Protein AF-A0A126QR19-F1 (afdb_monomer_lite)

Foldseek 3Di:
DVVVVLVVVLVVLVVVLVVVLVVLVVCQVPDDPPCNPVSVVVSVVSNVVSVVVSVVSVVVVVVVVVVLVVLVVVLVVCVVQQELPRDQRAAFWQDAPCPPPPQPDPVQPRHRHSHPLCCRANLLDPHHPRPCRVVVDHCVPPPRCVRGGDDPSNVVSSSSNSVSVVVLVVLVVLLVVLVVLLVVLVVLLVVLVVLLVVLVVLLVVLVVVLLLLVLVLVVLVVLLVVLLVLLVVLVVVLVVLVVVLVVLVVLLVVLVVLLVVLVVQLVVLVVQLVVLVVQLVVLVVVPPVSPVSNVVSVVSNVVSVVSNVVSVVVNVVSVVSSVVSVVSSVVSVVVSVVSNVSSVVSVVSSVVSVVVSVVSVVVSVVSVVSNVVSVVSNVVSVVSNVVSVVSNVVSVVSCVVSVSNDDPVPVPPPPPPPPPPPDPPPPDPPPPPPPDPDDDDDDDDDDDDDDDDDDDDDDDDDDDDDDPDFPDDDDPLLDLPFVVLSVLLVVLSVLLRVLVVCVVVVPDLVVNLVSLVVNLVSLVVSLVVVLVLCVVLVPPCNVVLVVLSVVVSVVSVVQSVCSVVVNDDDDPVNSVVSNVSSCCCSNPVVSVCSVSCVVSVRD

Secondary structure (DSSP, 8-state):
-HHHHHHHHHHHHHHHHHHHHHHHHHHHHT--TT-HHHHHHHHHHHHHHHHHHHHHHHHHHHHHHHHHHHHHHHHHHHHTTTB--PPPPP-PPP--HHHHH----TTSTTTTSS--HHHHTSTTSSS--SHHHHTT--GGG-HHHHHH--SHHHHHHHHHHHHHHHHHHHHHHHHHHHHHHHHHHHHHHHHHHHHHHHHHHHHHHHHHHHHHHHHHHHHHHHHHHHHHHHHHHHHHHHHHHHHHHHHHHHHHHHHHHHHHHHHHHHHHHHHHHHHHHHHHHHHHHTGGGGHHHHHHHHHHHHHHHHHHHHHHHHHHHHHHHHHHHHHHHHHHHHHHHHHHHHHHHHHHHHHHHHHHHHHHHHHHHHHHHHHHHHHHHHHHHHHHHHHHHHHHHHHHHHHHHHTTSB-GGGTTT---------------------PPPPPPPPPPP---------PPPPPPPP---S-PPPSS---GGG--S-HHHHHHHHHHHHHHHHHHHHHHTT--HHHHHHHHHHHHHHHHHHHHHHHHHHHHHT-TTHHHHHHHHHHHHHHHHHHHHHHHTTS----HHHHHHHHHHHHHIIIIIIHHHHHHHHHTT--

pLDDT: mean 82.55, std 18.58, range [29.36, 97.69]

Structure (mmCIF, N/CA/C/O backbone):
data_AF-A0A126QR19-F1
#
_entry.id   AF-A0A126QR19-F1
#
loop_
_atom_site.group_PDB
_atom_site.id
_atom_site.type_symbol
_atom_site.label_atom_id
_atom_site.label_alt_id
_atom_site.label_comp_id
_atom_site.label_asym_id
_atom_site.label_entity_id
_atom_site.label_seq_id
_atom_site.pdbx_PDB_ins_code
_atom_site.Cartn_x
_atom_site.Cartn_y
_atom_site.Cartn_z
_atom_site.occupancy
_atom_site.B_iso_or_equiv
_atom_site.auth_seq_id
_atom_site.auth_comp_id
_atom_site.auth_asym_id
_atom_site.auth_atom_id
_atom_site.pdbx_PDB_model_num
ATOM 1 N N . MET A 1 1 ? 50.945 17.829 -72.744 1.00 37.38 1 MET A N 1
ATOM 2 C CA . MET A 1 1 ? 51.893 18.535 -73.654 1.00 37.38 1 MET A CA 1
ATOM 3 C C . MET A 1 1 ? 53.053 17.683 -74.157 1.00 37.38 1 MET A C 1
ATOM 5 O O . MET A 1 1 ? 53.384 17.886 -75.310 1.00 37.38 1 MET A O 1
ATOM 9 N N . ARG A 1 2 ? 53.650 16.735 -73.407 1.00 40.56 2 ARG A N 1
ATOM 10 C CA . ARG A 1 2 ? 54.710 15.835 -73.931 1.00 40.56 2 ARG A CA 1
ATOM 11 C C . ARG A 1 2 ? 54.232 14.661 -74.783 1.00 40.56 2 ARG A C 1
ATOM 13 O O . ARG A 1 2 ? 55.063 14.144 -75.504 1.00 40.56 2 ARG A O 1
ATOM 20 N N . VAL A 1 3 ? 52.954 14.276 -74.807 1.00 38.62 3 VAL A N 1
ATOM 21 C CA . VAL A 1 3 ? 52.442 13.395 -75.881 1.00 38.62 3 VAL A CA 1
ATOM 22 C C . VAL A 1 3 ? 52.368 14.185 -77.184 1.00 38.62 3 VAL A C 1
ATOM 24 O O . VAL A 1 3 ? 52.962 13.769 -78.163 1.00 38.62 3 VAL A O 1
ATOM 27 N N . LYS A 1 4 ? 51.814 15.406 -77.173 1.00 39.28 4 LYS A N 1
ATOM 28 C CA . LYS A 1 4 ? 51.941 16.345 -78.303 1.00 39.28 4 LYS A CA 1
ATOM 29 C C . LYS A 1 4 ? 53.396 16.675 -78.633 1.00 39.28 4 LYS A C 1
ATOM 31 O O . LYS A 1 4 ? 53.718 16.684 -79.808 1.00 39.28 4 LYS A O 1
ATOM 36 N N . TYR A 1 5 ? 54.275 16.884 -77.648 1.00 42.88 5 TYR A N 1
ATOM 37 C CA . TYR A 1 5 ? 55.701 17.188 -77.844 1.00 42.88 5 TYR A CA 1
ATOM 38 C C . TYR A 1 5 ? 56.477 15.969 -78.325 1.00 42.88 5 TYR A C 1
ATOM 40 O O . TYR A 1 5 ? 57.352 16.146 -79.147 1.00 42.88 5 TYR A O 1
ATOM 48 N N . LYS A 1 6 ? 56.161 14.748 -77.872 1.00 45.03 6 LYS A N 1
ATOM 49 C CA . LYS A 1 6 ? 56.734 13.485 -78.363 1.00 45.03 6 LYS A CA 1
ATOM 50 C C . LYS A 1 6 ? 56.184 13.133 -79.733 1.00 45.03 6 LYS A C 1
ATOM 52 O O . LYS A 1 6 ? 56.947 12.652 -80.536 1.00 45.03 6 LYS A O 1
ATOM 57 N N . VAL A 1 7 ? 54.924 13.425 -80.042 1.00 48.31 7 VAL A N 1
ATOM 58 C CA . VAL A 1 7 ? 54.328 13.246 -81.377 1.00 48.31 7 VAL A CA 1
ATOM 59 C C . VAL A 1 7 ? 54.820 14.319 -82.352 1.00 48.31 7 VAL A C 1
ATOM 61 O O . VAL A 1 7 ? 55.030 14.010 -83.515 1.00 48.31 7 VAL A O 1
ATOM 64 N N . THR A 1 8 ? 55.092 15.551 -81.907 1.00 49.75 8 THR A N 1
ATOM 65 C CA . THR A 1 8 ? 55.717 16.604 -82.737 1.00 49.75 8 THR A CA 1
ATOM 66 C C . THR A 1 8 ? 57.233 16.486 -82.812 1.00 49.75 8 THR A C 1
ATOM 68 O O . THR A 1 8 ? 57.782 16.812 -83.853 1.00 49.75 8 THR A O 1
ATOM 71 N N . THR A 1 9 ? 57.929 15.964 -81.796 1.00 51.00 9 THR A N 1
ATOM 72 C CA . THR A 1 9 ? 59.342 15.565 -81.941 1.00 51.00 9 THR A CA 1
ATOM 73 C C . THR A 1 9 ? 59.462 14.283 -82.737 1.00 51.00 9 THR A C 1
ATOM 75 O O . THR A 1 9 ? 60.374 14.216 -83.533 1.00 51.00 9 THR A O 1
ATOM 78 N N . LEU A 1 10 ? 58.544 13.316 -82.645 1.00 50.78 10 LEU A N 1
ATOM 79 C CA . LEU A 1 10 ? 58.511 12.153 -83.540 1.00 50.78 10 LEU A CA 1
ATOM 80 C C . LEU A 1 10 ? 58.146 12.588 -84.960 1.00 50.78 10 LEU A C 1
ATOM 82 O O . LEU A 1 10 ? 58.801 12.167 -85.894 1.00 50.78 10 LEU A O 1
ATOM 86 N N . GLY A 1 11 ? 57.184 13.496 -85.134 1.00 55.53 11 GLY A N 1
ATOM 87 C CA . GLY A 1 11 ? 56.868 14.128 -86.415 1.00 55.53 11 GLY A CA 1
ATOM 88 C C . GLY A 1 11 ? 58.031 14.957 -86.961 1.00 55.53 11 GLY A C 1
ATOM 89 O O . GLY A 1 11 ? 58.287 14.920 -88.154 1.00 55.53 11 GLY A O 1
ATOM 90 N N . GLY A 1 12 ? 58.790 15.632 -86.095 1.00 57.25 12 GLY A N 1
ATOM 91 C CA . GLY A 1 12 ? 60.008 16.373 -86.428 1.00 57.25 12 GLY A CA 1
ATOM 92 C C . GLY A 1 12 ? 61.221 15.476 -86.684 1.00 57.25 12 GLY A C 1
ATOM 93 O O . GLY A 1 12 ? 62.069 15.819 -87.498 1.00 57.25 12 GLY A O 1
ATOM 94 N N . ILE A 1 13 ? 61.286 14.309 -86.044 1.00 56.69 13 ILE A N 1
ATOM 95 C CA . ILE A 1 13 ? 62.282 13.257 -86.259 1.00 56.69 13 ILE A CA 1
ATOM 96 C C . ILE A 1 13 ? 61.973 12.526 -87.565 1.00 56.69 13 ILE A C 1
ATOM 98 O O . ILE A 1 13 ? 62.880 12.322 -88.353 1.00 56.69 13 ILE A O 1
ATOM 102 N N . ILE A 1 14 ? 60.709 12.203 -87.840 1.00 57.69 14 ILE A N 1
ATOM 103 C CA . ILE A 1 14 ? 60.243 11.633 -89.108 1.00 57.69 14 ILE A CA 1
ATOM 104 C C . ILE A 1 14 ? 60.436 12.658 -90.230 1.00 57.69 14 ILE A C 1
ATOM 106 O O . ILE A 1 14 ? 60.945 12.304 -91.284 1.00 57.69 14 ILE A O 1
ATOM 110 N N . ALA A 1 15 ? 60.121 13.938 -90.006 1.00 58.06 15 ALA A N 1
ATOM 111 C CA . ALA A 1 15 ? 60.368 15.005 -90.974 1.00 58.06 15 ALA A CA 1
ATOM 112 C C . ALA A 1 15 ? 61.868 15.247 -91.202 1.00 58.06 15 ALA A C 1
ATOM 114 O O . ALA A 1 15 ? 62.269 15.395 -92.350 1.00 58.06 15 ALA A O 1
ATOM 115 N N . SER A 1 16 ? 62.706 15.221 -90.158 1.00 57.88 16 SER A N 1
ATOM 116 C CA . SER A 1 16 ? 64.171 15.285 -90.289 1.00 57.88 16 SER A CA 1
ATOM 117 C C . SER A 1 16 ? 64.755 14.031 -90.933 1.00 57.88 16 SER A C 1
ATOM 119 O O . SER A 1 16 ? 65.691 14.151 -91.709 1.00 57.88 16 SER A O 1
ATOM 121 N N . ALA A 1 17 ? 64.208 12.841 -90.679 1.00 56.94 17 ALA A N 1
ATOM 122 C CA . ALA A 1 17 ? 64.616 11.596 -91.327 1.00 56.94 17 ALA A CA 1
ATOM 123 C C . ALA A 1 17 ? 64.214 11.594 -92.810 1.00 56.94 17 ALA A C 1
ATOM 125 O O . ALA A 1 17 ? 65.012 11.208 -93.663 1.00 56.94 17 ALA A O 1
ATOM 126 N N . CYS A 1 18 ? 63.024 12.104 -93.144 1.00 59.19 18 CYS A N 1
ATOM 127 C CA . CYS A 1 18 ? 62.586 12.344 -94.518 1.00 59.19 18 CYS A CA 1
ATOM 128 C C . CYS A 1 18 ? 63.434 13.423 -95.203 1.00 59.19 18 CYS A C 1
ATOM 130 O O . CYS A 1 18 ? 63.820 13.232 -96.350 1.00 59.19 18 CYS A O 1
ATOM 132 N N . ALA A 1 19 ? 63.773 14.516 -94.511 1.00 59.44 19 ALA A N 1
ATOM 133 C CA . ALA A 1 19 ? 64.630 15.582 -95.027 1.00 59.44 19 ALA A CA 1
ATOM 134 C C . ALA A 1 19 ? 66.078 15.111 -95.214 1.00 59.44 19 ALA A C 1
ATOM 136 O O . ALA A 1 19 ? 66.675 15.406 -96.240 1.00 59.44 19 ALA A O 1
ATOM 137 N N . ALA A 1 20 ? 66.625 14.323 -94.286 1.00 58.41 20 ALA A N 1
ATOM 138 C CA . ALA A 1 20 ? 67.939 13.699 -94.406 1.00 58.41 20 ALA A CA 1
ATOM 139 C C . ALA A 1 20 ? 67.963 12.677 -95.548 1.00 58.41 20 ALA A C 1
ATOM 141 O O . ALA A 1 20 ? 68.905 12.674 -96.331 1.00 58.41 20 ALA A O 1
ATOM 142 N N . SER A 1 21 ? 66.896 11.888 -95.718 1.00 59.50 21 SER A N 1
ATOM 143 C CA . SER A 1 21 ? 66.732 10.990 -96.869 1.00 59.50 21 SER A CA 1
ATOM 144 C C . SER A 1 21 ? 66.643 11.775 -98.184 1.00 59.50 21 SER A C 1
ATOM 146 O O . SER A 1 21 ? 67.271 11.395 -99.167 1.00 59.50 21 SER A O 1
ATOM 148 N N . PHE A 1 22 ? 65.939 12.914 -98.202 1.00 61.56 22 PHE A N 1
ATOM 149 C CA . PHE A 1 22 ? 65.884 13.829 -99.348 1.00 61.56 22 PHE A CA 1
ATOM 150 C C . PHE A 1 22 ? 67.247 14.459 -99.653 1.00 61.56 22 PHE A C 1
ATOM 152 O O . PHE A 1 22 ? 67.644 14.515 -100.813 1.00 61.56 22 PHE A O 1
ATOM 159 N N . ILE A 1 23 ? 67.990 14.892 -98.631 1.00 62.34 23 ILE A N 1
ATOM 160 C CA . ILE A 1 23 ? 69.343 15.444 -98.768 1.00 62.34 23 ILE A CA 1
ATOM 161 C C . ILE A 1 23 ? 70.303 14.364 -99.273 1.00 62.34 23 ILE A C 1
ATOM 163 O O . ILE A 1 23 ? 71.082 14.653 -100.173 1.00 62.34 23 ILE A O 1
ATOM 167 N N . SER A 1 24 ? 70.211 13.118 -98.793 1.00 58.47 24 SER A N 1
ATOM 168 C CA . SER A 1 24 ? 70.987 11.984 -99.315 1.00 58.47 24 SER A CA 1
ATOM 169 C C . SER A 1 24 ? 70.645 11.659 -100.774 1.00 58.47 24 SER A C 1
ATOM 171 O O . SER A 1 24 ? 71.552 11.370 -101.551 1.00 58.47 24 SER A O 1
ATOM 173 N N . VAL A 1 25 ? 69.373 11.768 -101.183 1.00 60.75 25 VAL A N 1
ATOM 174 C CA . VAL A 1 25 ? 68.944 11.617 -102.590 1.00 60.75 25 VAL A CA 1
ATOM 175 C C . VAL A 1 25 ? 69.450 12.772 -103.466 1.00 60.75 25 VAL A C 1
ATOM 177 O O . VAL A 1 25 ? 69.869 12.541 -104.599 1.00 60.75 25 VAL A O 1
ATOM 180 N N . ILE A 1 26 ? 69.464 14.008 -102.953 1.00 61.19 26 ILE A N 1
ATOM 181 C CA . ILE A 1 26 ? 70.036 15.173 -103.647 1.00 61.19 26 ILE A CA 1
ATOM 182 C C . ILE A 1 26 ? 71.557 15.017 -103.793 1.00 61.19 26 ILE A C 1
ATOM 184 O O . ILE A 1 26 ? 72.068 15.192 -104.896 1.00 61.19 26 ILE A O 1
ATOM 188 N N . TYR A 1 27 ? 72.260 14.609 -102.730 1.00 58.69 27 TYR A N 1
ATOM 189 C CA . TYR A 1 27 ? 73.706 14.347 -102.747 1.00 58.69 27 TYR A CA 1
ATOM 190 C C . TYR A 1 27 ? 74.074 13.228 -103.731 1.00 58.69 27 TYR A C 1
ATOM 192 O O . TYR A 1 27 ? 75.079 13.332 -104.430 1.00 58.69 27 TYR A O 1
ATOM 200 N N . TRP A 1 28 ? 73.236 12.188 -103.837 1.00 58.22 28 TRP A N 1
ATOM 201 C CA . TRP A 1 28 ? 73.388 11.112 -104.823 1.00 58.22 28 TRP A CA 1
ATOM 202 C C . TRP A 1 28 ? 73.267 11.625 -106.266 1.00 58.22 28 TRP A C 1
ATOM 204 O O . TRP A 1 28 ? 73.998 11.175 -107.142 1.00 58.22 28 TRP A O 1
ATOM 214 N N . LYS A 1 29 ? 72.398 12.614 -106.513 1.00 59.00 29 LYS A N 1
ATOM 215 C CA . LYS A 1 29 ? 72.163 13.195 -107.846 1.00 59.00 29 LYS A CA 1
ATOM 216 C C . LYS A 1 29 ? 73.250 14.186 -108.294 1.00 59.00 29 LYS A C 1
ATOM 218 O O . LYS A 1 29 ? 73.336 14.481 -109.482 1.00 59.00 29 LYS A O 1
ATOM 223 N N . THR A 1 30 ? 74.065 14.701 -107.369 1.00 58.69 30 THR A N 1
ATOM 224 C CA . THR A 1 30 ? 75.171 15.644 -107.639 1.00 58.69 30 THR A CA 1
ATOM 225 C C . THR A 1 30 ? 76.566 15.018 -107.525 1.00 58.69 30 THR A C 1
ATOM 227 O O . THR A 1 30 ? 77.561 15.723 -107.684 1.00 58.69 30 THR A O 1
ATOM 230 N N . ALA A 1 31 ? 76.665 13.720 -107.223 1.00 55.97 31 ALA A N 1
ATOM 231 C CA . ALA A 1 31 ? 77.941 13.032 -107.043 1.00 55.97 31 ALA A CA 1
ATOM 232 C C . ALA A 1 31 ? 78.677 12.828 -108.383 1.00 55.97 31 ALA A C 1
ATOM 234 O O . ALA A 1 31 ? 78.086 12.421 -109.381 1.00 55.97 31 ALA A O 1
ATOM 235 N N . ALA A 1 32 ? 79.982 13.114 -108.403 1.00 56.19 32 ALA A N 1
ATOM 236 C CA . ALA A 1 32 ? 80.838 12.934 -109.574 1.00 56.19 32 ALA A CA 1
ATOM 237 C C . ALA A 1 32 ? 81.035 11.435 -109.919 1.00 56.19 32 ALA A C 1
ATOM 239 O O . ALA A 1 32 ? 81.072 10.598 -109.009 1.00 56.19 32 ALA A O 1
ATOM 240 N N . PRO A 1 33 ? 81.203 11.076 -111.208 1.00 55.94 33 PRO A N 1
ATOM 241 C CA . PRO A 1 33 ? 81.354 9.684 -111.635 1.00 55.94 33 PRO A CA 1
ATOM 242 C C . PRO A 1 33 ? 82.630 9.063 -111.039 1.00 55.94 33 PRO A C 1
ATOM 244 O O . PRO A 1 33 ? 83.737 9.507 -111.334 1.00 55.94 33 PRO A O 1
ATOM 247 N N . GLY A 1 34 ? 82.465 8.046 -110.180 1.00 62.91 34 GLY A N 1
ATOM 248 C CA . GLY A 1 34 ? 83.563 7.308 -109.530 1.00 62.91 34 GLY A CA 1
ATOM 249 C C . GLY A 1 34 ? 83.394 7.013 -108.029 1.00 62.91 34 GLY A C 1
ATOM 250 O O . GLY A 1 34 ? 84.102 6.153 -107.515 1.00 62.91 34 GLY A O 1
ATOM 251 N N . GLN A 1 35 ? 82.449 7.655 -107.323 1.00 56.47 35 GLN A N 1
ATOM 252 C CA . GLN A 1 35 ? 82.207 7.444 -105.875 1.00 56.47 35 GLN A CA 1
ATOM 253 C C . GLN A 1 35 ? 80.889 6.708 -105.528 1.00 56.47 35 GLN A C 1
ATOM 255 O O . GLN A 1 35 ? 80.472 6.662 -104.371 1.00 56.47 35 GLN A O 1
ATOM 260 N N . GLU A 1 36 ? 80.216 6.101 -106.509 1.00 57.81 36 GLU A N 1
ATOM 261 C CA . GLU A 1 36 ? 78.841 5.592 -106.352 1.00 57.81 36 GLU A CA 1
ATOM 262 C C . GLU A 1 36 ? 78.682 4.396 -105.391 1.00 57.81 36 GLU A C 1
ATOM 264 O O . GLU A 1 36 ? 77.606 4.207 -104.817 1.00 57.81 36 GLU A O 1
ATOM 269 N N . ALA A 1 37 ? 79.727 3.583 -105.195 1.00 58.94 37 ALA A N 1
ATOM 270 C CA . ALA A 1 37 ? 79.653 2.381 -104.359 1.00 58.94 37 ALA A CA 1
ATOM 271 C C . ALA A 1 37 ? 79.685 2.697 -102.851 1.00 58.94 37 ALA A C 1
ATOM 273 O O . ALA A 1 37 ? 78.862 2.167 -102.103 1.00 58.94 37 ALA A O 1
ATOM 274 N N . GLU A 1 38 ? 80.570 3.595 -102.402 1.00 57.34 38 GLU A N 1
ATOM 275 C CA . GLU A 1 38 ? 80.637 3.990 -100.986 1.00 57.34 38 GLU A CA 1
ATOM 276 C C . GLU A 1 38 ? 79.410 4.803 -100.559 1.00 57.34 38 GLU A C 1
ATOM 278 O O . GLU A 1 38 ? 78.822 4.524 -99.514 1.00 57.34 38 GLU A O 1
ATOM 283 N N . LEU A 1 39 ? 78.951 5.748 -101.387 1.00 57.34 39 LEU A N 1
ATOM 284 C CA . LEU A 1 39 ? 77.760 6.551 -101.083 1.00 57.34 39 LEU A CA 1
ATOM 285 C C . LEU A 1 39 ? 76.480 5.703 -100.969 1.00 57.34 39 LEU A C 1
ATOM 287 O O . LEU A 1 39 ? 75.616 6.016 -100.149 1.00 57.34 39 LEU A O 1
ATOM 291 N N . ARG A 1 40 ? 76.360 4.596 -101.722 1.00 59.88 40 ARG A N 1
ATOM 292 C CA . ARG A 1 40 ? 75.239 3.647 -101.574 1.00 59.88 40 ARG A CA 1
ATOM 293 C C . ARG A 1 40 ? 75.273 2.911 -100.238 1.00 59.88 40 ARG A C 1
ATOM 295 O O . ARG A 1 40 ? 74.220 2.755 -99.627 1.00 59.88 40 ARG A O 1
ATOM 302 N N . ILE A 1 41 ? 76.445 2.479 -99.772 1.00 64.06 41 ILE A N 1
ATOM 303 C CA . ILE A 1 41 ? 76.582 1.773 -98.488 1.00 64.06 41 ILE A CA 1
ATOM 304 C C . ILE A 1 41 ? 76.265 2.723 -97.329 1.00 64.06 41 ILE A C 1
ATOM 306 O O . ILE A 1 41 ? 75.463 2.381 -96.463 1.00 64.06 41 ILE A O 1
ATOM 310 N N . TRP A 1 42 ? 76.802 3.946 -97.351 1.00 61.44 42 TRP A N 1
ATOM 311 C CA . TRP A 1 42 ? 76.504 4.961 -96.337 1.00 61.44 42 TRP A CA 1
ATOM 312 C C . TRP A 1 42 ? 75.028 5.380 -96.334 1.00 61.44 42 TRP A C 1
ATOM 314 O O . TRP A 1 42 ? 74.433 5.498 -95.264 1.00 61.44 42 TRP A O 1
ATOM 324 N N . GLY A 1 43 ? 74.402 5.522 -97.507 1.00 63.78 43 GLY A N 1
ATOM 325 C CA . GLY A 1 43 ? 72.964 5.782 -97.624 1.00 63.78 43 GLY A CA 1
ATOM 326 C C . GLY A 1 43 ? 72.093 4.654 -97.057 1.00 63.78 43 GLY A C 1
ATOM 327 O O . GLY A 1 43 ? 71.127 4.928 -96.347 1.00 63.78 43 GLY A O 1
ATOM 328 N N . TRP A 1 44 ? 72.455 3.387 -97.296 1.00 68.12 44 TRP A N 1
ATOM 329 C CA . TRP A 1 44 ? 71.763 2.229 -96.713 1.00 68.12 44 TRP A CA 1
ATOM 330 C C . TRP A 1 44 ? 71.972 2.121 -95.198 1.00 68.12 44 TRP A C 1
ATOM 332 O O . TRP A 1 44 ? 71.004 1.910 -94.473 1.00 68.12 44 TRP A O 1
ATOM 342 N N . CYS A 1 45 ? 73.193 2.322 -94.695 1.00 67.56 45 CYS A N 1
ATOM 343 C CA . CYS A 1 45 ? 73.479 2.307 -93.257 1.00 67.56 45 CYS A CA 1
ATOM 344 C C . CYS A 1 45 ? 72.735 3.423 -92.508 1.00 67.56 45 CYS A C 1
ATOM 346 O O . CYS A 1 45 ? 72.171 3.176 -9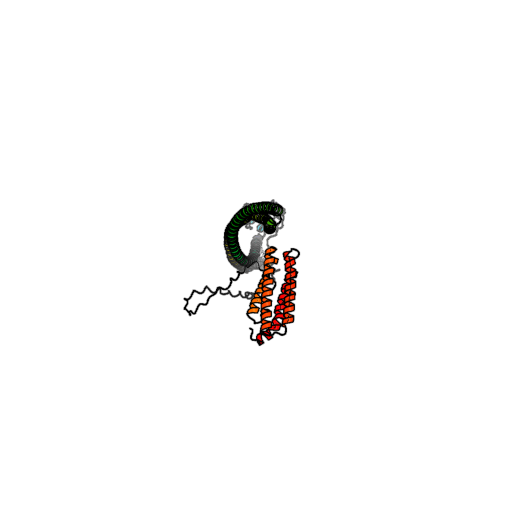1.442 1.00 67.56 45 CYS A O 1
ATOM 348 N N . LEU A 1 46 ? 72.675 4.632 -93.077 1.00 69.12 46 LEU A N 1
ATOM 349 C CA . LEU A 1 46 ? 71.909 5.742 -92.509 1.00 69.12 46 LEU A CA 1
ATOM 350 C C . LEU A 1 46 ? 70.399 5.487 -92.588 1.00 69.12 46 LEU A C 1
ATOM 352 O O . LEU A 1 46 ? 69.701 5.712 -91.603 1.00 69.12 46 LEU A O 1
ATOM 356 N N . GLY A 1 47 ? 69.892 4.968 -93.711 1.00 66.31 47 GLY A N 1
ATOM 357 C CA . GLY A 1 47 ? 68.474 4.636 -93.875 1.00 66.31 47 GLY A CA 1
ATOM 358 C C . GLY A 1 47 ? 67.997 3.539 -92.918 1.00 66.31 47 GLY A C 1
ATOM 359 O O . GLY A 1 47 ? 66.978 3.704 -92.249 1.00 66.31 47 GLY A O 1
ATOM 360 N N . VAL A 1 48 ? 68.756 2.445 -92.787 1.00 74.38 48 VAL A N 1
ATOM 361 C CA . VAL A 1 48 ? 68.454 1.345 -91.852 1.00 74.38 48 VAL A CA 1
ATOM 362 C C . VAL A 1 48 ? 68.636 1.792 -90.399 1.00 74.38 48 VAL A C 1
ATOM 364 O O . VAL A 1 48 ? 67.810 1.450 -89.554 1.00 74.38 48 VAL A O 1
ATOM 367 N N . GLY A 1 49 ? 69.656 2.605 -90.103 1.00 74.50 49 GLY A N 1
ATOM 368 C CA . GLY A 1 49 ? 69.864 3.193 -88.777 1.00 74.50 49 GLY A CA 1
ATOM 369 C C . GLY A 1 49 ? 68.707 4.097 -88.341 1.00 74.50 49 GLY A C 1
ATOM 370 O O . GLY A 1 49 ? 68.216 3.971 -87.220 1.00 74.50 49 GLY A O 1
ATOM 371 N N . TRP A 1 50 ? 68.203 4.949 -89.239 1.00 74.44 50 TRP A N 1
ATOM 372 C CA . TRP A 1 50 ? 67.019 5.777 -88.990 1.00 74.44 50 TRP A CA 1
ATOM 373 C C . TRP A 1 50 ? 65.738 4.952 -88.851 1.00 74.44 50 TRP A C 1
ATOM 375 O O . TRP A 1 50 ? 64.923 5.252 -87.979 1.00 74.44 50 TRP A O 1
ATOM 385 N N . LEU A 1 51 ? 65.571 3.892 -89.649 1.00 73.75 51 LEU A N 1
ATOM 386 C CA . LEU A 1 51 ? 64.437 2.973 -89.528 1.00 73.75 51 LEU A CA 1
ATOM 387 C C . LEU A 1 51 ? 64.448 2.255 -88.168 1.00 73.75 51 LEU A C 1
ATOM 389 O O . LEU A 1 51 ? 63.430 2.220 -87.481 1.00 73.75 51 LEU A O 1
ATOM 393 N N . ALA A 1 52 ? 65.603 1.739 -87.740 1.00 75.62 52 ALA A N 1
ATOM 394 C CA . ALA A 1 52 ? 65.768 1.093 -86.440 1.00 75.62 52 ALA A CA 1
ATOM 395 C C . ALA A 1 52 ? 65.529 2.073 -85.280 1.00 75.62 52 ALA A C 1
ATOM 397 O O . ALA A 1 52 ? 64.820 1.739 -84.332 1.00 75.62 52 ALA A O 1
ATOM 398 N N . ALA A 1 53 ? 66.045 3.304 -85.373 1.00 75.19 53 ALA A N 1
ATOM 399 C CA . ALA A 1 53 ? 65.792 4.354 -84.389 1.00 75.19 53 ALA A CA 1
ATOM 400 C C . ALA A 1 53 ? 64.305 4.749 -84.326 1.00 75.19 53 ALA A C 1
ATOM 402 O O . ALA A 1 53 ? 63.767 4.918 -83.233 1.00 75.19 53 ALA A O 1
ATOM 403 N N . ALA A 1 54 ? 63.618 4.841 -85.469 1.00 74.12 54 ALA A N 1
ATOM 404 C CA . ALA A 1 54 ? 62.184 5.120 -85.532 1.00 74.12 54 ALA A CA 1
ATOM 405 C C . ALA A 1 54 ? 61.344 3.975 -84.940 1.00 74.12 54 ALA A C 1
ATOM 407 O O . ALA A 1 54 ? 60.395 4.239 -84.203 1.00 74.12 54 ALA A O 1
ATOM 408 N N . ILE A 1 55 ? 61.715 2.714 -85.193 1.00 76.69 55 ILE A N 1
ATOM 409 C CA . ILE A 1 55 ? 61.064 1.533 -84.605 1.00 76.69 55 ILE A CA 1
ATOM 410 C C . ILE A 1 55 ? 61.285 1.491 -83.089 1.00 76.69 55 ILE A C 1
ATOM 412 O O . ILE A 1 55 ? 60.325 1.313 -82.345 1.00 76.69 55 ILE A O 1
ATOM 416 N N . LEU A 1 56 ? 62.514 1.707 -82.607 1.00 76.69 56 LEU A N 1
ATOM 417 C CA . LEU A 1 56 ? 62.822 1.742 -81.171 1.00 76.69 56 LEU A CA 1
ATOM 418 C C . LEU A 1 56 ? 62.118 2.907 -80.461 1.00 76.69 56 LEU A C 1
ATOM 420 O O . LEU A 1 56 ? 61.575 2.723 -79.371 1.00 76.69 56 LEU A O 1
ATOM 424 N N . ALA A 1 57 ? 62.064 4.086 -81.085 1.00 74.19 57 ALA A N 1
ATOM 425 C CA . ALA A 1 57 ? 61.306 5.225 -80.576 1.00 74.19 57 ALA A CA 1
ATOM 426 C C . ALA A 1 57 ? 59.794 4.939 -80.556 1.00 74.19 57 ALA A C 1
ATOM 428 O O . ALA A 1 57 ? 59.131 5.259 -79.569 1.00 74.19 57 ALA A O 1
ATOM 429 N N . GLY A 1 58 ? 59.261 4.294 -81.599 1.00 73.25 58 GLY A N 1
ATOM 430 C CA . GLY A 1 58 ? 57.866 3.858 -81.686 1.00 73.25 58 GLY A CA 1
ATOM 431 C C . GLY A 1 58 ? 57.498 2.815 -80.628 1.00 73.25 58 GLY A C 1
ATOM 432 O O . GLY A 1 58 ? 56.489 2.977 -79.946 1.00 73.25 58 GLY A O 1
ATOM 433 N N . LEU A 1 59 ? 58.343 1.801 -80.418 1.00 75.56 59 LEU A N 1
ATOM 434 C CA . LEU A 1 59 ? 58.183 0.786 -79.368 1.00 75.56 59 LEU A CA 1
ATOM 435 C C . LEU A 1 59 ? 58.281 1.398 -77.965 1.00 75.56 59 LEU A C 1
ATOM 437 O O . LEU A 1 59 ? 57.479 1.073 -77.095 1.00 75.56 59 LEU A O 1
ATOM 441 N N . GLY A 1 60 ? 59.220 2.322 -77.741 1.00 75.25 60 GLY A N 1
ATOM 442 C CA . GLY A 1 60 ? 59.358 3.030 -76.466 1.00 75.25 60 GLY A CA 1
ATOM 443 C C . GLY A 1 60 ? 58.155 3.923 -76.141 1.00 75.25 60 GLY A C 1
ATOM 444 O O . GLY A 1 60 ? 57.696 3.952 -74.998 1.00 75.25 60 GLY A O 1
ATOM 445 N N . LEU A 1 61 ? 57.608 4.628 -77.138 1.00 73.56 61 LEU A N 1
ATOM 446 C CA . LEU A 1 61 ? 56.366 5.398 -76.999 1.00 73.56 61 LEU A CA 1
ATOM 447 C C . LEU A 1 61 ? 55.152 4.493 -76.777 1.00 73.56 61 LEU A C 1
ATOM 449 O O . LEU A 1 61 ? 54.351 4.785 -75.890 1.00 73.56 61 LEU A O 1
ATOM 453 N N . GLY A 1 62 ? 55.050 3.398 -77.534 1.00 73.44 62 GLY A N 1
ATOM 454 C CA . GLY A 1 62 ? 54.011 2.385 -77.372 1.00 73.44 62 GLY A CA 1
ATOM 455 C C . GLY A 1 62 ? 54.004 1.830 -75.952 1.00 73.44 62 GLY A C 1
ATOM 456 O O . GLY A 1 62 ? 53.004 1.957 -75.257 1.00 73.44 62 GLY A O 1
ATOM 457 N N . ASN A 1 63 ? 55.151 1.352 -75.465 1.00 76.38 63 ASN A N 1
ATOM 458 C CA . ASN A 1 63 ? 55.288 0.822 -74.108 1.00 76.38 63 ASN A CA 1
ATOM 459 C C . ASN A 1 63 ? 54.938 1.853 -73.026 1.00 76.38 63 ASN A C 1
ATOM 461 O O . ASN A 1 63 ? 54.300 1.500 -72.037 1.00 76.38 63 ASN A O 1
ATOM 465 N N . ALA A 1 64 ? 55.313 3.125 -73.198 1.00 74.62 64 ALA A N 1
ATOM 466 C CA . ALA A 1 64 ? 54.991 4.174 -72.230 1.00 74.62 64 ALA A CA 1
ATOM 467 C C . ALA A 1 64 ? 53.480 4.466 -72.150 1.00 74.62 64 ALA A C 1
ATOM 469 O O . ALA A 1 64 ? 52.945 4.610 -71.050 1.00 74.62 64 ALA A O 1
ATOM 470 N N . ILE A 1 65 ? 52.794 4.526 -73.297 1.00 77.62 65 ILE A N 1
ATOM 471 C CA . ILE A 1 65 ? 51.340 4.741 -73.363 1.00 77.62 65 ILE A CA 1
ATOM 472 C C . ILE A 1 65 ? 50.605 3.504 -72.839 1.00 77.62 65 ILE A C 1
ATOM 474 O O . ILE A 1 65 ? 49.734 3.628 -71.981 1.00 77.62 65 ILE A O 1
ATOM 478 N N . THR A 1 66 ? 50.993 2.308 -73.288 1.00 80.44 66 THR A N 1
ATOM 479 C CA . THR A 1 66 ? 50.406 1.044 -72.832 1.00 80.44 66 THR A CA 1
ATOM 480 C C . THR A 1 66 ? 50.566 0.875 -71.325 1.00 80.44 66 THR A C 1
ATOM 482 O O . THR A 1 66 ? 49.596 0.544 -70.657 1.00 80.44 66 THR A O 1
ATOM 485 N N . ALA A 1 67 ? 51.734 1.176 -70.748 1.00 80.56 67 ALA A N 1
ATOM 486 C CA . ALA A 1 67 ? 51.935 1.095 -69.301 1.00 80.56 67 ALA A CA 1
ATOM 487 C C . ALA A 1 67 ? 51.040 2.072 -68.515 1.00 80.56 67 ALA A C 1
ATOM 489 O O . ALA A 1 67 ? 50.519 1.710 -67.461 1.00 80.56 67 ALA A O 1
ATOM 490 N N . ALA A 1 68 ? 50.834 3.297 -69.012 1.00 79.50 68 ALA A N 1
ATOM 491 C CA . ALA A 1 68 ? 49.939 4.267 -68.378 1.00 79.50 68 ALA A CA 1
ATOM 492 C C . ALA A 1 68 ? 48.468 3.818 -68.436 1.00 79.50 68 ALA A C 1
ATOM 494 O O . ALA A 1 68 ? 47.781 3.843 -67.416 1.00 79.50 68 ALA A O 1
ATOM 495 N N . VAL A 1 69 ? 48.015 3.332 -69.596 1.00 83.88 69 VAL A N 1
ATOM 496 C CA . VAL A 1 69 ? 46.663 2.778 -69.776 1.00 83.88 69 VAL A CA 1
ATOM 497 C C . VAL A 1 69 ? 46.451 1.545 -68.897 1.00 83.88 69 VAL A C 1
ATOM 499 O O . VAL A 1 69 ? 45.411 1.427 -68.260 1.00 83.88 69 VAL A O 1
ATOM 502 N N . MET A 1 70 ? 47.443 0.655 -68.802 1.00 85.44 70 MET A N 1
ATOM 503 C CA . MET A 1 70 ? 47.363 -0.543 -67.962 1.00 85.44 70 MET A CA 1
ATOM 504 C C . MET A 1 70 ? 47.268 -0.209 -66.470 1.00 85.44 70 MET A C 1
ATOM 506 O O . MET A 1 70 ? 46.528 -0.881 -65.760 1.00 85.44 70 MET A O 1
ATOM 510 N N . ARG A 1 71 ? 47.945 0.845 -65.988 1.00 84.31 71 ARG A N 1
ATOM 511 C CA . ARG A 1 71 ? 47.797 1.316 -64.596 1.00 84.31 71 ARG A CA 1
ATOM 512 C C . ARG A 1 71 ? 46.382 1.810 -64.301 1.00 84.31 71 ARG A C 1
ATOM 514 O O . ARG A 1 71 ? 45.795 1.416 -63.301 1.00 84.31 71 ARG A O 1
ATOM 521 N N . VAL A 1 72 ? 45.823 2.630 -65.192 1.00 85.62 72 VAL A N 1
ATOM 522 C CA . VAL A 1 72 ? 44.432 3.102 -65.083 1.00 85.62 72 VAL A CA 1
ATOM 523 C C . VAL A 1 72 ? 43.456 1.923 -65.115 1.00 85.62 72 VAL A C 1
ATOM 525 O O . VAL A 1 72 ? 42.550 1.847 -64.288 1.00 85.62 72 VAL A O 1
ATOM 528 N N . ALA A 1 73 ? 43.658 0.985 -66.044 1.00 86.56 73 ALA A N 1
ATOM 529 C CA . ALA A 1 73 ? 42.830 -0.208 -66.171 1.00 86.56 73 ALA A CA 1
ATOM 530 C C . ALA A 1 73 ? 42.895 -1.093 -64.919 1.00 86.56 73 ALA A C 1
ATOM 532 O O . ALA A 1 73 ? 41.866 -1.619 -64.502 1.00 86.56 73 ALA A O 1
ATOM 533 N N . GLU A 1 74 ? 44.067 -1.230 -64.292 1.00 86.94 74 GLU A N 1
ATOM 534 C CA . GLU A 1 74 ? 44.207 -1.995 -63.053 1.00 86.94 74 GLU A CA 1
ATOM 535 C C . GLU A 1 74 ? 43.481 -1.312 -61.889 1.00 86.94 74 GLU A C 1
ATOM 537 O O . GLU A 1 74 ? 42.730 -1.983 -61.192 1.00 86.94 74 GLU A O 1
ATOM 542 N N . VAL A 1 75 ? 43.585 0.011 -61.720 1.00 86.69 75 VAL A N 1
ATOM 543 C CA . VAL A 1 75 ? 42.816 0.728 -60.683 1.00 86.69 75 VAL A CA 1
ATOM 544 C C . VAL A 1 75 ? 41.310 0.591 -60.900 1.00 86.69 75 VAL A C 1
ATOM 546 O O . VAL A 1 75 ? 40.587 0.250 -59.967 1.00 86.69 75 VAL A O 1
ATOM 549 N N . LEU A 1 76 ? 40.822 0.772 -62.129 1.00 88.00 76 LEU A N 1
ATOM 550 C CA . LEU A 1 76 ? 39.402 0.577 -62.447 1.00 88.00 76 LEU A CA 1
ATOM 551 C C . LEU A 1 76 ? 38.943 -0.859 -62.186 1.00 88.00 76 LEU A C 1
ATOM 553 O O . LEU A 1 76 ? 37.849 -1.075 -61.670 1.00 88.00 76 LEU A O 1
ATOM 557 N N . LYS A 1 77 ? 39.784 -1.844 -62.504 1.00 88.50 77 LYS A N 1
ATOM 558 C CA . LYS A 1 77 ? 39.526 -3.252 -62.205 1.00 88.50 77 LYS A CA 1
ATOM 559 C C . LYS A 1 77 ? 39.471 -3.502 -60.700 1.00 88.50 77 LYS A C 1
ATOM 561 O O . LYS A 1 77 ? 38.580 -4.217 -60.264 1.00 88.50 77 LYS A O 1
ATOM 566 N N . GLN A 1 78 ? 40.372 -2.917 -59.912 1.00 88.31 78 GLN A N 1
ATOM 567 C CA . GLN A 1 78 ? 40.355 -3.032 -58.452 1.00 88.31 78 GLN A CA 1
ATOM 568 C C . GLN A 1 78 ? 39.090 -2.398 -57.855 1.00 88.31 78 GLN A C 1
ATOM 570 O O . GLN A 1 78 ? 38.407 -3.053 -57.070 1.00 88.31 78 GLN A O 1
ATOM 575 N N . LEU A 1 79 ? 38.699 -1.202 -58.312 1.00 87.94 79 LEU A N 1
ATOM 576 C CA . LEU A 1 79 ? 37.438 -0.558 -57.920 1.00 87.94 79 LEU A CA 1
ATOM 577 C C . LEU A 1 79 ? 36.216 -1.415 -58.299 1.00 87.94 79 LEU A C 1
ATOM 579 O O . LEU A 1 79 ? 35.316 -1.600 -57.484 1.00 87.94 79 LEU A O 1
ATOM 583 N N . ASN A 1 80 ? 36.216 -2.014 -59.495 1.00 88.00 80 ASN A N 1
ATOM 584 C CA . ASN A 1 80 ? 35.200 -2.969 -59.962 1.00 88.00 80 ASN A CA 1
ATOM 585 C C . ASN A 1 80 ? 35.273 -4.347 -59.275 1.00 88.00 80 ASN A C 1
ATOM 587 O O . ASN A 1 80 ? 34.457 -5.223 -59.544 1.00 88.00 80 ASN A O 1
ATOM 591 N N . LEU A 1 81 ? 36.266 -4.595 -58.427 1.00 89.12 81 LEU A N 1
ATOM 592 C CA . LEU A 1 81 ? 36.321 -5.762 -57.545 1.00 89.12 81 LEU A CA 1
ATOM 593 C C . LEU A 1 81 ? 36.010 -5.375 -56.091 1.00 89.12 81 LEU A C 1
ATOM 595 O O . LEU A 1 81 ? 36.154 -6.207 -55.197 1.00 89.12 81 LEU A O 1
ATOM 599 N N . GLY A 1 82 ? 35.607 -4.121 -55.858 1.00 85.69 82 GLY A N 1
ATOM 600 C CA . GLY A 1 82 ? 35.319 -3.569 -54.541 1.00 85.69 82 GLY A CA 1
ATOM 601 C C . GLY A 1 82 ? 36.566 -3.204 -53.736 1.00 85.69 82 GLY A C 1
ATOM 602 O O . GLY A 1 82 ? 36.443 -2.762 -52.601 1.00 85.69 82 GLY A O 1
ATOM 603 N N . ASN A 1 83 ? 37.779 -3.357 -54.270 1.00 89.06 83 ASN A N 1
ATOM 604 C CA . ASN A 1 83 ? 38.984 -2.947 -53.559 1.00 89.06 83 ASN A CA 1
ATOM 605 C C . ASN A 1 83 ? 39.171 -1.427 -53.672 1.00 89.06 83 ASN A C 1
ATOM 607 O O . ASN A 1 83 ? 39.519 -0.925 -54.739 1.00 89.06 83 ASN A O 1
ATOM 611 N N . LEU A 1 84 ? 38.946 -0.710 -52.569 1.00 87.31 84 LEU A N 1
ATOM 612 C CA . LEU A 1 84 ? 39.146 0.739 -52.484 1.00 87.31 84 LEU A CA 1
ATOM 613 C C . LEU A 1 84 ? 40.552 1.102 -51.978 1.00 87.31 84 LEU A C 1
ATOM 615 O O . LEU A 1 84 ? 40.906 2.277 -51.939 1.00 87.31 84 LEU A O 1
ATOM 619 N N . ASP A 1 85 ? 41.367 0.112 -51.599 1.00 85.06 85 ASP A N 1
ATOM 620 C CA . ASP A 1 85 ? 42.811 0.257 -51.373 1.00 85.06 85 ASP A CA 1
ATOM 621 C C . ASP A 1 85 ? 43.572 0.148 -52.693 1.00 85.06 85 ASP A C 1
ATOM 623 O O . ASP A 1 85 ? 44.392 -0.751 -52.900 1.00 85.06 85 ASP A O 1
ATOM 627 N N . VAL A 1 86 ? 43.248 1.034 -53.628 1.00 83.94 86 VAL A N 1
ATOM 628 C CA . VAL A 1 86 ? 43.962 1.094 -54.899 1.00 83.94 86 VAL A CA 1
ATOM 629 C C . VAL A 1 86 ? 45.267 1.855 -54.720 1.00 83.94 86 VAL A C 1
ATOM 631 O O . VAL A 1 86 ? 45.323 2.864 -54.022 1.00 83.94 86 VAL A O 1
ATOM 634 N N . GLU A 1 87 ? 46.331 1.372 -55.354 1.00 84.69 87 GLU A N 1
ATOM 635 C CA . GLU A 1 87 ? 47.567 2.139 -55.460 1.00 84.69 87 GLU A CA 1
ATOM 636 C C . GLU A 1 87 ? 47.297 3.391 -56.306 1.00 84.69 87 GLU A C 1
ATOM 638 O O . GLU A 1 87 ? 46.809 3.288 -57.436 1.00 84.69 87 GLU A O 1
ATOM 643 N N . HIS A 1 88 ? 47.591 4.572 -55.753 1.00 84.88 88 HIS A N 1
ATOM 644 C CA . HIS A 1 88 ? 47.368 5.840 -56.441 1.00 84.88 88 HIS A CA 1
ATOM 645 C C . HIS A 1 88 ? 48.108 5.869 -57.779 1.00 84.88 88 HIS A C 1
ATOM 647 O O . HIS A 1 88 ? 49.321 5.663 -57.862 1.00 84.88 88 HIS A O 1
ATOM 653 N N . ILE A 1 89 ? 47.381 6.200 -58.842 1.00 86.12 89 ILE A N 1
ATOM 654 C CA . ILE A 1 89 ? 47.975 6.445 -60.155 1.00 86.12 89 ILE A CA 1
ATOM 655 C C . ILE A 1 89 ? 48.911 7.652 -60.014 1.00 86.12 89 ILE A C 1
ATOM 657 O O . ILE A 1 89 ? 48.496 8.647 -59.417 1.00 86.12 89 ILE A O 1
ATOM 661 N N . PRO A 1 90 ? 50.143 7.612 -60.557 1.00 81.62 90 PRO A N 1
ATOM 662 C CA . PRO A 1 90 ? 51.043 8.757 -60.529 1.00 81.62 90 PRO A CA 1
ATOM 663 C C . PRO A 1 90 ? 50.355 10.024 -61.047 1.00 81.62 90 PRO A C 1
ATOM 665 O O . PRO A 1 90 ? 49.798 10.035 -62.145 1.00 81.62 90 PRO A O 1
ATOM 668 N N . MET A 1 91 ? 50.393 11.080 -60.240 1.00 80.31 91 MET A N 1
ATOM 669 C CA . MET A 1 91 ? 49.785 12.374 -60.542 1.00 80.31 91 MET A CA 1
ATOM 670 C C . MET A 1 91 ? 50.854 13.394 -60.934 1.00 80.31 91 MET A C 1
ATOM 672 O O . MET A 1 91 ? 52.050 13.186 -60.710 1.00 80.31 91 MET A O 1
ATOM 676 N N . GLY A 1 92 ? 50.400 14.528 -61.472 1.00 77.19 92 GLY A N 1
ATOM 677 C CA . GLY A 1 92 ? 51.240 15.708 -61.656 1.00 77.19 92 GLY A CA 1
ATOM 678 C C . GLY A 1 92 ? 51.918 16.146 -60.353 1.00 77.19 92 GLY A C 1
ATOM 679 O O . GLY A 1 92 ? 51.557 15.717 -59.253 1.00 77.19 92 GLY A O 1
ATOM 680 N N . LYS A 1 93 ? 52.928 17.009 -60.459 1.00 82.75 93 LYS A N 1
ATOM 681 C CA . LYS A 1 93 ? 53.673 17.475 -59.280 1.00 82.75 93 LYS A CA 1
ATOM 682 C C . LYS A 1 93 ? 52.747 18.240 -58.338 1.00 82.75 93 LYS A C 1
ATOM 684 O O . LYS A 1 93 ? 51.992 19.090 -58.794 1.00 82.75 93 LYS A O 1
ATOM 689 N N . ALA A 1 94 ? 52.844 17.979 -57.039 1.00 83.81 94 ALA A N 1
ATOM 690 C CA . ALA A 1 94 ? 52.259 18.864 -56.042 1.00 83.81 94 ALA A CA 1
ATOM 691 C C . ALA A 1 94 ? 52.943 20.238 -56.149 1.00 83.81 94 ALA A C 1
ATOM 693 O O . ALA A 1 94 ? 54.165 20.306 -56.307 1.00 83.81 94 ALA A O 1
ATOM 694 N N . VAL A 1 95 ? 52.158 21.315 -56.162 1.00 83.31 95 VAL A N 1
ATOM 695 C CA . VAL A 1 95 ? 52.681 22.678 -56.329 1.00 83.31 95 VAL A CA 1
ATOM 696 C C . VAL A 1 95 ? 51.992 23.604 -55.343 1.00 83.31 95 VAL A C 1
ATOM 698 O O . VAL A 1 95 ? 50.770 23.748 -55.389 1.00 83.31 95 VAL A O 1
ATOM 701 N N . ASP A 1 96 ? 52.779 24.295 -54.521 1.00 83.69 96 ASP A N 1
ATOM 702 C CA . ASP A 1 96 ? 52.269 25.380 -53.690 1.00 83.69 96 ASP A CA 1
ATOM 703 C C . ASP A 1 96 ? 51.731 26.554 -54.533 1.00 83.69 96 ASP A C 1
ATOM 705 O O . ASP A 1 96 ? 52.438 27.219 -55.304 1.00 83.69 96 ASP A O 1
ATOM 709 N N . CYS A 1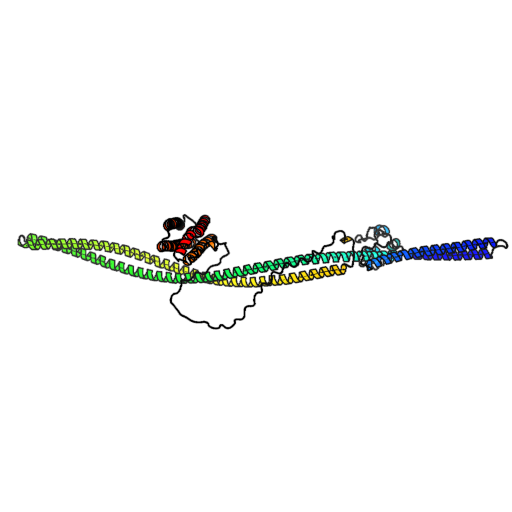 97 ? 50.429 26.808 -54.389 1.00 74.19 97 CYS A N 1
ATOM 710 C CA . CYS A 1 97 ? 49.725 27.874 -55.087 1.00 74.19 97 CYS A CA 1
ATOM 711 C C . CYS A 1 97 ? 49.945 29.276 -54.484 1.00 74.19 97 CYS A C 1
ATOM 713 O O . CYS A 1 97 ? 49.751 30.267 -55.203 1.00 74.19 97 CYS A O 1
ATOM 715 N N . GLY A 1 98 ? 50.370 29.368 -53.218 1.00 70.19 98 GLY A N 1
ATOM 716 C CA . GLY A 1 98 ? 50.734 30.614 -52.540 1.00 70.19 98 GLY A CA 1
ATOM 717 C C . GLY A 1 98 ? 52.023 31.200 -53.113 1.00 70.19 98 GLY A C 1
ATOM 718 O O . GLY A 1 98 ? 52.034 32.346 -53.563 1.00 70.19 98 GLY A O 1
ATOM 719 N N . ASP A 1 99 ? 53.057 30.367 -53.236 1.00 67.69 99 ASP A N 1
ATOM 720 C CA . ASP A 1 99 ? 54.394 30.774 -53.686 1.00 67.69 99 ASP A CA 1
ATOM 721 C C . ASP A 1 99 ? 54.496 31.057 -55.194 1.00 67.69 99 ASP A C 1
ATOM 723 O O . ASP A 1 99 ? 55.299 31.884 -55.635 1.00 67.69 99 ASP A O 1
ATOM 727 N N . LYS A 1 100 ? 53.713 30.361 -56.031 1.00 65.56 100 LYS A N 1
ATOM 728 C CA . LYS A 1 100 ? 53.906 30.384 -57.495 1.00 65.56 100 LYS A CA 1
ATOM 729 C C . LYS A 1 100 ? 52.996 31.342 -58.266 1.00 65.56 100 LYS A C 1
ATOM 731 O O . LYS A 1 100 ? 53.367 31.738 -59.372 1.00 65.56 100 LYS A O 1
ATOM 736 N N . VAL A 1 101 ? 51.799 31.674 -57.766 1.00 59.31 101 VAL A N 1
ATOM 737 C CA . VAL A 1 101 ? 50.774 32.410 -58.550 1.00 59.31 101 VAL A CA 1
ATOM 738 C C . VAL A 1 101 ? 50.033 33.504 -57.754 1.00 59.31 101 VAL A C 1
ATOM 740 O O . VAL A 1 101 ? 49.210 34.206 -58.341 1.00 59.31 101 VAL A O 1
ATOM 743 N N . GLY A 1 102 ? 50.343 33.727 -56.469 1.00 60.03 102 GLY A N 1
ATOM 744 C CA . GLY A 1 102 ? 49.719 34.804 -55.680 1.00 60.03 102 GLY A CA 1
ATOM 745 C C . GLY A 1 102 ? 48.220 34.578 -55.442 1.00 60.03 102 GLY A C 1
ATOM 746 O O . GLY A 1 102 ? 47.401 35.481 -55.617 1.00 60.03 102 GLY A O 1
ATOM 747 N N . CYS A 1 103 ? 47.836 33.335 -55.143 1.00 66.12 103 CYS A N 1
ATOM 748 C CA . CYS A 1 103 ? 46.459 32.970 -54.821 1.00 66.12 103 CYS A CA 1
ATOM 749 C C . CYS A 1 103 ? 46.103 33.449 -53.402 1.00 66.12 103 CYS A C 1
ATOM 751 O O . CYS A 1 103 ? 46.327 32.716 -52.459 1.00 66.12 103 CYS A O 1
ATOM 753 N N . ASN A 1 104 ? 45.541 34.645 -53.219 1.00 67.00 104 ASN A N 1
ATOM 754 C CA . ASN A 1 104 ? 45.329 35.235 -51.882 1.00 67.00 104 ASN A CA 1
ATOM 755 C C . ASN A 1 104 ? 44.045 34.758 -51.166 1.00 67.00 104 ASN A C 1
ATOM 757 O O . ASN A 1 104 ? 43.292 35.587 -50.659 1.00 67.00 104 ASN A O 1
ATOM 761 N N . ASN A 1 105 ? 43.765 33.451 -51.145 1.00 75.25 105 ASN A N 1
ATOM 762 C CA . ASN A 1 105 ? 42.665 32.902 -50.342 1.00 75.25 105 ASN A CA 1
ATOM 763 C C . ASN A 1 105 ? 43.211 32.032 -49.194 1.00 75.25 105 ASN A C 1
ATOM 765 O O . ASN A 1 105 ? 43.414 30.835 -49.416 1.00 75.25 105 ASN A O 1
ATOM 769 N N . PRO A 1 106 ? 43.438 32.604 -47.994 1.00 76.19 106 PRO A N 1
ATOM 770 C CA . PRO A 1 106 ? 43.933 31.853 -46.843 1.00 76.19 106 PRO A CA 1
ATOM 771 C C . PRO A 1 106 ? 42.957 30.777 -46.353 1.00 76.19 106 PRO A C 1
ATOM 773 O O . PRO A 1 106 ? 43.390 29.816 -45.724 1.00 76.19 106 PRO A O 1
ATOM 776 N N . ASP A 1 107 ? 41.671 30.894 -46.694 1.00 80.50 107 ASP A N 1
ATOM 777 C CA . ASP A 1 107 ? 40.628 29.956 -46.274 1.00 80.50 107 ASP A CA 1
ATOM 778 C C . ASP A 1 107 ? 40.554 28.702 -47.169 1.00 80.50 107 ASP A C 1
ATOM 780 O O . ASP A 1 107 ? 39.812 27.761 -46.887 1.00 80.50 107 ASP A O 1
ATOM 784 N N . CYS A 1 108 ? 41.327 28.650 -48.261 1.00 82.38 108 CYS A N 1
ATOM 785 C CA . CYS A 1 108 ? 41.396 27.481 -49.136 1.00 82.38 108 CYS A CA 1
ATOM 786 C C . CYS A 1 108 ? 42.222 26.356 -48.493 1.00 82.38 108 CYS A C 1
ATOM 788 O O . CYS A 1 108 ? 43.366 26.556 -48.085 1.00 82.38 108 CYS A O 1
ATOM 790 N N . ARG A 1 109 ? 41.690 25.126 -48.490 1.00 82.56 109 ARG A N 1
ATOM 791 C CA . ARG A 1 109 ? 42.342 23.948 -47.879 1.00 82.56 109 ARG A CA 1
ATOM 792 C C . ARG A 1 109 ? 43.763 23.671 -48.399 1.00 82.56 109 ARG A C 1
ATOM 794 O O . ARG A 1 109 ? 44.618 23.206 -47.635 1.00 82.56 109 ARG A O 1
ATOM 801 N N . SER A 1 110 ? 43.988 23.979 -49.675 1.00 83.94 110 SER A N 1
ATOM 802 C CA . SER A 1 110 ? 45.230 23.757 -50.426 1.00 83.94 110 SER A CA 1
ATOM 803 C C . SER A 1 110 ? 46.156 24.991 -50.458 1.00 83.94 110 SER A C 1
ATOM 805 O O . SER A 1 110 ? 47.172 24.981 -51.152 1.00 83.94 110 SER A O 1
ATOM 807 N N . TYR A 1 111 ? 45.811 26.081 -49.760 1.00 84.00 111 TYR A N 1
ATOM 808 C CA . TYR A 1 111 ? 46.619 27.304 -49.733 1.00 84.00 111 TYR A CA 1
ATOM 809 C C . TYR A 1 111 ? 47.928 27.118 -48.951 1.00 84.00 111 TYR A C 1
ATOM 811 O O . TYR A 1 111 ? 47.913 26.571 -47.848 1.00 84.00 111 TYR A O 1
ATOM 819 N N . GLY A 1 112 ? 49.047 27.591 -49.517 1.00 78.50 112 GLY A N 1
ATOM 820 C CA . GLY A 1 112 ? 50.370 27.569 -48.874 1.00 78.50 112 GLY A CA 1
ATOM 821 C C . GLY A 1 112 ? 50.940 26.165 -48.640 1.00 78.50 112 GLY A C 1
ATOM 822 O O . GLY A 1 112 ? 51.679 25.954 -47.680 1.00 78.50 112 GLY A O 1
ATOM 823 N N . LYS A 1 113 ? 50.498 25.177 -49.429 1.00 84.06 113 LYS A N 1
ATOM 824 C CA . LYS A 1 113 ? 50.891 23.769 -49.301 1.00 84.06 113 LYS A CA 1
ATOM 825 C C . LYS A 1 113 ? 51.178 23.174 -50.667 1.00 84.06 113 LYS A C 1
ATOM 827 O O . LYS A 1 113 ? 50.402 23.375 -51.607 1.00 84.06 113 LYS A O 1
ATOM 832 N N . ASP A 1 114 ? 52.212 22.341 -50.737 1.00 85.81 114 ASP A N 1
ATOM 833 C CA . ASP A 1 114 ? 52.426 21.435 -51.863 1.00 85.81 114 ASP A CA 1
ATOM 834 C C . ASP A 1 114 ? 51.242 20.468 -51.966 1.00 85.81 114 ASP A C 1
ATOM 836 O O . ASP A 1 114 ? 51.126 19.501 -51.216 1.00 85.81 114 ASP A O 1
ATOM 840 N N . SER A 1 115 ? 50.334 20.764 -52.894 1.00 84.00 115 SER A N 1
ATOM 841 C CA . SER A 1 115 ? 49.059 20.065 -53.051 1.00 84.00 115 SER A CA 1
ATOM 842 C C . SER A 1 115 ? 48.654 19.954 -54.519 1.00 84.00 115 SER A C 1
ATOM 844 O O . SER A 1 115 ? 49.139 20.691 -55.389 1.00 84.00 115 SER A O 1
ATOM 846 N N . HIS A 1 116 ? 47.732 19.036 -54.808 1.00 86.50 116 HIS A N 1
ATOM 847 C CA . HIS A 1 116 ? 47.094 18.899 -56.119 1.00 86.50 116 HIS A CA 1
ATOM 848 C C . HIS A 1 116 ? 45.827 19.759 -56.157 1.00 86.50 116 HIS A C 1
ATOM 850 O O . HIS A 1 116 ? 44.702 19.265 -56.239 1.00 86.50 116 HIS A O 1
ATOM 856 N N . CYS A 1 117 ? 46.005 21.082 -56.067 1.00 84.38 117 CYS A N 1
ATOM 857 C CA . CYS A 1 117 ? 44.908 22.021 -55.814 1.00 84.38 117 CYS A CA 1
ATOM 858 C C . CYS A 1 117 ? 43.754 21.941 -56.829 1.00 84.38 117 CYS A C 1
ATOM 860 O O . CYS A 1 117 ? 42.636 22.311 -56.492 1.00 84.38 117 CYS A O 1
ATOM 862 N N . TRP A 1 118 ? 43.982 21.433 -58.045 1.00 85.50 118 TRP A N 1
ATOM 863 C CA . TRP A 1 118 ? 42.947 21.265 -59.071 1.00 85.50 118 TRP A CA 1
ATOM 864 C C . TRP A 1 118 ? 41.910 20.180 -58.746 1.00 85.50 118 TRP A C 1
ATOM 866 O O . TRP A 1 118 ? 40.761 20.337 -59.155 1.00 85.50 118 TRP A O 1
ATOM 876 N N . VAL A 1 119 ? 42.277 19.136 -57.991 1.00 83.81 119 VAL A N 1
ATOM 877 C CA . VAL A 1 119 ? 41.350 18.087 -57.513 1.00 83.81 119 VAL A CA 1
ATOM 878 C C . VAL A 1 119 ? 40.872 18.312 -56.079 1.00 83.81 119 VAL A C 1
ATOM 880 O O . VAL A 1 119 ? 39.761 17.919 -55.735 1.00 83.81 119 VAL A O 1
ATOM 883 N N . GLU A 1 120 ? 41.670 18.984 -55.247 1.00 82.31 120 GLU A N 1
ATOM 884 C CA . GLU A 1 120 ? 41.304 19.256 -53.851 1.00 82.31 120 GLU A CA 1
ATOM 885 C C . GLU A 1 120 ? 40.406 20.486 -53.687 1.00 82.31 120 GLU A C 1
ATOM 887 O O . GLU A 1 120 ? 39.480 20.463 -52.882 1.00 82.31 120 GLU A O 1
ATOM 892 N N . ALA A 1 121 ? 40.657 21.555 -54.444 1.00 85.31 121 ALA A N 1
ATOM 893 C CA . ALA A 1 121 ? 39.973 22.844 -54.303 1.00 85.31 121 ALA A CA 1
ATOM 894 C C . ALA A 1 121 ? 39.571 23.470 -55.651 1.00 85.31 121 ALA A C 1
ATOM 896 O O . ALA A 1 121 ? 38.944 24.525 -55.685 1.00 85.31 121 ALA A O 1
ATOM 897 N N . GLY A 1 122 ? 39.964 22.876 -56.772 1.00 85.88 122 GLY A N 1
ATOM 898 C CA . GLY A 1 122 ? 39.777 23.418 -58.110 1.00 85.88 122 GLY A CA 1
ATOM 899 C C . GLY A 1 122 ? 38.507 22.927 -58.792 1.00 85.88 122 GLY A C 1
ATOM 900 O O . GLY A 1 122 ? 37.670 22.276 -58.179 1.00 85.88 122 GLY A O 1
ATOM 901 N N . SER A 1 123 ? 38.377 23.216 -60.086 1.00 85.44 123 SER A N 1
ATOM 902 C CA . SER A 1 123 ? 37.184 22.908 -60.883 1.00 85.44 123 SER A CA 1
ATOM 903 C C . SER A 1 123 ? 36.945 21.412 -61.124 1.00 85.44 123 SER A C 1
ATOM 905 O O . SER A 1 123 ? 35.936 21.066 -61.728 1.00 85.44 123 SER A O 1
ATOM 907 N N . PHE A 1 124 ? 37.860 20.523 -60.716 1.00 85.00 124 PHE A N 1
ATOM 908 C CA . PHE A 1 124 ? 37.638 19.070 -60.763 1.00 85.00 124 PHE A CA 1
ATOM 909 C C . PHE A 1 124 ? 37.077 18.523 -59.447 1.00 85.00 124 PHE A C 1
ATOM 911 O O . PHE A 1 124 ? 36.696 17.355 -59.375 1.00 85.00 124 PHE A O 1
ATOM 918 N N . ASN A 1 125 ? 37.007 19.358 -58.410 1.00 82.00 125 ASN A N 1
ATOM 919 C CA . ASN A 1 125 ? 36.232 19.071 -57.218 1.00 82.00 125 ASN A CA 1
ATOM 920 C C . ASN A 1 125 ? 34.758 19.438 -57.473 1.00 82.00 125 ASN A C 1
ATOM 922 O O . ASN A 1 125 ? 34.468 20.469 -58.073 1.00 82.00 125 ASN A O 1
ATOM 926 N N . ALA A 1 126 ? 33.831 18.608 -56.987 1.00 80.31 126 ALA A N 1
ATOM 927 C CA . ALA A 1 126 ? 32.398 18.909 -56.974 1.00 80.31 126 ALA A CA 1
ATOM 928 C C . ALA A 1 126 ? 32.051 20.192 -56.190 1.00 80.31 126 ALA A C 1
ATOM 930 O O . ALA A 1 126 ? 31.072 20.849 -56.525 1.00 80.31 126 ALA A O 1
ATOM 931 N N . ASP A 1 127 ? 32.856 20.545 -55.182 1.00 84.38 127 ASP A N 1
ATOM 932 C CA . ASP A 1 127 ? 32.759 21.798 -54.427 1.00 84.38 127 ASP A CA 1
ATOM 933 C C . ASP A 1 127 ? 34.094 22.570 -54.515 1.00 84.38 127 ASP A C 1
ATOM 935 O O . ASP A 1 127 ? 35.006 22.356 -53.704 1.00 84.38 127 ASP A O 1
ATOM 939 N N . PRO A 1 128 ? 34.292 23.384 -55.569 1.00 86.56 128 PRO A N 1
ATOM 940 C CA . PRO A 1 128 ? 35.529 24.126 -55.770 1.00 86.56 128 PRO A CA 1
ATOM 941 C C . PRO A 1 128 ? 35.673 25.250 -54.733 1.00 86.56 128 PRO A C 1
ATOM 943 O O . PRO A 1 128 ? 34.827 26.127 -54.629 1.00 86.56 128 PRO A O 1
ATOM 946 N N . GLN A 1 129 ? 36.801 25.297 -54.023 1.00 84.62 129 GLN A N 1
ATOM 947 C CA . GLN A 1 129 ? 37.152 26.375 -53.080 1.00 84.62 129 GLN A CA 1
ATOM 948 C C . GLN A 1 129 ? 38.092 27.429 -53.690 1.00 84.62 129 GLN A C 1
ATOM 950 O O . GLN A 1 129 ? 38.356 28.484 -53.108 1.00 84.62 129 GLN A O 1
ATOM 955 N N . CYS A 1 130 ? 38.644 27.152 -54.871 1.00 83.00 130 CYS A N 1
ATOM 956 C CA . CYS A 1 130 ? 39.502 28.074 -55.591 1.00 83.00 130 CYS A CA 1
ATOM 957 C C . CYS A 1 130 ? 38.657 29.255 -56.102 1.00 83.00 130 CYS A C 1
ATOM 959 O O . CYS A 1 130 ? 37.755 29.028 -56.909 1.00 83.00 130 CYS A O 1
ATOM 961 N N . PRO A 1 131 ? 38.978 30.517 -55.751 1.00 81.44 131 PRO A N 1
ATOM 962 C CA . PRO A 1 131 ? 38.173 31.677 -56.150 1.00 81.44 131 PRO A CA 1
ATOM 963 C C . PRO A 1 131 ? 37.955 31.787 -57.661 1.00 81.44 131 PRO A C 1
ATOM 965 O O . PRO A 1 131 ? 36.896 32.204 -58.117 1.00 81.44 131 PRO A O 1
ATOM 968 N N . LYS A 1 132 ? 38.954 31.377 -58.451 1.00 83.00 132 LYS A N 1
ATOM 969 C CA . LYS A 1 132 ? 38.859 31.371 -59.914 1.00 83.00 132 LYS A CA 1
ATOM 970 C C . LYS A 1 132 ? 37.944 30.257 -60.422 1.00 83.00 132 LYS A C 1
ATOM 972 O O . LYS A 1 132 ? 37.165 30.501 -61.335 1.00 83.00 132 LYS A O 1
ATOM 977 N N . ALA A 1 133 ? 38.010 29.072 -59.817 1.00 84.00 133 ALA A N 1
ATOM 978 C CA . ALA A 1 133 ? 37.129 27.962 -60.171 1.00 84.00 133 ALA A CA 1
ATOM 979 C C . ALA A 1 133 ? 35.667 28.249 -59.794 1.00 84.00 133 ALA A C 1
ATOM 981 O O . ALA A 1 133 ? 34.778 27.991 -60.597 1.00 84.00 133 ALA A O 1
ATOM 982 N N . VAL A 1 134 ? 35.423 28.877 -58.636 1.00 84.69 134 VAL A N 1
ATOM 983 C CA . VAL A 1 134 ? 34.087 29.342 -58.208 1.00 84.69 134 VAL A CA 1
ATOM 984 C C . VAL A 1 134 ? 33.490 30.346 -59.201 1.00 84.69 134 VAL A C 1
ATOM 986 O O . VAL A 1 134 ? 32.288 30.353 -59.441 1.00 84.69 134 VAL A O 1
ATOM 989 N N . GLN A 1 135 ? 34.330 31.170 -59.830 1.00 84.50 135 GLN A N 1
ATOM 990 C CA . GLN A 1 135 ? 33.930 32.125 -60.870 1.00 84.50 135 GLN A CA 1
ATOM 991 C C . GLN A 1 135 ? 33.776 31.489 -62.267 1.00 84.50 135 GLN A C 1
ATOM 993 O O . GLN A 1 135 ? 33.625 32.209 -63.253 1.00 84.50 135 GLN A O 1
ATOM 998 N N . GLY A 1 136 ? 33.818 30.156 -62.372 1.00 81.44 136 GLY A N 1
ATOM 999 C CA . GLY A 1 136 ? 33.616 29.415 -63.619 1.00 81.44 136 GLY A CA 1
ATOM 1000 C C . GLY A 1 136 ? 34.874 29.200 -64.466 1.00 81.44 136 GLY A C 1
ATOM 1001 O O . GLY A 1 136 ? 34.758 28.736 -65.598 1.00 81.44 136 GLY A O 1
ATOM 1002 N N . LEU A 1 137 ? 36.073 29.519 -63.958 1.00 83.62 137 LEU A N 1
ATOM 1003 C CA . LEU A 1 137 ? 37.325 29.231 -64.667 1.00 83.62 137 LEU A CA 1
ATOM 1004 C C . LEU A 1 137 ? 37.711 27.750 -64.520 1.00 83.62 137 LEU A C 1
ATOM 1006 O O . LEU A 1 137 ? 37.899 27.264 -63.404 1.00 83.62 137 LEU A O 1
ATOM 1010 N N . ASP A 1 138 ? 37.924 27.054 -65.637 1.00 86.50 138 ASP A N 1
ATOM 1011 C CA . ASP A 1 138 ? 38.438 25.680 -65.624 1.00 86.50 138 ASP A CA 1
ATOM 1012 C C . ASP A 1 138 ? 39.906 25.669 -65.144 1.00 86.50 138 ASP A C 1
ATOM 1014 O O . ASP A 1 138 ? 40.741 26.480 -65.561 1.00 86.50 138 ASP A O 1
ATOM 1018 N N . CYS A 1 139 ? 40.255 24.738 -64.254 1.00 86.62 139 CYS A N 1
ATOM 1019 C CA . CYS A 1 139 ? 41.623 24.518 -63.797 1.00 86.62 139 CYS A CA 1
ATOM 1020 C C . CYS A 1 139 ? 42.600 24.299 -64.950 1.00 86.62 139 CYS A C 1
ATOM 1022 O O . CYS A 1 139 ? 43.751 24.711 -64.826 1.00 86.62 139 CYS A O 1
ATOM 1024 N N . ARG A 1 140 ? 42.160 23.760 -66.089 1.00 87.00 140 ARG A N 1
ATOM 1025 C CA . ARG A 1 140 ? 42.966 23.635 -67.310 1.00 87.00 140 ARG A CA 1
ATOM 1026 C C . ARG A 1 140 ? 43.500 24.971 -67.814 1.00 87.00 140 ARG A C 1
ATOM 1028 O O . ARG A 1 140 ? 44.556 24.989 -68.447 1.00 87.00 140 ARG A O 1
ATOM 1035 N N . ASP A 1 141 ? 42.851 26.085 -67.482 1.00 85.69 141 ASP A N 1
ATOM 1036 C CA . ASP A 1 141 ? 43.308 27.438 -67.803 1.00 85.69 141 ASP A CA 1
ATOM 1037 C C . ASP A 1 141 ? 44.250 28.037 -66.749 1.00 85.69 141 ASP A C 1
ATOM 1039 O O . ASP A 1 141 ? 44.933 29.036 -67.010 1.00 85.69 141 ASP A O 1
ATOM 1043 N N . CYS A 1 142 ? 44.377 27.397 -65.586 1.00 83.19 142 CYS A N 1
ATOM 1044 C CA . CYS A 1 142 ? 45.222 27.844 -64.489 1.00 83.19 142 CYS A CA 1
ATOM 1045 C C . CYS A 1 142 ? 46.720 27.643 -64.779 1.00 83.19 142 CYS A C 1
ATOM 1047 O O . CYS A 1 142 ? 47.168 26.602 -65.260 1.00 83.19 142 CYS A O 1
ATOM 1049 N N . LYS A 1 143 ? 47.535 28.640 -64.402 1.00 81.94 143 LYS A N 1
ATOM 1050 C CA . LYS A 1 143 ? 49.002 28.576 -64.519 1.00 81.94 143 LYS A CA 1
ATOM 1051 C C . LYS A 1 143 ? 49.619 27.475 -63.649 1.00 81.94 143 LYS A C 1
ATOM 1053 O O . LYS A 1 143 ? 50.571 26.845 -64.092 1.00 81.94 143 LYS A O 1
ATOM 1058 N N . ILE A 1 144 ? 49.069 27.237 -62.452 1.00 80.06 144 ILE A N 1
ATOM 1059 C CA . ILE A 1 144 ? 49.519 26.155 -61.559 1.00 80.06 144 ILE A CA 1
ATOM 1060 C C . ILE A 1 144 ? 49.277 24.803 -62.220 1.00 80.06 144 ILE A C 1
ATOM 1062 O O . ILE A 1 144 ? 50.204 24.014 -62.351 1.00 80.06 144 ILE A O 1
ATOM 1066 N N . TYR A 1 145 ? 48.061 24.582 -62.722 1.00 84.94 145 TYR A N 1
ATOM 1067 C CA . TYR A 1 145 ? 47.693 23.346 -63.404 1.00 84.94 145 TYR A CA 1
ATOM 1068 C C . TYR A 1 145 ? 48.608 23.047 -64.593 1.00 84.94 145 TYR A C 1
ATOM 1070 O O . TYR A 1 145 ? 49.187 21.971 -64.671 1.00 84.94 145 TYR A O 1
ATOM 1078 N N . LYS A 1 146 ? 48.829 24.038 -65.468 1.00 84.69 146 LYS A N 1
ATOM 1079 C CA . LYS A 1 146 ? 49.723 23.912 -66.634 1.00 84.69 146 LYS A CA 1
ATOM 1080 C C . LYS A 1 146 ? 51.187 23.639 -66.261 1.00 84.69 146 LYS A C 1
ATOM 1082 O O . LYS A 1 146 ? 51.945 23.189 -67.116 1.00 84.69 146 LYS A O 1
ATOM 1087 N N . HIS A 1 147 ? 51.600 23.953 -65.031 1.00 82.00 147 HIS A N 1
ATOM 1088 C CA . HIS A 1 147 ? 52.946 23.675 -64.522 1.00 82.00 147 HIS A CA 1
ATOM 1089 C C . HIS A 1 147 ? 53.045 22.312 -63.824 1.00 82.00 147 HIS A C 1
ATOM 1091 O O . HIS A 1 147 ? 54.094 21.673 -63.857 1.00 82.00 147 HIS A O 1
ATOM 1097 N N . ALA A 1 148 ? 51.959 21.894 -63.180 1.00 82.19 148 ALA A N 1
ATOM 1098 C CA . ALA A 1 148 ? 51.889 20.701 -62.356 1.00 82.19 148 ALA A CA 1
ATOM 1099 C C . ALA A 1 148 ? 51.548 19.440 -63.160 1.00 82.19 148 ALA A C 1
ATOM 1101 O O . ALA A 1 148 ? 52.176 18.401 -62.953 1.00 82.19 148 ALA A O 1
ATOM 1102 N N . VAL A 1 149 ? 50.588 19.549 -64.084 1.00 84.12 149 VAL A N 1
ATOM 1103 C CA . VAL A 1 149 ? 50.044 18.445 -64.881 1.00 84.12 149 VAL A CA 1
ATOM 1104 C C . VAL A 1 149 ? 50.618 18.486 -66.294 1.00 84.12 149 VAL A C 1
ATOM 1106 O O . VAL A 1 149 ? 50.448 19.452 -67.043 1.00 84.12 149 VAL A O 1
ATOM 1109 N N . ASN A 1 150 ? 51.330 17.427 -66.666 1.00 79.50 150 ASN A N 1
ATOM 1110 C CA . ASN A 1 150 ? 52.108 17.359 -67.901 1.00 79.50 150 ASN A CA 1
ATOM 1111 C C . ASN A 1 150 ? 51.353 16.688 -69.053 1.00 79.50 150 ASN A C 1
ATOM 1113 O O . ASN A 1 150 ? 51.659 16.954 -70.232 1.00 79.50 150 ASN A O 1
ATOM 1117 N N . ASP A 1 151 ? 50.394 15.819 -68.735 1.00 81.56 151 ASP A N 1
ATOM 1118 C CA . ASP A 1 151 ? 49.579 15.075 -69.689 1.00 81.56 151 ASP A CA 1
ATOM 1119 C C . ASP A 1 151 ? 48.192 14.692 -69.145 1.00 81.56 151 ASP A C 1
ATOM 1121 O O . ASP A 1 151 ? 47.856 14.890 -67.980 1.00 81.56 151 ASP A O 1
ATOM 1125 N N . GLU A 1 152 ? 47.376 14.176 -70.057 1.00 82.38 152 GLU A N 1
ATOM 1126 C CA . GLU A 1 152 ? 45.987 13.789 -69.846 1.00 82.38 152 GLU A CA 1
ATOM 1127 C C . GLU A 1 152 ? 45.849 12.534 -68.951 1.00 82.38 152 GLU A C 1
ATOM 1129 O O . GLU A 1 152 ? 44.783 12.301 -68.381 1.00 82.38 152 GLU A O 1
ATOM 1134 N N . PHE A 1 153 ? 46.914 11.734 -68.785 1.00 81.81 153 PHE A N 1
ATOM 1135 C CA . PHE A 1 153 ? 46.916 10.561 -67.902 1.00 81.81 153 PHE A CA 1
ATOM 1136 C C . PHE A 1 153 ? 47.146 10.949 -66.440 1.00 81.81 153 PHE A C 1
ATOM 1138 O O . PHE A 1 153 ? 46.522 10.359 -65.562 1.00 81.81 153 PHE A O 1
ATOM 1145 N N . GLU A 1 154 ? 47.993 11.947 -66.172 1.00 83.38 154 GLU A N 1
ATOM 1146 C CA . GLU A 1 154 ? 48.149 12.547 -64.839 1.00 83.38 154 GLU A CA 1
ATOM 1147 C C . GLU A 1 154 ? 46.844 13.228 -64.378 1.00 83.38 154 GLU A C 1
ATOM 1149 O O . GLU A 1 154 ? 46.463 13.106 -63.211 1.00 83.38 154 GLU A O 1
ATOM 1154 N N . GLU A 1 155 ? 46.124 13.894 -65.295 1.00 85.12 155 GLU A N 1
ATOM 1155 C CA . GLU A 1 155 ? 44.781 14.445 -65.047 1.00 85.12 155 GLU A CA 1
ATOM 1156 C C . GLU A 1 155 ? 43.797 13.332 -64.651 1.00 85.12 155 GLU A C 1
ATOM 1158 O O . GLU A 1 155 ? 43.216 13.377 -63.563 1.00 85.12 155 GLU A O 1
ATOM 1163 N N . LEU A 1 156 ? 43.666 12.299 -65.492 1.00 84.31 156 LEU A N 1
ATOM 1164 C CA . LEU A 1 156 ? 42.779 11.159 -65.247 1.00 84.31 156 LEU A CA 1
ATOM 1165 C C . LEU A 1 156 ? 43.130 10.421 -63.948 1.00 84.31 156 LEU A C 1
ATOM 1167 O O . LEU A 1 156 ? 42.236 10.071 -63.178 1.00 84.31 156 LEU A O 1
ATOM 1171 N N . GLY A 1 157 ? 44.423 10.223 -63.685 1.00 84.44 157 GLY A N 1
ATOM 1172 C CA . GLY A 1 157 ? 44.918 9.625 -62.450 1.00 84.44 157 GLY A CA 1
ATOM 1173 C C . GLY A 1 157 ? 44.484 10.419 -61.223 1.00 84.44 157 GLY A C 1
ATOM 1174 O O . GLY A 1 157 ? 43.983 9.832 -60.270 1.00 84.44 157 GLY A O 1
ATOM 1175 N N . SER A 1 158 ? 44.577 11.752 -61.269 1.00 83.06 158 SER A N 1
ATOM 1176 C CA . SER A 1 158 ? 44.162 12.599 -60.145 1.00 83.06 158 SER A CA 1
ATOM 1177 C C . SER A 1 158 ? 42.662 12.521 -59.845 1.00 83.06 158 SER A C 1
ATOM 1179 O O . SER A 1 158 ? 42.273 12.439 -58.677 1.00 83.06 158 SER A O 1
ATOM 1181 N N . VAL A 1 159 ? 41.817 12.461 -60.878 1.00 83.88 159 VAL A N 1
ATOM 1182 C CA . VAL A 1 159 ? 40.360 12.323 -60.716 1.00 83.88 159 VAL A CA 1
ATOM 1183 C C . VAL A 1 159 ? 39.990 10.931 -60.196 1.00 83.88 159 VAL A C 1
ATOM 1185 O O . VAL A 1 159 ? 39.187 10.824 -59.270 1.00 83.88 159 VAL A O 1
ATOM 1188 N N . LEU A 1 160 ? 40.594 9.865 -60.735 1.00 86.50 160 LEU A N 1
ATOM 1189 C CA . LEU A 1 160 ? 40.330 8.487 -60.301 1.00 86.50 160 LEU A CA 1
ATOM 1190 C C . LEU A 1 160 ? 40.794 8.223 -58.868 1.00 86.50 160 LEU A C 1
ATOM 1192 O O . LEU A 1 160 ? 40.056 7.609 -58.102 1.00 86.50 160 LEU A O 1
ATOM 1196 N N . ASN A 1 161 ? 41.972 8.724 -58.495 1.00 86.81 161 ASN A N 1
ATOM 1197 C CA . ASN A 1 161 ? 42.472 8.651 -57.125 1.00 86.81 161 ASN A CA 1
ATOM 1198 C C . ASN A 1 161 ? 41.516 9.357 -56.154 1.00 86.81 161 ASN A C 1
ATOM 1200 O O . ASN A 1 161 ? 41.083 8.770 -55.169 1.00 86.81 161 ASN A O 1
ATOM 1204 N N . THR A 1 162 ? 41.106 10.587 -56.486 1.00 85.31 162 THR A N 1
ATOM 1205 C CA . THR A 1 162 ? 40.156 11.357 -55.668 1.00 85.31 162 THR A CA 1
ATOM 1206 C C . THR A 1 162 ? 38.805 10.647 -55.547 1.00 85.31 162 THR A C 1
ATOM 1208 O O . THR A 1 162 ? 38.189 10.656 -54.483 1.00 85.31 162 THR A O 1
ATOM 1211 N N . MET A 1 163 ? 38.328 10.014 -56.622 1.00 87.06 163 MET A N 1
ATOM 1212 C CA . MET A 1 163 ? 37.105 9.211 -56.604 1.00 87.06 163 MET A CA 1
ATOM 1213 C C . MET A 1 163 ? 37.243 7.993 -55.682 1.00 87.06 163 MET A C 1
ATOM 1215 O O . MET A 1 163 ? 36.344 7.743 -54.881 1.00 87.06 163 MET A O 1
ATOM 1219 N N . ALA A 1 164 ? 38.360 7.263 -55.764 1.00 87.88 164 ALA A N 1
ATOM 1220 C CA . ALA A 1 164 ? 38.645 6.123 -54.896 1.00 87.88 164 ALA A CA 1
ATOM 1221 C C . ALA A 1 164 ? 38.710 6.537 -53.417 1.00 87.88 164 ALA A C 1
ATOM 1223 O O . ALA A 1 164 ? 38.071 5.902 -52.579 1.00 87.88 164 ALA A O 1
ATOM 1224 N N . ASP A 1 165 ? 39.391 7.645 -53.109 1.00 86.75 165 ASP A N 1
ATOM 1225 C CA . ASP A 1 165 ? 39.494 8.191 -51.752 1.00 86.75 165 ASP A CA 1
ATOM 1226 C C . ASP A 1 165 ? 38.120 8.617 -51.202 1.00 86.75 165 ASP A C 1
ATOM 1228 O O . ASP A 1 165 ? 37.777 8.297 -50.064 1.00 86.75 165 ASP A O 1
ATOM 1232 N N . ARG A 1 166 ? 37.278 9.268 -52.017 1.00 87.12 166 ARG A N 1
ATOM 1233 C CA . ARG A 1 166 ? 35.906 9.636 -51.616 1.00 87.12 166 ARG A CA 1
ATOM 1234 C C . ARG A 1 166 ? 35.021 8.420 -51.380 1.00 87.12 166 ARG A C 1
ATOM 1236 O O . ARG A 1 166 ? 34.306 8.388 -50.385 1.00 87.12 166 ARG A O 1
ATOM 1243 N N . LEU A 1 167 ? 35.067 7.424 -52.266 1.00 89.75 167 LEU A N 1
ATOM 1244 C CA . LEU A 1 167 ? 34.328 6.172 -52.083 1.00 89.75 167 LEU A CA 1
ATOM 1245 C C . LEU A 1 167 ? 34.789 5.445 -50.819 1.00 89.75 167 LEU A C 1
ATOM 1247 O O . LEU A 1 167 ? 33.958 4.942 -50.070 1.00 89.75 167 LEU A O 1
ATOM 1251 N N . ARG A 1 168 ? 36.098 5.439 -50.545 1.00 89.44 168 ARG A N 1
ATOM 1252 C CA . ARG A 1 168 ? 36.663 4.877 -49.317 1.00 89.44 168 ARG A CA 1
ATOM 1253 C C . ARG A 1 168 ? 36.109 5.568 -48.075 1.00 89.44 168 ARG A C 1
ATOM 1255 O O . ARG A 1 168 ? 35.694 4.874 -47.151 1.00 89.44 168 ARG A O 1
ATOM 1262 N N . THR A 1 169 ? 36.109 6.902 -48.046 1.00 90.25 169 THR A N 1
ATOM 1263 C CA . THR A 1 169 ? 35.543 7.673 -46.931 1.00 90.25 169 THR A CA 1
ATOM 1264 C C . THR A 1 169 ? 34.055 7.387 -46.768 1.00 90.25 169 THR A C 1
ATOM 1266 O O . THR A 1 169 ? 33.647 7.004 -45.680 1.00 90.25 169 THR A O 1
ATOM 1269 N N . LEU A 1 170 ? 33.268 7.453 -47.847 1.00 90.56 170 LEU A N 1
ATOM 1270 C CA . LEU A 1 170 ? 31.829 7.176 -47.801 1.00 90.56 170 LEU A CA 1
ATOM 1271 C C . LEU A 1 170 ? 31.525 5.768 -47.274 1.00 90.56 170 LEU A C 1
ATOM 1273 O O . LEU A 1 170 ? 30.672 5.612 -46.408 1.00 90.56 170 LEU A O 1
ATOM 1277 N N . VAL A 1 171 ? 32.234 4.739 -47.749 1.00 91.75 171 VAL A N 1
ATOM 1278 C CA . VAL A 1 171 ? 32.065 3.367 -47.243 1.00 91.75 171 VAL A CA 1
ATOM 1279 C C . VAL A 1 171 ? 32.442 3.276 -45.764 1.00 91.75 171 VAL A C 1
ATOM 1281 O O . VAL A 1 171 ? 31.724 2.627 -45.008 1.00 91.75 171 VAL A O 1
ATOM 1284 N N . GLY A 1 172 ? 33.519 3.938 -45.333 1.00 90.50 172 GLY A N 1
ATOM 1285 C CA . GLY A 1 172 ? 33.913 3.986 -43.922 1.00 90.50 172 GLY A CA 1
ATOM 1286 C C . GLY A 1 172 ? 32.877 4.677 -43.027 1.00 90.50 172 GLY A C 1
ATOM 1287 O O . GLY A 1 172 ? 32.554 4.168 -41.951 1.00 90.50 172 GLY A O 1
ATOM 1288 N N . ASP A 1 173 ? 32.307 5.790 -43.488 1.00 90.88 173 ASP A N 1
ATOM 1289 C CA . ASP A 1 173 ? 31.271 6.536 -42.768 1.00 90.88 173 ASP A CA 1
ATOM 1290 C C . ASP A 1 173 ? 29.978 5.714 -42.656 1.00 90.88 173 ASP A C 1
ATOM 1292 O O . ASP A 1 173 ? 29.368 5.653 -41.584 1.00 90.88 173 ASP A O 1
ATOM 1296 N N . ILE A 1 174 ? 29.586 5.009 -43.727 1.00 92.50 174 ILE A N 1
ATOM 1297 C CA . ILE A 1 174 ? 28.424 4.109 -43.718 1.00 92.50 174 ILE A CA 1
ATOM 1298 C C . ILE A 1 174 ? 28.679 2.906 -42.800 1.00 92.50 174 ILE A C 1
ATOM 1300 O O . ILE A 1 174 ? 27.800 2.557 -42.018 1.00 92.50 174 ILE A O 1
ATOM 1304 N N . GLN A 1 175 ? 29.868 2.291 -42.838 1.00 89.88 175 GLN A N 1
ATOM 1305 C CA . GLN A 1 175 ? 30.232 1.188 -41.935 1.00 89.88 175 GLN A CA 1
ATOM 1306 C C . GLN A 1 175 ? 30.132 1.608 -40.465 1.00 89.88 175 GLN A C 1
ATOM 1308 O O . GLN A 1 175 ? 29.533 0.894 -39.660 1.00 89.88 175 GLN A O 1
ATOM 1313 N N . THR A 1 176 ? 30.673 2.782 -40.134 1.00 91.81 176 THR A N 1
ATOM 1314 C CA . THR A 1 176 ? 30.633 3.341 -38.776 1.00 91.81 176 THR A CA 1
ATOM 1315 C C . THR A 1 176 ? 29.198 3.644 -38.350 1.00 91.81 176 THR A C 1
ATOM 1317 O O . THR A 1 176 ? 28.784 3.258 -37.259 1.00 91.81 176 THR A O 1
ATOM 1320 N N . SER A 1 177 ? 28.407 4.266 -39.228 1.00 94.31 177 SER A N 1
ATOM 1321 C CA . SER A 1 177 ? 27.003 4.592 -38.953 1.00 94.31 177 SER A CA 1
ATOM 1322 C C . SER A 1 177 ? 26.156 3.333 -38.757 1.00 94.31 177 SER A C 1
ATOM 1324 O O . SER A 1 177 ? 25.390 3.253 -37.803 1.00 94.31 177 SER A O 1
ATOM 1326 N N . ALA A 1 178 ? 26.333 2.316 -39.606 1.00 93.38 178 ALA A N 1
ATOM 1327 C CA . ALA A 1 178 ? 25.623 1.045 -39.496 1.00 93.38 178 ALA A CA 1
ATOM 1328 C C . ALA A 1 178 ? 25.990 0.293 -38.207 1.00 93.38 178 ALA A C 1
ATOM 1330 O O . ALA A 1 178 ? 25.113 -0.237 -37.532 1.00 93.38 178 ALA A O 1
ATOM 1331 N N . ALA A 1 179 ? 27.274 0.283 -37.826 1.00 91.06 179 ALA A N 1
ATOM 1332 C CA . ALA A 1 179 ? 27.706 -0.275 -36.545 1.00 91.06 179 ALA A CA 1
ATOM 1333 C C . ALA A 1 179 ? 27.087 0.479 -35.353 1.00 91.06 179 ALA A C 1
ATOM 1335 O O . ALA A 1 179 ? 26.653 -0.156 -34.393 1.00 91.06 179 ALA A O 1
ATOM 1336 N N . GLY A 1 180 ? 26.981 1.810 -35.441 1.00 94.00 180 GLY A N 1
ATOM 1337 C CA . GLY A 1 180 ? 26.295 2.637 -34.447 1.00 94.00 180 GLY A CA 1
ATOM 1338 C C . GLY A 1 180 ? 24.803 2.312 -34.318 1.00 94.00 180 GLY A C 1
ATOM 1339 O O . GLY A 1 180 ? 24.320 2.135 -33.203 1.00 94.00 180 GLY A O 1
ATOM 1340 N N . VAL A 1 181 ? 24.085 2.159 -35.439 1.00 96.00 181 VAL A N 1
ATOM 1341 C CA . VAL A 1 181 ? 22.662 1.760 -35.435 1.00 96.00 181 VAL A CA 1
ATOM 1342 C C . VAL A 1 181 ? 22.485 0.365 -34.837 1.00 96.00 181 VAL A C 1
ATOM 1344 O O . VAL A 1 181 ? 21.600 0.178 -34.006 1.00 96.00 181 VAL A O 1
ATOM 1347 N N . ALA A 1 182 ? 23.335 -0.603 -35.194 1.00 94.12 182 ALA A N 1
ATOM 1348 C CA . ALA A 1 182 ? 23.271 -1.955 -34.636 1.00 94.12 182 ALA A CA 1
ATOM 1349 C C . ALA A 1 182 ? 23.495 -1.963 -33.113 1.00 94.12 182 ALA A C 1
ATOM 1351 O O . ALA A 1 182 ? 22.745 -2.607 -32.380 1.00 94.12 182 ALA A O 1
ATOM 1352 N N . ALA A 1 183 ? 24.492 -1.214 -32.629 1.00 94.81 183 ALA A N 1
ATOM 1353 C CA . ALA A 1 183 ? 24.767 -1.089 -31.199 1.00 94.81 183 ALA A CA 1
ATOM 1354 C C . ALA A 1 183 ? 23.614 -0.402 -30.446 1.00 94.81 183 ALA A C 1
ATOM 1356 O O . ALA A 1 183 ? 23.149 -0.931 -29.438 1.00 94.81 183 ALA A O 1
ATOM 1357 N N . GLY A 1 184 ? 23.102 0.720 -30.964 1.00 96.81 184 GLY A N 1
ATOM 1358 C CA . GLY A 1 184 ? 21.967 1.428 -30.363 1.00 96.81 184 GLY A CA 1
ATOM 1359 C C . GLY A 1 184 ? 20.677 0.603 -30.371 1.00 96.81 184 GLY A C 1
ATOM 1360 O O . GLY A 1 184 ? 19.905 0.653 -29.421 1.00 96.81 184 GLY A O 1
ATOM 1361 N N . SER A 1 185 ? 20.470 -0.225 -31.395 1.00 97.00 185 SER A N 1
ATOM 1362 C CA . SER A 1 185 ? 19.333 -1.152 -31.453 1.00 97.00 185 SER A CA 1
ATOM 1363 C C . SER A 1 185 ? 19.418 -2.226 -30.365 1.00 97.00 185 SER A C 1
ATOM 1365 O O . SER A 1 185 ? 18.422 -2.527 -29.716 1.00 97.00 185 SER A O 1
ATOM 1367 N N . LEU A 1 186 ? 20.609 -2.773 -30.098 1.00 94.44 186 LEU A N 1
ATOM 1368 C CA . LEU A 1 186 ? 20.803 -3.734 -29.006 1.00 94.44 186 LEU A CA 1
ATOM 1369 C C . LEU A 1 186 ? 20.532 -3.103 -27.627 1.00 94.44 186 LEU A C 1
ATOM 1371 O O . LEU A 1 186 ? 19.921 -3.730 -26.759 1.00 94.44 186 LEU A O 1
ATOM 1375 N N . GLU A 1 187 ? 20.957 -1.855 -27.434 1.00 96.81 187 GLU A N 1
ATOM 1376 C CA . GLU A 1 187 ? 20.675 -1.088 -26.217 1.00 96.81 187 GLU A CA 1
ATOM 1377 C C . GLU A 1 187 ? 19.174 -0.800 -26.063 1.00 96.81 187 GLU A C 1
ATOM 1379 O O . GLU A 1 187 ? 18.625 -0.985 -24.974 1.00 96.81 187 GLU A O 1
ATOM 1384 N N . LEU A 1 188 ? 18.484 -0.438 -27.152 1.00 96.31 188 LEU A N 1
ATOM 1385 C CA . LEU A 1 188 ? 17.029 -0.262 -27.163 1.00 96.31 188 LEU A CA 1
ATOM 1386 C C . LEU A 1 188 ? 16.296 -1.560 -26.815 1.00 96.31 188 LEU A C 1
ATOM 1388 O O . LEU A 1 188 ? 15.389 -1.528 -25.990 1.00 96.31 188 LEU A O 1
ATOM 1392 N N . SER A 1 189 ? 16.717 -2.699 -27.372 1.00 95.62 189 SER A N 1
ATOM 1393 C CA . SER A 1 189 ? 16.148 -4.015 -27.051 1.00 95.62 189 SER A CA 1
ATOM 1394 C C . SER A 1 189 ? 16.308 -4.352 -25.567 1.00 95.62 189 SER A C 1
ATOM 1396 O O . SER A 1 189 ? 15.354 -4.756 -24.912 1.00 95.62 189 SER A O 1
ATOM 1398 N N . THR A 1 190 ? 17.498 -4.124 -25.006 1.00 95.94 190 THR A N 1
ATOM 1399 C CA . THR A 1 190 ? 17.765 -4.349 -23.574 1.00 95.94 190 THR A CA 1
ATOM 1400 C C . THR A 1 190 ? 16.930 -3.412 -22.691 1.00 95.94 190 THR A C 1
ATOM 1402 O O . THR A 1 190 ? 16.401 -3.808 -21.649 1.00 95.94 190 THR A O 1
ATOM 1405 N N . SER A 1 191 ? 16.777 -2.154 -23.113 1.00 96.69 191 SER A N 1
ATOM 1406 C CA . SER A 1 191 ? 15.941 -1.171 -22.417 1.00 96.69 191 SER A CA 1
ATOM 1407 C C . SER A 1 191 ? 14.463 -1.563 -22.461 1.00 96.69 191 SER A C 1
ATOM 1409 O O . SER A 1 191 ? 13.763 -1.435 -21.458 1.00 96.69 191 SER A O 1
ATOM 1411 N N . ALA A 1 192 ? 13.999 -2.085 -23.597 1.00 97.06 192 ALA A N 1
ATOM 1412 C CA . ALA A 1 192 ? 12.645 -2.590 -23.767 1.00 97.06 192 ALA A CA 1
ATOM 1413 C C . ALA A 1 192 ? 12.374 -3.804 -22.866 1.00 97.06 192 ALA A C 1
ATOM 1415 O O . ALA A 1 192 ? 11.362 -3.825 -22.171 1.00 97.06 192 ALA A O 1
ATOM 1416 N N . GLU A 1 193 ? 13.297 -4.766 -22.789 1.00 94.75 193 GLU A N 1
ATOM 1417 C CA . GLU A 1 193 ? 13.193 -5.905 -21.863 1.00 94.75 193 GLU A CA 1
ATOM 1418 C C . GLU A 1 193 ? 13.105 -5.447 -20.401 1.00 94.75 193 GLU A C 1
ATOM 1420 O O . GLU A 1 193 ? 12.262 -5.923 -19.641 1.00 94.75 193 GLU A O 1
ATOM 1425 N N . THR A 1 194 ? 13.934 -4.473 -20.016 1.00 97.00 194 THR A N 1
ATOM 1426 C CA . THR A 1 194 ? 13.912 -3.895 -18.664 1.00 97.00 194 THR A CA 1
ATOM 1427 C C . THR A 1 194 ? 12.587 -3.185 -18.378 1.00 97.00 194 THR A C 1
ATOM 1429 O O . THR A 1 194 ? 12.024 -3.351 -17.297 1.00 97.00 194 THR A O 1
ATOM 1432 N N . MET A 1 195 ? 12.056 -2.430 -19.346 1.00 96.88 195 MET A N 1
ATOM 1433 C CA . MET A 1 195 ? 10.744 -1.783 -19.236 1.00 96.88 195 MET A CA 1
ATOM 1434 C C . MET A 1 195 ? 9.624 -2.819 -19.091 1.00 96.88 195 MET A C 1
ATOM 1436 O O . MET A 1 195 ? 8.749 -2.655 -18.245 1.00 96.88 195 MET A O 1
ATOM 1440 N N . SER A 1 196 ? 9.668 -3.900 -19.874 1.00 96.50 196 SER A N 1
ATOM 1441 C CA . SER A 1 196 ? 8.700 -4.999 -19.810 1.00 96.50 196 SER A CA 1
ATOM 1442 C C . SER A 1 196 ? 8.699 -5.660 -18.429 1.00 96.50 196 SER A C 1
ATOM 1444 O O . SER A 1 196 ? 7.647 -5.818 -17.810 1.00 96.50 196 SER A O 1
ATOM 1446 N N . GLN A 1 197 ? 9.886 -5.961 -17.894 1.00 95.94 197 GLN A N 1
ATOM 1447 C CA . GLN A 1 197 ? 10.039 -6.510 -16.548 1.00 95.94 197 GLN A CA 1
ATOM 1448 C C . GLN A 1 197 ? 9.508 -5.543 -15.478 1.00 95.94 197 GLN A C 1
ATOM 1450 O O . GLN A 1 197 ? 8.755 -5.954 -14.596 1.00 95.94 197 GLN A O 1
ATOM 1455 N N . GLY A 1 198 ? 9.839 -4.253 -15.591 1.00 96.94 198 GLY A N 1
ATOM 1456 C CA . GLY A 1 198 ? 9.327 -3.215 -14.698 1.00 96.94 198 GLY A CA 1
ATOM 1457 C C . GLY A 1 198 ? 7.801 -3.095 -14.741 1.00 96.94 198 GLY A C 1
ATOM 1458 O O . GLY A 1 198 ? 7.175 -2.952 -13.696 1.00 96.94 198 GLY A O 1
ATOM 1459 N N . ALA A 1 199 ? 7.184 -3.223 -15.919 1.00 96.31 199 ALA A N 1
ATOM 1460 C CA . ALA A 1 199 ? 5.730 -3.228 -16.060 1.00 96.31 199 ALA A CA 1
ATOM 1461 C C . ALA A 1 199 ? 5.089 -4.442 -15.360 1.00 96.31 199 ALA A C 1
ATOM 1463 O O . ALA A 1 199 ? 4.077 -4.289 -14.681 1.00 96.31 199 ALA A O 1
ATOM 1464 N N . VAL A 1 200 ? 5.691 -5.633 -15.451 1.00 93.50 200 VAL A N 1
ATOM 1465 C CA . VAL A 1 200 ? 5.210 -6.832 -14.735 1.00 93.50 200 VAL A CA 1
ATOM 1466 C C . VAL A 1 200 ? 5.300 -6.655 -13.216 1.00 93.50 200 VAL A C 1
ATOM 1468 O O . VAL A 1 200 ? 4.367 -7.004 -12.494 1.00 93.50 200 VAL A O 1
ATOM 1471 N N . GLU A 1 201 ? 6.398 -6.088 -12.720 1.00 95.00 201 GLU A N 1
ATOM 1472 C CA . GLU A 1 201 ? 6.565 -5.797 -11.291 1.00 95.00 201 GLU A CA 1
ATOM 1473 C C . GLU A 1 201 ? 5.568 -4.736 -10.806 1.00 95.00 201 GLU A C 1
ATOM 1475 O O . GLU A 1 201 ? 4.950 -4.899 -9.751 1.00 95.00 201 GLU A O 1
ATOM 1480 N N . GLN A 1 202 ? 5.348 -3.684 -11.602 1.00 94.00 202 GLN A N 1
ATOM 1481 C CA . GLN A 1 202 ? 4.332 -2.672 -11.320 1.00 94.00 202 GLN A CA 1
ATOM 1482 C C . GLN A 1 202 ? 2.920 -3.263 -11.310 1.00 94.00 202 GLN A C 1
ATOM 1484 O O . GLN A 1 202 ? 2.144 -2.911 -10.426 1.00 94.00 202 GLN A O 1
ATOM 1489 N N . ALA A 1 203 ? 2.590 -4.176 -12.229 1.00 93.94 203 ALA A N 1
ATOM 1490 C CA . ALA A 1 203 ? 1.295 -4.857 -12.244 1.00 93.94 203 ALA A CA 1
ATOM 1491 C C . ALA A 1 203 ? 1.052 -5.615 -10.930 1.00 93.94 203 ALA A C 1
ATOM 1493 O O . ALA A 1 203 ? 0.001 -5.461 -10.312 1.00 93.94 203 ALA A O 1
ATOM 1494 N N . ALA A 1 204 ? 2.053 -6.360 -10.451 1.00 91.69 204 ALA A N 1
ATOM 1495 C CA . ALA A 1 204 ? 1.959 -7.070 -9.177 1.00 91.69 204 ALA A CA 1
ATOM 1496 C C . ALA A 1 204 ? 1.770 -6.110 -7.987 1.00 91.69 204 ALA A C 1
ATOM 1498 O O . ALA A 1 204 ? 0.939 -6.359 -7.116 1.00 91.69 204 ALA A O 1
ATOM 1499 N N . SER A 1 205 ? 2.491 -4.981 -7.970 1.00 93.31 205 SER A N 1
ATOM 1500 C CA . SER A 1 205 ? 2.317 -3.950 -6.933 1.00 93.31 205 SER A CA 1
ATOM 1501 C C . SER A 1 205 ? 0.934 -3.294 -6.979 1.00 93.31 205 SER A C 1
ATOM 1503 O O . SER A 1 205 ? 0.360 -2.986 -5.933 1.00 93.31 205 SER A O 1
ATOM 1505 N N . VAL A 1 206 ? 0.380 -3.082 -8.176 1.00 94.75 206 VAL A N 1
ATOM 1506 C CA . VAL A 1 206 ? -0.981 -2.566 -8.365 1.00 94.75 206 VAL A CA 1
ATOM 1507 C C . VAL A 1 206 ? -2.007 -3.556 -7.810 1.00 94.75 206 VAL A C 1
ATOM 1509 O O . VAL A 1 206 ? -2.853 -3.141 -7.020 1.00 94.75 206 VAL A O 1
ATOM 1512 N N . GLU A 1 207 ? -1.900 -4.849 -8.129 1.00 87.94 207 GLU A N 1
ATOM 1513 C CA . GLU A 1 207 ? -2.788 -5.892 -7.589 1.00 87.94 207 GLU A CA 1
ATOM 1514 C C . GLU A 1 207 ? -2.737 -5.965 -6.052 1.00 87.94 207 GLU A C 1
ATOM 1516 O O . GLU A 1 207 ? -3.779 -5.992 -5.394 1.00 87.94 207 GLU A O 1
ATOM 1521 N N . GLU A 1 208 ? -1.540 -5.932 -5.458 1.00 89.50 208 GLU A N 1
ATOM 1522 C CA . GLU A 1 208 ? -1.365 -5.941 -3.998 1.00 89.50 208 GLU A CA 1
ATOM 1523 C C . GLU A 1 208 ? -1.955 -4.685 -3.335 1.00 89.50 208 GLU A C 1
ATOM 1525 O O . GLU A 1 208 ? -2.614 -4.758 -2.290 1.00 89.50 208 GLU A O 1
ATOM 1530 N N . THR A 1 209 ? -1.771 -3.522 -3.966 1.00 89.25 209 THR A N 1
ATOM 1531 C CA . THR A 1 209 ? -2.336 -2.259 -3.475 1.00 89.25 209 THR A CA 1
ATOM 1532 C C . THR A 1 209 ? -3.861 -2.276 -3.570 1.00 89.25 209 THR A C 1
ATOM 1534 O O . THR A 1 209 ? -4.528 -1.832 -2.637 1.00 89.25 209 THR A O 1
ATOM 1537 N N . MET A 1 210 ? -4.434 -2.828 -4.645 1.00 90.19 210 MET A N 1
ATOM 1538 C CA . MET A 1 210 ? -5.885 -2.992 -4.780 1.00 90.19 210 MET A CA 1
ATOM 1539 C C . MET A 1 210 ? -6.458 -3.900 -3.691 1.00 90.19 210 MET A C 1
ATOM 1541 O O . MET A 1 210 ? -7.428 -3.517 -3.042 1.00 90.19 210 MET A O 1
ATOM 1545 N N . ALA A 1 211 ? -5.832 -5.051 -3.428 1.00 87.44 211 ALA A N 1
ATOM 1546 C CA . ALA A 1 211 ? -6.257 -5.946 -2.350 1.00 87.44 211 ALA A CA 1
ATOM 1547 C C . ALA A 1 211 ? -6.204 -5.250 -0.975 1.00 87.44 211 ALA A C 1
ATOM 1549 O O . ALA A 1 211 ? -7.129 -5.357 -0.167 1.00 87.44 211 ALA A O 1
ATOM 1550 N N . SER A 1 212 ? -5.150 -4.467 -0.732 1.00 89.12 212 SER A N 1
ATOM 1551 C CA . SER A 1 212 ? -5.014 -3.663 0.487 1.00 89.12 212 SER A CA 1
ATOM 1552 C C . SER A 1 212 ? -6.103 -2.588 0.598 1.00 89.12 212 SER A C 1
ATOM 1554 O O . SER A 1 212 ? -6.603 -2.332 1.695 1.00 89.12 212 SER A O 1
ATOM 1556 N N . MET A 1 213 ? -6.504 -1.983 -0.524 1.00 88.88 213 MET A N 1
ATOM 1557 C CA . MET A 1 213 ? -7.597 -1.007 -0.577 1.00 88.88 213 MET A CA 1
ATOM 1558 C C . MET A 1 213 ? -8.956 -1.652 -0.310 1.00 88.88 213 MET A C 1
ATOM 1560 O O . MET A 1 213 ? -9.718 -1.113 0.485 1.00 88.88 213 MET A O 1
ATOM 1564 N N . GLU A 1 214 ? -9.248 -2.822 -0.884 1.00 83.69 214 GLU A N 1
ATOM 1565 C CA . GLU A 1 214 ? -10.488 -3.560 -0.597 1.00 83.69 214 GLU A CA 1
ATOM 1566 C C . GLU A 1 214 ? -10.613 -3.886 0.898 1.00 83.69 214 GLU A C 1
ATOM 1568 O O . GLU A 1 214 ? -11.659 -3.658 1.514 1.00 83.69 214 GLU A O 1
ATOM 1573 N N . GLN A 1 215 ? -9.519 -4.349 1.507 1.00 86.69 215 GLN A N 1
ATOM 1574 C CA . GLN A 1 215 ? -9.455 -4.590 2.945 1.00 86.69 215 GLN A CA 1
ATOM 1575 C C . GLN A 1 215 ? -9.640 -3.303 3.760 1.00 86.69 215 GLN A C 1
ATOM 1577 O O . GLN A 1 215 ? -10.353 -3.301 4.765 1.00 86.69 215 GLN A O 1
ATOM 1582 N N . MET A 1 216 ? -9.016 -2.201 3.342 1.00 88.44 216 MET A N 1
ATOM 1583 C CA . MET A 1 216 ? -9.159 -0.906 4.007 1.00 88.44 216 MET A CA 1
ATOM 1584 C C . MET A 1 216 ? -10.610 -0.422 3.965 1.00 88.44 216 MET A C 1
ATOM 1586 O O . MET A 1 216 ? -11.155 -0.045 5.001 1.00 88.44 216 MET A O 1
ATOM 1590 N N . THR A 1 217 ? -11.265 -0.500 2.806 1.00 90.19 217 THR A N 1
ATOM 1591 C CA . THR A 1 217 ? -12.679 -0.148 2.655 1.00 90.19 217 THR A CA 1
ATOM 1592 C C . THR A 1 217 ? -13.567 -1.015 3.550 1.00 90.19 217 THR A C 1
ATOM 1594 O O . THR A 1 217 ? -14.455 -0.485 4.219 1.00 90.19 217 THR A O 1
ATOM 1597 N N . ALA A 1 218 ? -13.308 -2.325 3.641 1.00 91.38 218 ALA A N 1
ATOM 1598 C CA . ALA A 1 218 ? -14.038 -3.209 4.550 1.00 91.38 218 ALA A CA 1
ATOM 1599 C C . ALA A 1 218 ? -13.872 -2.793 6.024 1.00 91.38 218 ALA A C 1
ATOM 1601 O O . ALA A 1 218 ? -14.858 -2.719 6.761 1.00 91.38 218 ALA A O 1
ATOM 1602 N N . ASN A 1 219 ? -12.651 -2.451 6.443 1.00 91.12 219 ASN A N 1
ATOM 1603 C CA . ASN A 1 219 ? -12.365 -1.993 7.804 1.00 91.12 219 ASN A CA 1
ATOM 1604 C C . ASN A 1 219 ? -13.016 -0.643 8.124 1.00 91.12 219 ASN A C 1
ATOM 1606 O O . ASN A 1 219 ? -13.522 -0.458 9.231 1.00 91.12 219 ASN A O 1
ATOM 1610 N N . ILE A 1 220 ? -13.049 0.285 7.166 1.00 92.88 220 ILE A N 1
ATOM 1611 C CA . ILE A 1 220 ? -13.743 1.572 7.308 1.00 92.88 220 ILE A CA 1
ATOM 1612 C C . ILE A 1 220 ? -15.244 1.342 7.512 1.00 92.88 220 ILE A C 1
ATOM 1614 O O . ILE A 1 220 ? -15.832 1.891 8.443 1.00 92.88 220 ILE A O 1
ATOM 1618 N N . VAL A 1 221 ? -15.865 0.482 6.696 1.00 92.31 221 VAL A N 1
ATOM 1619 C CA . VAL A 1 221 ? -17.291 0.138 6.832 1.00 92.31 221 VAL A CA 1
ATOM 1620 C C . VAL A 1 221 ? -17.574 -0.523 8.181 1.00 92.31 221 VAL A C 1
ATOM 1622 O O . VAL A 1 221 ? -18.542 -0.166 8.851 1.00 92.31 221 VAL A O 1
ATOM 1625 N N . HIS A 1 222 ? -16.719 -1.451 8.609 1.00 93.06 222 HIS A N 1
ATOM 1626 C CA . HIS A 1 222 ? -16.851 -2.111 9.905 1.00 93.06 222 HIS A CA 1
ATOM 1627 C C . HIS A 1 222 ? -16.693 -1.127 11.076 1.00 93.06 222 HIS A C 1
ATOM 1629 O O . HIS A 1 222 ? -17.441 -1.192 12.049 1.00 93.06 222 HIS A O 1
ATOM 1635 N N . THR A 1 223 ? -15.765 -0.174 10.969 1.00 91.19 223 THR A N 1
ATOM 1636 C CA . THR A 1 223 ? -15.563 0.882 11.974 1.00 91.19 223 THR A CA 1
ATOM 1637 C C . THR A 1 223 ? -16.778 1.801 12.062 1.00 91.19 223 THR A C 1
ATOM 1639 O O . THR A 1 223 ? -17.233 2.096 13.166 1.00 91.19 223 THR A O 1
ATOM 1642 N N . ALA A 1 224 ? -17.357 2.184 10.921 1.00 92.69 224 ALA A N 1
ATOM 1643 C CA . ALA A 1 224 ? -18.580 2.979 10.873 1.00 92.69 224 ALA A CA 1
ATOM 1644 C C . ALA A 1 224 ? -19.768 2.252 11.532 1.00 92.69 224 ALA A C 1
ATOM 1646 O O . ALA A 1 224 ? -20.477 2.845 12.347 1.00 92.69 224 ALA A O 1
ATOM 1647 N N . ASP A 1 225 ? -19.968 0.960 11.234 1.00 92.69 225 ASP A N 1
ATOM 1648 C CA . ASP A 1 225 ? -21.040 0.164 11.853 1.00 92.69 225 ASP A CA 1
ATOM 1649 C C . ASP A 1 225 ? -20.828 0.014 13.365 1.00 92.69 225 ASP A C 1
ATOM 1651 O O . ASP A 1 225 ? -21.753 0.233 14.149 1.00 92.69 225 ASP A O 1
ATOM 1655 N N . ASN A 1 226 ? -19.599 -0.272 13.802 1.00 92.81 226 ASN A N 1
ATOM 1656 C CA . ASN A 1 226 ? -19.273 -0.367 15.224 1.00 92.81 226 ASN A CA 1
ATOM 1657 C C . ASN A 1 226 ? -19.489 0.955 15.958 1.00 92.81 226 ASN A C 1
ATOM 1659 O O . ASN A 1 226 ? -20.070 0.956 17.046 1.00 92.81 226 ASN A O 1
ATOM 1663 N N . ALA A 1 227 ? -19.074 2.076 15.369 1.00 95.62 227 ALA A N 1
ATOM 1664 C CA . ALA A 1 227 ? -19.292 3.397 15.941 1.00 95.62 227 ALA A CA 1
ATOM 1665 C C . ALA A 1 227 ? -20.792 3.681 16.102 1.00 95.62 227 ALA A C 1
ATOM 1667 O O . ALA A 1 227 ? -21.243 4.055 17.185 1.00 95.62 227 ALA A O 1
ATOM 1668 N N . LYS A 1 228 ? -21.591 3.385 15.070 1.00 94.38 228 LYS A N 1
ATOM 1669 C CA . LYS A 1 228 ? -23.049 3.534 15.109 1.00 94.38 228 LYS A CA 1
ATOM 1670 C C . LYS A 1 228 ? -23.701 2.657 16.181 1.00 94.38 228 LYS A C 1
ATOM 1672 O O . LYS A 1 228 ? -24.468 3.158 16.998 1.00 94.38 228 LYS A O 1
ATOM 1677 N N . ARG A 1 229 ? -23.364 1.366 16.230 1.00 96.31 229 ARG A N 1
ATOM 1678 C CA . ARG A 1 229 ? -23.891 0.433 17.243 1.00 96.31 229 ARG A CA 1
ATOM 1679 C C . ARG A 1 229 ? -23.518 0.863 18.658 1.00 96.31 229 ARG A C 1
ATOM 1681 O O . ARG A 1 229 ? -24.336 0.764 19.567 1.00 96.31 229 ARG A O 1
ATOM 1688 N N . THR A 1 230 ? -22.294 1.348 18.847 1.00 94.62 230 THR A N 1
ATOM 1689 C CA . THR A 1 230 ? -21.829 1.834 20.150 1.00 94.62 230 THR A CA 1
ATOM 1690 C C . THR A 1 230 ? -22.546 3.129 20.532 1.00 94.62 230 THR A C 1
ATOM 1692 O O . THR A 1 230 ? -22.904 3.292 21.696 1.00 94.62 230 THR A O 1
ATOM 1695 N N . SER A 1 231 ? -22.843 4.012 19.569 1.00 95.88 231 SER A N 1
ATOM 1696 C CA . SER A 1 231 ? -23.651 5.217 19.802 1.00 95.88 231 SER A CA 1
ATOM 1697 C C . SER A 1 231 ? -25.066 4.851 20.258 1.00 95.88 231 SER A C 1
ATOM 1699 O O . SER A 1 231 ? -25.537 5.395 21.256 1.00 95.88 231 SER A O 1
ATOM 1701 N N . ASP A 1 232 ? -25.704 3.857 19.628 1.00 94.06 232 ASP A N 1
ATOM 1702 C CA . ASP A 1 232 ? -27.023 3.361 20.048 1.00 94.06 232 ASP A CA 1
ATOM 1703 C C . ASP A 1 232 ? -26.998 2.804 21.486 1.00 94.06 232 ASP A C 1
ATOM 1705 O O . ASP A 1 232 ? -27.906 3.058 22.285 1.00 94.06 232 ASP A O 1
ATOM 1709 N N . VAL A 1 233 ? -25.942 2.062 21.843 1.00 96.31 233 VAL A N 1
ATOM 1710 C CA . VAL A 1 233 ? -25.743 1.536 23.204 1.00 96.31 233 VAL A CA 1
ATOM 1711 C C . VAL A 1 233 ? -25.517 2.666 24.209 1.00 96.31 233 VAL A C 1
ATOM 1713 O O . VAL A 1 233 ? -26.137 2.651 25.272 1.00 96.31 233 VAL A O 1
ATOM 1716 N N . ALA A 1 234 ? -24.689 3.659 23.880 1.00 96.44 234 ALA A N 1
ATOM 1717 C CA . ALA A 1 234 ? -24.446 4.822 24.727 1.00 96.44 234 ALA A CA 1
ATOM 1718 C C . ALA A 1 234 ? -25.736 5.629 24.948 1.00 96.44 234 ALA A C 1
ATOM 1720 O O . ALA A 1 234 ? -26.097 5.920 26.087 1.00 96.44 234 ALA A O 1
ATOM 1721 N N . ALA A 1 235 ? -26.504 5.902 23.890 1.00 93.94 235 ALA A N 1
ATOM 1722 C CA . ALA A 1 235 ? -27.788 6.594 23.991 1.00 93.94 235 ALA A CA 1
ATOM 1723 C C . ALA A 1 235 ? -28.780 5.839 24.895 1.00 93.94 235 ALA A C 1
ATOM 1725 O O . ALA A 1 235 ? -29.460 6.440 25.733 1.00 93.94 235 ALA A O 1
ATOM 1726 N N . LYS A 1 236 ? -28.827 4.506 24.782 1.00 96.19 236 LYS A N 1
ATOM 1727 C CA . LYS A 1 236 ? -29.634 3.661 25.667 1.00 96.19 236 LYS A CA 1
ATOM 1728 C C . LYS A 1 236 ? -29.145 3.716 27.120 1.00 96.19 236 LYS A C 1
ATOM 1730 O O . LYS A 1 236 ? -29.968 3.881 28.018 1.00 96.19 236 LYS A O 1
ATOM 1735 N N . ALA A 1 237 ? -27.837 3.627 27.355 1.00 96.88 237 ALA A N 1
ATOM 1736 C CA . ALA A 1 237 ? -27.251 3.712 28.692 1.00 96.88 237 ALA A CA 1
ATOM 1737 C C . ALA A 1 237 ? -27.529 5.072 29.357 1.00 96.88 237 ALA A C 1
ATOM 1739 O O . ALA A 1 237 ? -27.874 5.117 30.536 1.00 96.88 237 ALA A O 1
ATOM 1740 N N . ALA A 1 238 ? -27.477 6.173 28.599 1.00 96.50 238 ALA A N 1
ATOM 1741 C CA . ALA A 1 238 ? -27.850 7.500 29.088 1.00 96.50 238 ALA A CA 1
ATOM 1742 C C . ALA A 1 238 ? -29.332 7.563 29.505 1.00 96.50 238 ALA A C 1
ATOM 1744 O O . ALA A 1 238 ? -29.665 8.118 30.556 1.00 96.50 238 ALA A O 1
ATOM 1745 N N . ALA A 1 239 ? -30.230 6.952 28.723 1.00 95.56 239 ALA A N 1
ATOM 1746 C CA . ALA A 1 239 ? -31.651 6.873 29.060 1.00 95.56 239 ALA A CA 1
ATOM 1747 C C . ALA A 1 239 ? -31.910 6.031 30.325 1.00 95.56 239 ALA A C 1
ATOM 1749 O O . ALA A 1 239 ? -32.695 6.435 31.188 1.00 95.56 239 ALA A O 1
ATOM 1750 N N . GLU A 1 240 ? -31.231 4.890 30.466 1.00 96.69 240 GLU A N 1
ATOM 1751 C CA . GLU A 1 240 ? -31.315 4.028 31.652 1.00 96.69 240 GLU A CA 1
ATOM 1752 C C . GLU A 1 240 ? -30.749 4.720 32.901 1.00 96.69 240 GLU A C 1
ATOM 1754 O O . GLU A 1 240 ? -31.397 4.709 33.950 1.00 96.69 240 GLU A O 1
ATOM 1759 N N . ALA A 1 241 ? -29.606 5.404 32.789 1.00 96.19 241 ALA A N 1
ATOM 1760 C CA . ALA A 1 241 ? -29.030 6.202 33.871 1.00 96.19 241 ALA A CA 1
ATOM 1761 C C . ALA A 1 241 ? -29.964 7.349 34.298 1.00 96.19 241 ALA A C 1
ATOM 1763 O O . ALA A 1 241 ? -30.143 7.589 35.493 1.00 96.19 241 ALA A O 1
ATOM 1764 N N . SER A 1 242 ? -30.634 8.004 33.343 1.00 96.44 242 SER A N 1
ATOM 1765 C CA . SER A 1 242 ? -31.643 9.035 33.622 1.00 96.44 242 SER A CA 1
ATOM 1766 C C . SER A 1 242 ? -32.862 8.483 34.379 1.00 96.44 242 SER A C 1
ATOM 1768 O O . SER A 1 242 ? -33.339 9.099 35.337 1.00 96.44 242 SER A O 1
ATOM 1770 N N . GLU A 1 243 ? -33.375 7.305 34.002 1.00 96.56 243 GLU A N 1
ATOM 1771 C CA . GLU A 1 243 ? -34.442 6.626 34.758 1.00 96.56 243 GLU A CA 1
ATOM 1772 C C . GLU A 1 243 ? -33.972 6.191 36.155 1.00 96.56 243 GLU A C 1
ATOM 1774 O O . GLU A 1 243 ? -34.707 6.350 37.137 1.00 96.56 243 GLU A O 1
ATOM 1779 N N . GLY A 1 244 ? -32.736 5.696 36.263 1.00 96.25 244 GLY A N 1
ATOM 1780 C CA . GLY A 1 244 ? -32.087 5.389 37.535 1.00 96.25 244 GLY A CA 1
ATOM 1781 C C . GLY A 1 244 ? -32.043 6.614 38.447 1.00 96.25 244 GLY A C 1
ATOM 1782 O O . GLY A 1 244 ? -32.504 6.545 39.587 1.00 96.25 244 GLY A O 1
ATOM 1783 N N . GLY A 1 245 ? -31.607 7.762 37.921 1.00 95.81 245 GLY A N 1
ATOM 1784 C CA . GLY A 1 245 ? -31.562 9.031 38.650 1.00 95.81 245 GLY A CA 1
ATOM 1785 C C . GLY A 1 245 ? -32.943 9.463 39.145 1.00 95.81 245 GLY A C 1
ATOM 1786 O O . GLY A 1 245 ? -33.109 9.804 40.316 1.00 95.81 245 GLY A O 1
ATOM 1787 N N . ARG A 1 246 ? -33.981 9.341 38.303 1.00 95.75 246 ARG A N 1
ATOM 1788 C CA . ARG A 1 246 ? -35.377 9.607 38.705 1.00 95.75 246 ARG A CA 1
ATOM 1789 C C . ARG A 1 246 ? -35.871 8.652 39.793 1.00 95.75 246 ARG A C 1
ATOM 1791 O O . ARG A 1 246 ? -36.641 9.063 40.660 1.00 95.75 246 ARG A O 1
ATOM 1798 N N . SER A 1 247 ? -35.452 7.391 39.768 1.00 96.88 247 SER A N 1
ATOM 1799 C CA . SER A 1 247 ? -35.805 6.401 40.794 1.00 96.88 247 SER A CA 1
ATOM 1800 C C . SER A 1 247 ? -35.129 6.696 42.132 1.00 96.88 247 SER A C 1
ATOM 1802 O O . SER A 1 247 ? -35.787 6.649 43.172 1.00 96.88 247 SER A O 1
ATOM 1804 N N . VAL A 1 248 ? -33.853 7.082 42.102 1.00 96.75 248 VAL A N 1
ATOM 1805 C CA . VAL A 1 248 ? -33.102 7.511 43.287 1.00 96.75 248 VAL A CA 1
ATOM 1806 C C . VAL A 1 248 ? -33.695 8.790 43.881 1.00 96.75 248 VAL A C 1
ATOM 1808 O O . VAL A 1 248 ? -33.904 8.850 45.089 1.00 96.75 248 VAL A O 1
ATOM 1811 N N . ALA A 1 249 ? -34.088 9.765 43.054 1.00 94.50 249 ALA A N 1
ATOM 1812 C CA . ALA A 1 249 ? -34.770 10.974 43.521 1.00 94.50 249 ALA A CA 1
ATOM 1813 C C . ALA A 1 249 ? -36.080 10.656 44.272 1.00 94.50 249 ALA A C 1
ATOM 1815 O O . ALA A 1 249 ? -36.345 11.217 45.335 1.00 94.50 249 ALA A O 1
ATOM 1816 N N . ARG A 1 250 ? -36.877 9.695 43.776 1.00 95.06 250 ARG A N 1
ATOM 1817 C CA . ARG A 1 250 ? -38.070 9.207 44.497 1.00 95.06 250 ARG A CA 1
ATOM 1818 C C . ARG A 1 250 ? -37.714 8.513 45.815 1.00 95.06 250 ARG A C 1
ATOM 1820 O O . ARG A 1 250 ? -38.471 8.626 46.776 1.00 95.06 250 ARG A O 1
ATOM 1827 N N . MET A 1 251 ? -36.588 7.801 45.871 1.00 94.56 251 MET A N 1
ATOM 1828 C CA . MET A 1 251 ? -36.113 7.154 47.097 1.00 94.56 251 MET A CA 1
ATOM 1829 C C . MET A 1 251 ? -35.699 8.179 48.156 1.00 94.56 251 MET A C 1
ATOM 1831 O O . MET A 1 251 ? -36.071 8.019 49.315 1.00 94.56 251 MET A O 1
ATOM 1835 N N . VAL A 1 252 ? -34.998 9.248 47.763 1.00 94.75 252 VAL A N 1
ATOM 1836 C CA . VAL A 1 252 ? -34.641 10.363 48.659 1.00 94.75 252 VAL A CA 1
ATOM 1837 C C . VAL A 1 252 ? -35.899 10.986 49.274 1.00 94.75 252 VAL A C 1
ATOM 1839 O O . VAL A 1 252 ? -35.958 11.159 50.491 1.00 94.75 252 VAL A O 1
ATOM 1842 N N . GLU A 1 253 ? -36.937 11.236 48.470 1.00 94.06 253 GLU A N 1
ATOM 1843 C CA . GLU A 1 253 ? -38.218 11.757 48.968 1.00 94.06 253 GLU A CA 1
ATOM 1844 C C . GLU A 1 253 ? -38.898 10.781 49.945 1.00 94.06 253 GLU A C 1
ATOM 1846 O O . GLU A 1 253 ? -39.365 11.175 51.015 1.00 94.06 253 GLU A O 1
ATOM 1851 N N . ALA A 1 254 ? -38.910 9.483 49.630 1.00 94.44 254 ALA A N 1
ATOM 1852 C CA . ALA A 1 254 ? -39.471 8.469 50.522 1.00 94.44 254 ALA A CA 1
ATOM 1853 C C . ALA A 1 254 ? -38.721 8.394 51.865 1.00 94.44 254 ALA A C 1
ATOM 1855 O O . ALA A 1 254 ? -39.359 8.293 52.914 1.00 94.44 254 ALA A O 1
ATOM 1856 N N . MET A 1 255 ? -37.388 8.495 51.849 1.00 93.06 255 MET A N 1
ATOM 1857 C CA . MET A 1 255 ? -36.567 8.531 53.065 1.00 93.06 255 MET A CA 1
ATOM 1858 C C . MET A 1 255 ? -36.843 9.781 53.898 1.00 93.06 255 MET A C 1
ATOM 1860 O O . MET A 1 255 ? -36.958 9.686 55.118 1.00 93.06 255 MET A O 1
ATOM 1864 N N . HIS A 1 256 ? -37.062 10.929 53.254 1.00 91.31 256 HIS A N 1
ATOM 1865 C CA . HIS A 1 256 ? -37.477 12.149 53.941 1.00 91.31 256 HIS A CA 1
ATOM 1866 C C . HIS A 1 256 ? -38.844 11.983 54.631 1.00 91.31 256 HIS A C 1
ATOM 1868 O O . HIS A 1 256 ? -39.031 12.393 55.780 1.00 91.31 256 HIS A O 1
ATOM 1874 N N . VAL A 1 257 ? -39.810 11.324 53.981 1.00 94.75 257 VAL A N 1
ATOM 1875 C CA . VAL A 1 257 ? -41.103 10.994 54.607 1.00 94.75 257 VAL A CA 1
ATOM 1876 C C . VAL A 1 257 ? -40.920 10.050 55.800 1.00 94.75 257 VAL A C 1
ATOM 1878 O O . VAL A 1 257 ? -41.526 10.284 56.848 1.00 94.75 257 VAL A O 1
ATOM 1881 N N . ILE A 1 258 ? -40.086 9.013 55.673 1.00 93.44 258 ILE A N 1
ATOM 1882 C CA . ILE A 1 258 ? -39.795 8.054 56.750 1.00 93.44 258 ILE A CA 1
ATOM 1883 C C . ILE A 1 258 ? -39.166 8.765 57.953 1.00 93.44 258 ILE A C 1
ATOM 1885 O O . ILE A 1 258 ? -39.691 8.639 59.060 1.00 93.44 258 ILE A O 1
ATOM 1889 N N . ALA A 1 259 ? -38.126 9.574 57.736 1.00 91.88 259 ALA A N 1
ATOM 1890 C CA . ALA A 1 259 ? -37.464 10.349 58.783 1.00 91.88 259 ALA A CA 1
ATOM 1891 C C . ALA A 1 259 ? -38.463 11.233 59.550 1.00 91.88 259 ALA A C 1
ATOM 1893 O O . ALA A 1 259 ? -38.528 11.187 60.778 1.00 91.88 259 ALA A O 1
ATOM 1894 N N . ASN A 1 260 ? -39.345 11.940 58.833 1.00 93.31 260 ASN A N 1
ATOM 1895 C CA . ASN A 1 260 ? -40.397 12.751 59.451 1.00 93.31 260 ASN A CA 1
ATOM 1896 C C . ASN A 1 260 ? -41.382 11.921 60.294 1.00 93.31 260 ASN A C 1
ATOM 1898 O O . ASN A 1 260 ? -41.825 12.364 61.356 1.00 93.31 260 ASN A O 1
ATOM 1902 N N . LYS A 1 261 ? -41.758 10.715 59.845 1.00 95.50 261 LYS A N 1
ATOM 1903 C CA . LYS A 1 261 ? -42.629 9.822 60.631 1.00 95.50 261 LYS A CA 1
ATOM 1904 C C . LYS A 1 261 ? -41.929 9.293 61.878 1.00 95.50 261 LYS A C 1
ATOM 1906 O O . LYS A 1 261 ? -42.587 9.159 62.907 1.00 95.50 261 LYS A O 1
ATOM 1911 N N . ILE A 1 262 ? -40.626 9.045 61.811 1.00 94.94 262 ILE A N 1
ATOM 1912 C CA . ILE A 1 262 ? -39.826 8.596 62.952 1.00 94.94 262 ILE A CA 1
ATOM 1913 C C . ILE A 1 262 ? -39.759 9.676 64.030 1.00 94.94 262 ILE A C 1
ATOM 1915 O O . ILE A 1 262 ? -40.036 9.369 65.186 1.00 94.94 262 ILE A O 1
ATOM 1919 N N . THR A 1 263 ? -39.534 10.941 63.663 1.00 94.69 263 THR A N 1
ATOM 1920 C CA . THR A 1 263 ? -39.564 12.061 64.623 1.00 94.69 263 THR A CA 1
ATOM 1921 C C . THR A 1 263 ? -40.909 12.155 65.355 1.00 94.69 263 THR A C 1
ATOM 1923 O O . THR A 1 263 ? -40.961 12.422 66.555 1.00 94.69 263 THR A O 1
ATOM 1926 N N . ILE A 1 264 ? -42.024 11.882 64.664 1.00 96.50 264 ILE A N 1
ATOM 1927 C CA . ILE A 1 264 ? -43.351 11.819 65.300 1.00 96.50 264 ILE A CA 1
ATOM 1928 C C . ILE A 1 264 ? -43.434 10.643 66.289 1.00 96.50 264 ILE A C 1
ATOM 1930 O O . ILE A 1 264 ? -44.001 10.797 67.370 1.00 96.50 264 ILE A O 1
ATOM 1934 N N . ILE A 1 265 ? -42.880 9.475 65.949 1.00 95.56 265 ILE A N 1
ATOM 1935 C CA . ILE A 1 265 ? -42.864 8.296 66.831 1.00 95.56 265 ILE A CA 1
ATOM 1936 C C . ILE A 1 265 ? -42.008 8.554 68.078 1.00 95.56 265 ILE A C 1
ATOM 1938 O O . ILE A 1 265 ? -42.443 8.214 69.179 1.00 95.56 265 ILE A O 1
ATOM 1942 N N . GLU A 1 266 ? -40.842 9.188 67.936 1.00 94.75 266 GLU A N 1
ATOM 1943 C CA . GLU A 1 266 ? -40.005 9.609 69.068 1.00 94.75 266 GLU A CA 1
ATOM 1944 C C . GLU A 1 266 ? -40.766 10.547 70.010 1.00 94.75 266 GLU A C 1
ATOM 1946 O O . GLU A 1 266 ? -40.750 10.359 71.229 1.00 94.75 266 GLU A O 1
ATOM 1951 N N . GLU A 1 267 ? -41.497 11.517 69.456 1.00 95.62 267 GLU A N 1
ATOM 1952 C CA . GLU A 1 267 ? -42.319 12.436 70.241 1.00 95.62 267 GLU A CA 1
ATOM 1953 C C . GLU A 1 267 ? -43.464 11.705 70.963 1.00 95.62 267 GLU A C 1
ATOM 1955 O O . GLU A 1 267 ? -43.691 11.946 72.151 1.00 95.62 267 GLU A O 1
ATOM 1960 N N . ILE A 1 268 ? -44.142 10.754 70.308 1.00 96.19 268 ILE A N 1
ATOM 1961 C CA . ILE A 1 268 ? -45.171 9.910 70.944 1.00 96.19 268 ILE A CA 1
ATOM 1962 C C . ILE A 1 268 ? -44.563 9.075 72.077 1.00 96.19 268 ILE A C 1
ATOM 1964 O O . ILE A 1 268 ? -45.144 8.991 73.164 1.00 96.19 268 ILE A O 1
ATOM 1968 N N . ALA A 1 269 ? -43.393 8.472 71.861 1.00 96.62 269 ALA A N 1
ATOM 1969 C CA . ALA A 1 269 ? -42.686 7.701 72.878 1.00 96.62 269 ALA A CA 1
ATOM 1970 C C . ALA A 1 269 ? -42.317 8.586 74.079 1.00 96.62 269 ALA A C 1
ATOM 1972 O O . ALA A 1 269 ? -42.580 8.220 75.227 1.00 96.62 269 ALA A O 1
ATOM 1973 N N . ARG A 1 270 ? -41.816 9.802 73.834 1.00 95.56 270 ARG A N 1
ATOM 1974 C CA . ARG A 1 270 ? -41.504 10.790 74.876 1.00 95.56 270 ARG A CA 1
ATOM 1975 C C . ARG A 1 270 ? -42.747 11.216 75.662 1.00 95.56 270 ARG A C 1
ATOM 1977 O O . ARG A 1 270 ? -42.712 11.246 76.893 1.00 95.56 270 ARG A O 1
ATOM 1984 N N . GLN A 1 271 ? -43.856 11.505 74.983 1.00 96.75 271 GLN A N 1
ATOM 1985 C CA . GLN A 1 271 ? -45.132 11.844 75.623 1.00 96.75 271 GLN A CA 1
ATOM 1986 C C . GLN A 1 271 ? -45.679 10.680 76.458 1.00 96.75 271 GLN A C 1
ATOM 1988 O O . GLN A 1 271 ? -46.121 10.882 77.590 1.00 96.75 271 GLN A O 1
ATOM 1993 N N . THR A 1 272 ? -45.591 9.453 75.942 1.00 96.62 272 THR A N 1
ATOM 1994 C CA . THR A 1 272 ? -46.019 8.234 76.645 1.00 96.62 272 THR A CA 1
ATOM 1995 C C . THR A 1 272 ? -45.168 7.986 77.889 1.00 96.62 272 THR A C 1
ATOM 1997 O O . THR A 1 272 ? -45.703 7.657 78.946 1.00 96.62 272 THR A O 1
ATOM 2000 N N . ASN A 1 273 ? -43.857 8.223 77.801 1.00 94.56 273 ASN A N 1
ATOM 2001 C CA . ASN A 1 273 ? -42.935 8.140 78.931 1.00 94.56 273 ASN A CA 1
ATOM 2002 C C . ASN A 1 273 ? -43.314 9.135 80.048 1.00 94.56 273 ASN A C 1
ATOM 2004 O O . ASN A 1 273 ? -43.369 8.768 81.223 1.00 94.56 273 ASN A O 1
ATOM 2008 N N . LEU A 1 274 ? -43.656 10.377 79.685 1.00 94.50 274 LEU A N 1
ATOM 2009 C CA . LEU A 1 274 ? -44.120 11.401 80.631 1.00 94.50 274 LEU A CA 1
ATOM 2010 C C . LEU A 1 274 ? -45.480 11.052 81.258 1.00 94.50 274 LEU A C 1
ATOM 2012 O O . LEU A 1 274 ? -45.665 11.225 82.463 1.00 94.50 274 LEU A O 1
ATOM 2016 N N . LEU A 1 275 ? -46.423 10.523 80.474 1.00 94.94 275 LEU A N 1
ATOM 2017 C CA . LEU A 1 275 ? -47.718 10.045 80.973 1.00 94.94 275 LEU A CA 1
ATOM 2018 C C . LEU A 1 275 ? -47.552 8.882 81.959 1.00 94.94 275 LEU A C 1
ATOM 2020 O O . LEU A 1 275 ? -48.173 8.882 83.023 1.00 94.94 275 LEU A O 1
ATOM 2024 N N . ALA A 1 276 ? -46.687 7.921 81.635 1.00 95.44 276 ALA A N 1
ATOM 2025 C CA . ALA A 1 276 ? -46.379 6.782 82.491 1.00 95.44 276 ALA A CA 1
ATOM 2026 C C . ALA A 1 276 ? -45.702 7.215 83.799 1.00 95.44 276 ALA A C 1
ATOM 2028 O O . ALA A 1 276 ? -46.033 6.702 84.867 1.00 95.44 276 ALA A O 1
ATOM 2029 N N . LEU A 1 277 ? -44.812 8.210 83.742 1.00 93.06 277 LEU A N 1
ATOM 2030 C CA . LEU A 1 277 ? -44.213 8.816 84.929 1.00 93.06 277 LEU A CA 1
ATOM 2031 C C . LEU A 1 277 ? -45.275 9.471 85.825 1.00 93.06 277 LEU A C 1
ATOM 2033 O O . LEU A 1 277 ? -45.300 9.210 87.028 1.00 93.06 277 LEU A O 1
ATOM 2037 N N . ASN A 1 278 ? -46.183 10.261 85.245 1.00 93.19 278 ASN A N 1
ATOM 2038 C CA . ASN A 1 278 ? -47.289 10.876 85.983 1.00 93.19 278 ASN A CA 1
ATOM 2039 C C . ASN A 1 278 ? -48.201 9.816 86.625 1.00 93.19 278 ASN A C 1
ATOM 2041 O O . ASN A 1 278 ? -48.572 9.942 87.792 1.00 93.19 278 ASN A O 1
ATOM 2045 N N . ALA A 1 279 ? -48.508 8.733 85.903 1.00 92.69 279 ALA A N 1
ATOM 2046 C CA . ALA A 1 279 ? -49.287 7.614 86.428 1.00 92.69 279 ALA A CA 1
ATOM 2047 C C . ALA A 1 279 ? -48.566 6.879 87.573 1.00 92.69 279 ALA A C 1
ATOM 2049 O O . ALA A 1 279 ? -49.201 6.509 88.560 1.00 92.69 279 ALA A O 1
ATOM 2050 N N . ALA A 1 280 ? -47.245 6.699 87.485 1.00 91.56 280 ALA A N 1
ATOM 2051 C CA . ALA A 1 280 ? -46.442 6.100 88.549 1.00 91.56 280 ALA A CA 1
ATOM 2052 C C . ALA A 1 280 ? -46.431 6.968 89.822 1.00 91.56 280 ALA A C 1
ATOM 2054 O O . ALA A 1 280 ? -46.538 6.433 90.929 1.00 91.56 280 ALA A O 1
ATOM 2055 N N . ILE A 1 281 ? -46.354 8.297 89.673 1.00 91.06 281 ILE A N 1
ATOM 2056 C CA . ILE A 1 281 ? -46.446 9.256 90.786 1.00 91.06 281 ILE A CA 1
ATOM 2057 C C . ILE A 1 281 ? -47.814 9.148 91.473 1.00 91.06 281 ILE A C 1
ATOM 2059 O O . ILE A 1 281 ? -47.882 9.022 92.698 1.00 91.06 281 ILE A O 1
ATOM 2063 N N . GLU A 1 282 ? -48.905 9.134 90.705 1.00 91.12 282 GLU A N 1
ATOM 2064 C CA . GLU A 1 282 ? -50.255 9.068 91.273 1.00 91.12 282 GLU A CA 1
ATOM 2065 C C . GLU A 1 282 ? -50.553 7.692 91.901 1.00 91.12 282 GLU A C 1
ATOM 2067 O O . GLU A 1 282 ? -51.180 7.598 92.958 1.00 91.12 282 GLU A O 1
ATOM 2072 N N . ALA A 1 283 ? -50.009 6.611 91.330 1.00 90.38 283 ALA A N 1
ATOM 2073 C CA . ALA A 1 283 ? -50.057 5.276 91.921 1.00 90.38 283 ALA A CA 1
ATOM 2074 C C . ALA A 1 283 ? -49.311 5.202 93.267 1.00 90.38 283 ALA A C 1
ATOM 2076 O O . ALA A 1 283 ? -49.803 4.575 94.209 1.00 90.38 283 ALA A O 1
ATOM 2077 N N . ALA A 1 284 ? -48.160 5.873 93.391 1.00 87.50 284 ALA A N 1
ATOM 2078 C CA . ALA A 1 284 ? -47.447 6.003 94.662 1.00 87.50 284 ALA A CA 1
ATOM 2079 C C . ALA A 1 284 ? -48.261 6.814 95.686 1.00 87.50 284 ALA A C 1
ATOM 2081 O O . ALA A 1 284 ? -48.327 6.446 96.862 1.00 87.50 284 ALA A O 1
ATOM 2082 N N . ARG A 1 285 ? -48.949 7.868 95.230 1.00 90.25 285 ARG A N 1
ATOM 2083 C CA . ARG A 1 285 ? -49.827 8.714 96.052 1.00 90.25 285 ARG A CA 1
ATOM 2084 C C . ARG A 1 285 ? -51.040 7.959 96.606 1.00 90.25 285 ARG A C 1
ATOM 2086 O O . ARG A 1 285 ? -51.423 8.182 97.751 1.00 90.25 285 ARG A O 1
ATOM 2093 N N . ALA A 1 286 ? -51.597 7.019 95.840 1.00 88.31 286 ALA A N 1
ATOM 2094 C CA . ALA A 1 286 ? -52.701 6.146 96.256 1.00 88.31 286 ALA A CA 1
ATOM 2095 C C . ALA A 1 286 ? -52.292 5.030 97.252 1.00 88.31 286 ALA A C 1
ATOM 2097 O O . ALA A 1 286 ? -53.136 4.255 97.721 1.00 88.31 286 ALA A O 1
ATOM 2098 N N . GLY A 1 287 ? -51.003 4.913 97.593 1.00 85.62 287 GLY A N 1
ATOM 2099 C CA . GLY A 1 287 ? -50.503 4.004 98.623 1.00 85.62 287 GLY A CA 1
ATOM 2100 C C . GLY A 1 287 ? -50.782 2.524 98.325 1.00 85.62 287 GLY A C 1
ATOM 2101 O O . GLY A 1 287 ? -50.357 1.979 97.309 1.00 85.62 287 GLY A O 1
ATOM 2102 N N . LYS A 1 288 ? -51.483 1.823 99.230 1.00 80.62 288 LYS A N 1
ATOM 2103 C CA . LYS A 1 288 ? -51.719 0.368 99.110 1.00 80.62 288 LYS A CA 1
ATOM 2104 C C . LYS A 1 288 ? -52.647 -0.000 97.943 1.00 80.62 288 LYS A C 1
ATOM 2106 O O . LYS A 1 288 ? -52.498 -1.091 97.399 1.00 80.62 288 LYS A O 1
ATOM 2111 N N . HIS A 1 289 ? -53.553 0.897 97.547 1.00 82.75 289 HIS A N 1
ATOM 2112 C CA . HIS A 1 289 ? -54.505 0.673 96.452 1.00 82.75 289 HIS A CA 1
ATOM 2113 C C . HIS A 1 289 ? -53.887 0.906 95.061 1.00 82.75 289 HIS A C 1
ATOM 2115 O O . HIS A 1 289 ? -54.385 0.369 94.078 1.00 82.75 289 HIS A O 1
ATOM 2121 N N . GLY A 1 290 ? -52.773 1.644 94.975 1.00 86.81 290 GLY A N 1
ATOM 2122 C CA . GLY A 1 290 ? -52.088 1.959 93.716 1.00 86.81 290 GLY A CA 1
ATOM 2123 C C . GLY A 1 290 ? -51.035 0.940 93.268 1.00 86.81 290 GLY A C 1
ATOM 2124 O O . GLY A 1 290 ? -50.482 1.083 92.182 1.00 86.81 290 GLY A O 1
ATOM 2125 N N . LYS A 1 291 ? -50.751 -0.112 94.052 1.00 83.31 291 LYS A N 1
ATOM 2126 C CA . LYS A 1 291 ? -49.653 -1.060 93.763 1.00 83.31 291 LYS A CA 1
ATOM 2127 C C . LYS A 1 291 ? -49.746 -1.727 92.385 1.00 83.31 291 LYS A C 1
ATOM 2129 O O . LYS A 1 291 ? -48.728 -1.856 91.717 1.00 83.31 291 LYS A O 1
ATOM 2134 N N . GLY A 1 292 ? -50.946 -2.127 91.953 1.00 86.38 292 GLY A N 1
ATOM 2135 C CA . GLY A 1 292 ? -51.152 -2.703 90.617 1.00 86.38 292 GLY A CA 1
ATOM 2136 C C . GLY A 1 292 ? -50.935 -1.681 89.496 1.00 86.38 292 GLY A C 1
ATOM 2137 O O . GLY A 1 292 ? -50.266 -1.979 88.511 1.00 86.38 292 GLY A O 1
ATOM 2138 N N . PHE A 1 293 ? -51.415 -0.448 89.689 1.00 88.88 293 PHE A N 1
ATOM 2139 C CA . PHE A 1 293 ? -51.209 0.659 88.751 1.00 88.88 293 PHE A CA 1
ATOM 2140 C C . PHE A 1 293 ? -49.736 1.061 88.626 1.00 88.88 293 PHE A C 1
ATOM 2142 O O . PHE A 1 293 ? -49.286 1.359 87.525 1.00 88.88 293 PHE A O 1
ATOM 2149 N N . ALA A 1 294 ? -48.968 1.019 89.719 1.00 89.31 294 ALA A N 1
ATOM 2150 C CA . ALA A 1 294 ? -47.543 1.344 89.704 1.00 89.31 294 ALA A CA 1
ATOM 2151 C C . ALA A 1 294 ? -46.730 0.378 88.823 1.00 89.31 294 ALA A C 1
ATOM 2153 O O . ALA A 1 294 ? -45.834 0.816 88.105 1.00 89.31 294 ALA A O 1
ATOM 2154 N N . VAL A 1 295 ? -47.062 -0.921 88.839 1.00 91.69 295 VAL A N 1
ATOM 2155 C CA . VAL A 1 295 ? -46.402 -1.929 87.989 1.00 91.69 295 VAL A CA 1
ATOM 2156 C C . VAL A 1 295 ? -46.722 -1.688 86.515 1.00 91.69 295 VAL A C 1
ATOM 2158 O O . VAL A 1 295 ? -45.812 -1.669 85.692 1.00 91.69 295 VAL A O 1
ATOM 2161 N N . VAL A 1 296 ? -47.994 -1.439 86.183 1.00 94.25 296 VAL A N 1
ATOM 2162 C CA . VAL A 1 296 ? -48.399 -1.125 84.803 1.00 94.25 296 VAL A CA 1
ATOM 2163 C C . VAL A 1 296 ? -47.726 0.161 84.319 1.00 94.25 296 VAL A C 1
ATOM 2165 O O . VAL A 1 296 ? -47.196 0.187 83.214 1.00 94.25 296 VAL A O 1
ATOM 2168 N N . ALA A 1 297 ? -47.678 1.207 85.147 1.00 93.75 297 ALA A N 1
ATOM 2169 C CA . ALA A 1 297 ? -47.016 2.463 84.805 1.00 93.75 297 ALA A CA 1
ATOM 2170 C C . ALA A 1 297 ? -45.509 2.278 84.549 1.00 93.75 297 ALA A C 1
ATOM 2172 O O . ALA A 1 297 ? -44.986 2.831 83.585 1.00 93.75 297 ALA A O 1
ATOM 2173 N N . ALA A 1 298 ? -44.815 1.465 85.354 1.00 92.56 298 ALA A N 1
ATOM 2174 C CA . ALA A 1 298 ? -43.407 1.139 85.125 1.00 92.56 298 ALA A CA 1
ATOM 2175 C C . ALA A 1 298 ? -43.189 0.363 83.813 1.00 92.56 298 ALA A C 1
ATOM 2177 O O . ALA A 1 298 ? -42.245 0.660 83.080 1.00 92.56 298 ALA A O 1
ATOM 2178 N N . GLU A 1 299 ? -44.076 -0.579 83.484 1.00 95.69 299 GLU A N 1
ATOM 2179 C CA . GLU A 1 299 ? -43.974 -1.355 82.243 1.00 95.69 299 GLU A CA 1
ATOM 2180 C C . GLU A 1 299 ? -44.266 -0.495 81.003 1.00 95.69 299 GLU A C 1
ATOM 2182 O O . GLU A 1 299 ? -43.526 -0.558 80.022 1.00 95.69 299 GLU A O 1
ATOM 2187 N N . VAL A 1 300 ? -45.276 0.386 81.062 1.00 96.50 300 VAL A N 1
ATOM 2188 C CA . VAL A 1 300 ? -45.564 1.362 79.992 1.00 96.50 300 VAL A CA 1
ATOM 2189 C C . VAL A 1 300 ? -44.388 2.317 79.803 1.00 96.50 300 VAL A C 1
ATOM 2191 O O . VAL A 1 300 ? -44.014 2.612 78.669 1.00 96.50 300 VAL A O 1
ATOM 2194 N N . ARG A 1 301 ? -43.763 2.766 80.897 1.00 94.56 301 ARG A N 1
ATOM 2195 C CA . ARG A 1 301 ? -42.583 3.633 80.847 1.00 94.56 301 ARG A CA 1
ATOM 2196 C C . ARG A 1 301 ? -41.412 2.949 80.140 1.00 94.56 301 ARG A C 1
ATOM 2198 O O . ARG A 1 301 ? -40.843 3.509 79.209 1.00 94.56 301 ARG A O 1
ATOM 2205 N N . LYS A 1 302 ? -41.102 1.711 80.530 1.00 95.62 302 LYS A N 1
ATOM 2206 C CA . LYS A 1 302 ? -40.044 0.900 79.914 1.00 95.62 302 LYS A CA 1
ATOM 2207 C C . LYS A 1 302 ? -40.318 0.630 78.430 1.00 95.62 302 LYS A C 1
ATOM 2209 O O . LYS A 1 302 ? -39.396 0.663 77.618 1.00 95.62 302 LYS A O 1
ATOM 2214 N N . LEU A 1 303 ? -41.578 0.389 78.060 1.00 95.88 303 LEU A N 1
ATOM 2215 C CA . LEU A 1 303 ? -41.986 0.223 76.664 1.00 95.88 303 LEU A CA 1
ATOM 2216 C C . LEU A 1 303 ? -41.814 1.519 75.860 1.00 95.88 303 LEU A C 1
ATOM 2218 O O . LEU A 1 303 ? -41.362 1.467 74.718 1.00 95.88 303 LEU A O 1
ATOM 2222 N N . ALA A 1 304 ? -42.138 2.670 76.453 1.00 95.81 304 ALA A N 1
ATOM 2223 C CA . ALA A 1 304 ? -41.953 3.980 75.840 1.00 95.81 304 ALA A CA 1
ATOM 2224 C C . ALA A 1 304 ? -40.464 4.315 75.640 1.00 95.81 304 ALA A C 1
ATOM 2226 O O . ALA A 1 304 ? -40.083 4.708 74.542 1.00 95.81 304 ALA A O 1
ATOM 2227 N N . GLU A 1 305 ? -39.611 4.079 76.644 1.00 94.88 305 GLU A N 1
ATOM 2228 C CA . GLU A 1 305 ? -38.148 4.223 76.532 1.00 94.88 305 GLU A CA 1
ATOM 2229 C C . GLU A 1 305 ? -37.591 3.324 75.411 1.00 94.88 305 GLU A C 1
ATOM 2231 O O . GLU A 1 305 ? -36.863 3.796 74.540 1.00 94.88 305 GLU A O 1
ATOM 2236 N N . LYS A 1 306 ? -38.013 2.052 75.358 1.00 96.31 306 LYS A N 1
ATOM 2237 C CA . LYS A 1 306 ? -37.613 1.117 74.294 1.00 96.31 306 LYS A CA 1
ATOM 2238 C C . LYS A 1 306 ? -38.107 1.545 72.905 1.00 96.31 306 LYS A C 1
ATOM 2240 O O . LYS A 1 306 ? -37.382 1.381 71.930 1.00 96.31 306 LYS A O 1
ATOM 2245 N N . SER A 1 307 ? -39.326 2.079 72.808 1.00 96.06 307 SER A N 1
ATOM 2246 C CA . SER A 1 307 ? -39.894 2.557 71.538 1.00 96.06 307 SER A CA 1
ATOM 2247 C C . SER A 1 307 ? -39.178 3.811 71.036 1.00 96.06 307 SER A C 1
ATOM 2249 O O . SER A 1 307 ? -38.940 3.924 69.840 1.00 96.06 307 SER A O 1
ATOM 2251 N N . GLY A 1 308 ? -38.797 4.720 71.940 1.00 95.19 308 GLY A N 1
ATOM 2252 C CA . GLY A 1 308 ? -38.000 5.901 71.606 1.00 95.19 308 GLY A CA 1
ATOM 2253 C C . GLY A 1 308 ? -36.593 5.538 71.132 1.00 95.19 308 GLY A C 1
ATOM 2254 O O . GLY A 1 308 ? -36.158 6.045 70.108 1.00 95.19 308 GLY A O 1
ATOM 2255 N N . GLN A 1 309 ? -35.923 4.605 71.819 1.00 95.94 309 GLN A N 1
ATOM 2256 C CA . GLN A 1 309 ? -34.614 4.081 71.405 1.00 95.94 309 GLN A CA 1
ATOM 2257 C C . GLN A 1 309 ? -34.671 3.476 69.992 1.00 95.94 309 GLN A C 1
ATOM 2259 O O . GLN A 1 309 ? -33.869 3.830 69.136 1.00 95.94 309 GLN A O 1
ATOM 2264 N N . ALA A 1 310 ? -35.653 2.606 69.732 1.00 95.56 310 ALA A N 1
ATOM 2265 C CA . ALA A 1 310 ? -35.820 1.989 68.418 1.00 95.56 310 ALA A CA 1
ATOM 2266 C C . ALA A 1 310 ? -36.148 3.022 67.329 1.00 95.56 310 ALA A C 1
ATOM 2268 O O . ALA A 1 310 ? -35.667 2.904 66.209 1.00 95.56 310 ALA A O 1
ATOM 2269 N N . ALA A 1 311 ? -36.953 4.041 67.642 1.00 96.00 311 ALA A N 1
ATOM 2270 C CA . ALA A 1 311 ? -37.232 5.122 66.705 1.00 96.00 311 ALA A CA 1
ATOM 2271 C C . ALA A 1 311 ? -35.954 5.909 66.361 1.00 96.00 311 ALA A C 1
ATOM 2273 O O . ALA A 1 311 ? -35.693 6.106 65.179 1.00 96.00 311 ALA A O 1
ATOM 2274 N N . ALA A 1 312 ? -35.119 6.243 67.349 1.00 93.06 312 ALA A N 1
ATOM 2275 C CA . ALA A 1 312 ? -33.842 6.925 67.123 1.00 93.06 312 ALA A CA 1
ATOM 2276 C C . ALA A 1 312 ? -32.890 6.121 66.223 1.00 93.06 312 ALA A C 1
ATOM 2278 O O . ALA A 1 312 ? -32.334 6.669 65.274 1.00 93.06 312 ALA A O 1
ATOM 2279 N N . GLU A 1 313 ? -32.771 4.811 66.460 1.00 95.06 313 GLU A N 1
ATOM 2280 C CA . GLU A 1 313 ? -31.956 3.912 65.629 1.00 95.06 313 GLU A CA 1
ATOM 2281 C C . GLU A 1 313 ? -32.453 3.863 64.171 1.00 95.06 313 GLU A C 1
ATOM 2283 O O . GLU A 1 313 ? -31.657 3.925 63.235 1.00 95.06 313 GLU A O 1
ATOM 2288 N N . ILE A 1 314 ? -33.772 3.809 63.940 1.00 95.00 314 ILE A N 1
ATOM 2289 C CA . ILE A 1 314 ? -34.328 3.864 62.574 1.00 95.00 314 ILE A CA 1
ATOM 2290 C C . ILE A 1 314 ? -34.097 5.255 61.958 1.00 95.00 314 ILE A C 1
ATOM 2292 O O . ILE A 1 314 ? -33.871 5.363 60.751 1.00 95.00 314 ILE A O 1
ATOM 2296 N N . GLY A 1 315 ? -34.151 6.320 62.763 1.00 94.06 315 GLY A N 1
ATOM 2297 C CA . GLY A 1 315 ? -33.900 7.694 62.329 1.00 94.06 315 GLY A CA 1
ATOM 2298 C C . GLY A 1 315 ? -32.484 7.877 61.790 1.00 94.06 315 GLY A C 1
ATOM 2299 O O . GLY A 1 315 ? -32.319 8.408 60.693 1.00 94.06 315 GLY A O 1
ATOM 2300 N N . GLU A 1 316 ? -31.490 7.360 62.514 1.00 94.00 316 GLU A N 1
ATOM 2301 C CA . GLU A 1 316 ? -30.084 7.343 62.097 1.00 94.00 316 GLU A CA 1
ATOM 2302 C C . GLU A 1 316 ? -29.906 6.589 60.770 1.00 94.00 316 GLU A C 1
ATOM 2304 O O . GLU A 1 316 ? -29.430 7.162 59.791 1.00 94.00 316 GLU A O 1
ATOM 2309 N N . VAL A 1 317 ? -30.418 5.355 60.675 1.00 94.44 317 VAL A N 1
ATOM 2310 C CA . VAL A 1 317 ? -30.338 4.551 59.439 1.00 94.44 317 VAL A CA 1
ATOM 2311 C C . VAL A 1 317 ? -31.045 5.229 58.259 1.00 94.44 317 VAL A C 1
ATOM 2313 O O . VAL A 1 317 ? -30.591 5.125 57.117 1.00 94.44 317 VAL A O 1
ATOM 2316 N N . SER A 1 318 ? -32.154 5.932 58.504 1.00 94.25 318 SER A N 1
ATOM 2317 C CA . SER A 1 318 ? -32.887 6.660 57.460 1.00 94.25 318 SER A CA 1
ATOM 2318 C C . SER A 1 318 ? -32.102 7.871 56.954 1.00 94.25 318 SER A C 1
ATOM 2320 O O . SER A 1 318 ? -32.074 8.109 55.746 1.00 94.25 318 SER A O 1
ATOM 2322 N N . ALA A 1 319 ? -31.439 8.606 57.853 1.00 91.69 319 ALA A N 1
ATOM 2323 C CA . ALA A 1 319 ? -30.584 9.738 57.499 1.00 91.69 319 ALA A CA 1
ATOM 2324 C C . ALA A 1 319 ? -29.356 9.285 56.693 1.00 91.69 319 ALA A C 1
ATOM 2326 O O . ALA A 1 319 ? -29.065 9.855 55.639 1.00 91.69 319 ALA A O 1
ATOM 2327 N N . ASP A 1 320 ? -28.701 8.204 57.120 1.00 94.38 320 ASP A N 1
ATOM 2328 C CA . ASP A 1 320 ? -27.574 7.614 56.393 1.00 94.38 320 ASP A CA 1
ATOM 2329 C C . ASP A 1 320 ? -28.000 7.112 55.006 1.00 94.38 320 ASP A C 1
ATOM 2331 O O . ASP A 1 320 ? -27.355 7.405 53.996 1.00 94.38 320 ASP A O 1
ATOM 2335 N N . SER A 1 321 ? -29.141 6.419 54.926 1.00 94.19 321 SER A N 1
ATOM 2336 C CA . SER A 1 321 ? -29.707 5.950 53.654 1.00 94.19 321 SER A CA 1
ATOM 2337 C C . SER A 1 321 ? -30.029 7.111 52.711 1.00 94.19 321 SER A C 1
ATOM 2339 O O . SER A 1 321 ? -29.800 7.011 51.504 1.00 94.19 321 SER A O 1
ATOM 2341 N N . GLN A 1 322 ? -30.527 8.230 53.246 1.00 93.81 322 GLN A N 1
ATOM 2342 C CA . GLN A 1 322 ? -30.787 9.444 52.478 1.00 93.81 322 GLN A CA 1
ATOM 2343 C C . GLN A 1 322 ? -29.493 10.062 51.933 1.00 93.81 322 GLN A C 1
ATOM 2345 O O . GLN A 1 322 ? -29.464 10.462 50.765 1.00 93.81 322 GLN A O 1
ATOM 2350 N N . ALA A 1 323 ? -28.425 10.121 52.734 1.00 93.12 323 ALA A N 1
ATOM 2351 C CA . ALA A 1 323 ? -27.133 10.651 52.302 1.00 93.12 323 ALA A CA 1
ATOM 2352 C C . ALA A 1 323 ? -26.535 9.807 51.163 1.00 93.12 323 ALA A C 1
ATOM 2354 O O . ALA A 1 323 ? -26.125 10.352 50.135 1.00 93.12 323 ALA A O 1
ATOM 2355 N N . ILE A 1 324 ? -26.573 8.476 51.296 1.00 95.06 324 ILE A N 1
ATOM 2356 C CA . ILE A 1 324 ? -26.102 7.541 50.261 1.00 95.06 324 ILE A CA 1
ATOM 2357 C C . ILE A 1 324 ? -26.926 7.693 48.977 1.00 95.06 324 ILE A C 1
ATOM 2359 O O . ILE A 1 324 ? -26.362 7.802 47.888 1.00 95.06 324 ILE A O 1
ATOM 2363 N N . ALA A 1 325 ? -28.256 7.740 49.092 1.00 95.56 325 ALA A N 1
ATOM 2364 C CA . ALA A 1 325 ? -29.150 7.928 47.952 1.00 95.56 325 ALA A CA 1
ATOM 2365 C C . ALA A 1 325 ? -28.890 9.258 47.230 1.00 95.56 325 ALA A C 1
ATOM 2367 O O . ALA A 1 325 ? -28.824 9.291 46.006 1.00 95.56 325 ALA A O 1
ATOM 2368 N N . THR A 1 326 ? -28.693 10.344 47.979 1.00 95.12 326 THR A N 1
ATOM 2369 C CA . THR A 1 326 ? -28.379 11.664 47.412 1.00 95.12 326 THR A CA 1
ATOM 2370 C C . THR A 1 326 ? -27.075 11.618 46.617 1.00 95.12 326 THR A C 1
ATOM 2372 O O . THR A 1 326 ? -27.059 11.999 45.449 1.00 95.12 326 THR A O 1
ATOM 2375 N N . SER A 1 327 ? -26.016 11.045 47.196 1.00 95.94 327 SER A N 1
ATOM 2376 C CA . SER A 1 327 ? -24.731 10.889 46.506 1.00 95.94 327 SER A CA 1
ATOM 2377 C C . SER A 1 327 ? -24.843 10.024 45.242 1.00 95.94 327 SER A C 1
ATOM 2379 O O . SER A 1 327 ? -24.291 10.371 44.197 1.00 95.94 327 SER A O 1
ATOM 2381 N N . ALA A 1 328 ? -25.612 8.930 45.293 1.00 95.50 328 ALA A N 1
ATOM 2382 C CA . ALA A 1 328 ? -25.876 8.098 44.119 1.00 95.50 328 ALA A CA 1
ATOM 2383 C C . ALA A 1 328 ? -26.615 8.873 43.011 1.00 95.50 328 ALA A C 1
ATOM 2385 O O . ALA A 1 328 ? -26.304 8.709 41.831 1.00 95.50 328 ALA A O 1
ATOM 2386 N N . GLY A 1 329 ? -27.557 9.745 43.384 1.00 95.50 329 GLY A N 1
ATOM 2387 C CA . GLY A 1 329 ? -28.266 10.629 42.459 1.00 95.50 329 GLY A CA 1
ATOM 2388 C C . GLY A 1 329 ? -27.330 11.612 41.752 1.00 95.50 329 GLY A C 1
ATOM 2389 O O . GLY A 1 329 ? -27.367 11.705 40.528 1.00 95.50 329 GLY A O 1
ATOM 2390 N N . GLU A 1 330 ? -26.438 12.269 42.497 1.00 95.12 330 GLU A N 1
ATOM 2391 C CA . GLU A 1 330 ? -25.442 13.207 41.947 1.00 95.12 330 GLU A CA 1
ATOM 2392 C C . GLU A 1 330 ? -24.453 12.530 40.984 1.00 95.12 330 GLU A C 1
ATOM 2394 O O . GLU A 1 330 ? -23.997 13.139 40.013 1.00 95.12 330 GLU A O 1
ATOM 2399 N N . ILE A 1 331 ? -24.087 11.268 41.239 1.00 96.00 331 ILE A N 1
ATOM 2400 C CA . ILE A 1 331 ? -23.244 10.486 40.322 1.00 96.00 331 ILE A CA 1
ATOM 2401 C C . ILE A 1 331 ? -23.992 10.220 39.014 1.00 96.00 331 ILE A C 1
ATOM 2403 O O . ILE A 1 331 ? -23.426 10.433 37.944 1.00 96.00 331 ILE A O 1
ATOM 2407 N N . LEU A 1 332 ? -25.256 9.794 39.086 1.00 94.88 332 LEU A N 1
ATOM 2408 C CA . LEU A 1 332 ? -26.075 9.535 37.899 1.00 94.88 332 LEU A CA 1
ATOM 2409 C C . LEU A 1 332 ? -26.321 10.812 37.085 1.00 94.88 332 LEU A C 1
ATOM 2411 O O . LEU A 1 332 ? -26.248 10.772 35.859 1.00 94.88 332 LEU A O 1
ATOM 2415 N N . GLU A 1 333 ? -26.541 11.950 37.747 1.00 93.38 333 GLU A N 1
ATOM 2416 C CA . GLU A 1 333 ? -26.730 13.249 37.092 1.00 93.38 333 GLU A CA 1
ATOM 2417 C C . GLU A 1 333 ? -25.485 13.703 36.316 1.00 93.38 333 GLU A C 1
ATOM 2419 O O . GLU A 1 333 ? -25.610 14.241 35.217 1.00 93.38 333 GLU A O 1
ATOM 2424 N N . ARG A 1 334 ? -24.282 13.421 36.835 1.00 95.19 334 ARG A N 1
ATOM 2425 C CA . ARG A 1 334 ? -23.017 13.682 36.126 1.00 95.19 334 ARG A CA 1
ATOM 2426 C C . ARG A 1 334 ? -22.699 12.649 35.047 1.00 95.19 334 ARG A C 1
ATOM 2428 O O . ARG A 1 334 ? -22.069 12.988 34.059 1.00 95.19 334 ARG A O 1
ATOM 2435 N N . MET A 1 335 ? -23.148 11.408 35.205 1.00 95.19 335 MET A N 1
ATOM 2436 C CA . MET A 1 335 ? -22.848 10.326 34.264 1.00 95.19 335 MET A CA 1
ATOM 2437 C C . MET A 1 335 ? -23.609 10.461 32.937 1.00 95.19 335 MET A C 1
ATOM 2439 O O . MET A 1 335 ? -23.078 10.130 31.881 1.00 95.19 335 MET A O 1
ATOM 2443 N N . VAL A 1 336 ? -24.847 10.961 32.966 1.00 96.56 336 VAL A N 1
ATOM 2444 C CA . VAL A 1 336 ? -25.666 11.157 31.755 1.00 96.56 336 VAL A CA 1
ATOM 2445 C C . VAL A 1 336 ? -24.989 12.054 30.699 1.00 96.56 336 VAL A C 1
ATOM 2447 O O . VAL A 1 336 ? -24.931 11.629 29.539 1.00 96.56 336 VAL A O 1
ATOM 2450 N N . PRO A 1 337 ? -24.472 13.259 31.022 1.00 96.44 337 PRO A N 1
ATOM 2451 C CA . PRO A 1 337 ? -23.784 14.086 30.032 1.00 96.44 337 PRO A CA 1
ATOM 2452 C C . PRO A 1 337 ? -22.491 13.441 29.515 1.00 96.44 337 PRO A C 1
ATOM 2454 O O . PRO A 1 337 ? -22.237 13.533 28.317 1.00 96.44 337 PRO A O 1
ATOM 2457 N N . ASP A 1 338 ? -21.734 12.721 30.349 1.00 96.88 338 ASP A N 1
ATOM 2458 C CA . ASP A 1 338 ? -20.511 12.018 29.921 1.00 96.88 338 ASP A CA 1
ATOM 2459 C C . ASP A 1 338 ? -20.818 10.903 28.899 1.00 96.88 338 ASP A C 1
ATOM 2461 O O . ASP A 1 338 ? -20.149 10.772 27.868 1.00 96.88 338 ASP A O 1
ATOM 2465 N N . ILE A 1 339 ? -21.882 10.124 29.134 1.00 96.56 339 ILE A N 1
ATOM 2466 C CA . ILE A 1 339 ? -22.342 9.095 28.188 1.00 96.56 339 ILE A CA 1
ATOM 2467 C C . ILE A 1 339 ? -22.861 9.739 26.892 1.00 96.56 339 ILE A C 1
ATOM 2469 O O . ILE A 1 339 ? -22.626 9.220 25.800 1.00 96.56 339 ILE A O 1
ATOM 2473 N N . THR A 1 340 ? -23.541 10.884 26.992 1.00 94.62 340 THR A N 1
ATOM 2474 C CA . THR A 1 340 ? -24.038 11.616 25.815 1.00 94.62 340 THR A CA 1
ATOM 2475 C C . THR A 1 340 ? -22.878 12.130 24.962 1.00 94.62 340 THR A C 1
ATOM 2477 O O . THR A 1 340 ? -22.864 11.895 23.758 1.00 94.62 340 THR A O 1
ATOM 2480 N N . ALA A 1 341 ? -21.853 12.718 25.585 1.00 96.25 341 ALA A N 1
ATOM 2481 C CA . ALA A 1 341 ? -20.642 13.150 24.891 1.00 96.25 341 ALA A CA 1
ATOM 2482 C C . ALA A 1 341 ? -19.925 11.979 24.193 1.00 96.25 341 ALA A C 1
ATOM 2484 O O . ALA A 1 341 ? -19.442 12.125 23.073 1.00 96.25 341 ALA A O 1
ATOM 2485 N N . THR A 1 342 ? -19.915 10.796 24.817 1.00 95.88 342 THR A N 1
ATOM 2486 C CA . THR A 1 342 ? -19.388 9.571 24.193 1.00 95.88 342 THR A CA 1
ATOM 2487 C C . THR A 1 342 ? -20.182 9.197 22.935 1.00 95.88 342 THR A C 1
ATOM 2489 O O . THR A 1 342 ? -19.598 8.850 21.910 1.00 95.88 342 THR A O 1
ATOM 2492 N N . SER A 1 343 ? -21.516 9.298 22.976 1.00 95.75 343 SER A N 1
ATOM 2493 C CA . SER A 1 343 ? -22.364 9.077 21.796 1.00 95.75 343 SER A CA 1
ATOM 2494 C C . SER A 1 343 ? -22.068 10.077 20.674 1.00 95.75 343 SER A C 1
ATOM 2496 O O . SER A 1 343 ? -22.010 9.674 19.513 1.00 95.75 343 SER A O 1
ATOM 2498 N N . ASP A 1 344 ? -21.862 11.353 21.000 1.00 94.19 344 ASP A N 1
ATOM 2499 C CA . ASP A 1 344 ? -21.558 12.391 20.008 1.00 94.19 344 ASP A CA 1
ATOM 2500 C C . ASP A 1 344 ? -20.213 12.118 19.308 1.00 94.19 344 ASP A C 1
ATOM 2502 O O . ASP A 1 344 ? -20.134 12.145 18.080 1.00 94.19 344 ASP A O 1
ATOM 2506 N N . GLN A 1 345 ? -19.179 11.728 20.062 1.00 97.19 345 GLN A N 1
ATOM 2507 C CA . GLN A 1 345 ? -17.880 11.325 19.500 1.00 97.19 345 GLN A CA 1
ATOM 2508 C C . GLN A 1 345 ? -17.996 10.122 18.554 1.00 97.19 345 GLN A C 1
ATOM 2510 O O . GLN A 1 345 ? -17.333 10.061 17.520 1.00 97.19 345 GLN A O 1
ATOM 2515 N N . LEU A 1 346 ? -18.859 9.157 18.873 1.00 97.12 346 LEU A N 1
ATOM 2516 C CA . LEU A 1 346 ? -19.094 7.996 18.014 1.00 97.12 346 LEU A CA 1
ATOM 2517 C C . LEU A 1 346 ? -19.806 8.377 16.707 1.00 97.12 346 LEU A C 1
ATOM 2519 O O . LEU A 1 346 ? -19.527 7.788 15.661 1.00 97.12 346 LEU A O 1
ATOM 2523 N N . GLN A 1 347 ? -20.673 9.391 16.729 1.00 94.31 347 GLN A N 1
ATOM 2524 C CA . GLN A 1 347 ? -21.266 9.939 15.506 1.00 94.31 347 GLN A CA 1
ATOM 2525 C C . GLN A 1 347 ? -20.219 10.651 14.641 1.00 94.31 347 GLN A C 1
ATOM 2527 O O . GLN A 1 347 ? -20.221 10.468 13.423 1.00 94.31 347 GLN A O 1
ATOM 2532 N N . GLU A 1 348 ? -19.283 11.386 15.249 1.00 96.94 348 GLU A N 1
ATOM 2533 C CA . GLU A 1 348 ? -18.141 11.972 14.533 1.00 96.94 348 GLU A CA 1
ATOM 2534 C C . GLU A 1 348 ? -17.249 10.895 13.896 1.00 96.94 348 GLU A C 1
ATOM 2536 O O . GLU A 1 348 ? -16.854 11.036 12.737 1.00 96.94 348 GLU A O 1
ATOM 2541 N N . ILE A 1 349 ? -16.986 9.781 14.594 1.00 95.69 349 ILE A N 1
ATOM 2542 C CA . ILE A 1 349 ? -16.237 8.641 14.034 1.00 95.69 349 ILE A CA 1
ATOM 2543 C C . ILE A 1 349 ? -16.974 8.043 12.830 1.00 95.69 349 ILE A C 1
ATOM 2545 O O . ILE A 1 349 ? -16.343 7.758 11.809 1.00 95.69 349 ILE A O 1
ATOM 2549 N N . SER A 1 350 ? -18.297 7.875 12.911 1.00 94.50 350 SER A N 1
ATOM 2550 C CA . SER A 1 350 ? -19.098 7.379 11.785 1.00 94.50 350 SER A CA 1
ATOM 2551 C C . SER A 1 350 ? -19.029 8.324 10.582 1.00 94.50 350 SER A C 1
ATOM 2553 O O . SER A 1 350 ? -18.831 7.861 9.460 1.00 94.50 350 SER A O 1
ATOM 2555 N N . ALA A 1 351 ? -19.152 9.636 10.802 1.00 94.88 351 ALA A N 1
ATOM 2556 C CA . ALA A 1 351 ? -19.073 10.636 9.738 1.00 94.88 351 ALA A CA 1
ATOM 2557 C C . ALA A 1 351 ? -17.677 10.677 9.089 1.00 94.88 351 ALA A C 1
ATOM 2559 O O . ALA A 1 351 ? -17.559 10.650 7.865 1.00 94.88 351 ALA A O 1
ATOM 2560 N N . SER A 1 352 ? -16.619 10.653 9.903 1.00 97.69 352 SER A N 1
ATOM 2561 C CA . SER A 1 352 ? -15.229 10.572 9.435 1.00 97.69 352 SER A CA 1
ATOM 2562 C C . SER A 1 352 ? -14.971 9.290 8.636 1.00 97.69 352 SER A C 1
ATOM 2564 O O . SER A 1 352 ? -14.317 9.317 7.595 1.00 97.69 352 SER A O 1
ATOM 2566 N N . SER A 1 353 ? -15.552 8.164 9.058 1.00 96.81 353 SER A N 1
ATOM 2567 C CA . SER A 1 353 ? -15.456 6.895 8.325 1.00 96.81 353 SER A CA 1
ATOM 2568 C C . SER A 1 353 ? -16.146 6.967 6.954 1.00 96.81 353 SER A C 1
ATOM 2570 O O . SER A 1 353 ? -15.621 6.449 5.969 1.00 96.81 353 SER A O 1
ATOM 2572 N N . ASP A 1 354 ? -17.290 7.650 6.839 1.00 92.81 354 ASP A N 1
ATOM 2573 C CA . ASP A 1 354 ? -17.953 7.879 5.546 1.00 92.81 354 ASP A CA 1
ATOM 2574 C C . ASP A 1 354 ? -17.112 8.762 4.598 1.00 92.81 354 ASP A C 1
ATOM 2576 O O . ASP A 1 354 ? -17.058 8.507 3.385 1.00 92.81 354 ASP A O 1
ATOM 2580 N N . GLU A 1 355 ? -16.409 9.766 5.131 1.00 95.62 355 GLU A N 1
ATOM 2581 C CA . GLU A 1 355 ? -15.444 10.564 4.362 1.00 95.62 355 GLU A CA 1
ATOM 2582 C C . GLU A 1 355 ? -14.234 9.729 3.927 1.00 95.62 355 GLU A C 1
ATOM 2584 O O . GLU A 1 355 ? -13.850 9.771 2.755 1.00 95.62 355 GLU A O 1
ATOM 2589 N N . GLN A 1 356 ? -13.674 8.910 4.823 1.00 94.69 356 GLN A N 1
ATOM 2590 C CA . GLN A 1 356 ? -12.582 7.992 4.492 1.00 94.69 356 GLN A CA 1
ATOM 2591 C C . GLN A 1 356 ? -12.983 7.014 3.388 1.00 94.69 356 GLN A C 1
ATOM 2593 O O . GLN A 1 356 ? -12.200 6.812 2.462 1.00 94.69 356 GLN A O 1
ATOM 2598 N N . ARG A 1 357 ? -14.208 6.468 3.420 1.00 93.81 357 ARG A N 1
ATOM 2599 C CA . ARG A 1 357 ? -14.723 5.602 2.345 1.00 93.81 357 ARG A CA 1
ATOM 2600 C C . ARG A 1 357 ? -14.695 6.325 0.999 1.00 93.81 357 ARG A C 1
ATOM 2602 O O . ARG A 1 357 ? -14.168 5.796 0.022 1.00 93.81 357 ARG A O 1
ATOM 2609 N N . SER A 1 358 ? -15.193 7.558 0.968 1.00 93.31 358 SER A N 1
ATOM 2610 C CA . SER A 1 358 ? -15.177 8.388 -0.243 1.00 93.31 358 SER A CA 1
ATOM 2611 C C . SER A 1 358 ? -13.743 8.660 -0.725 1.00 93.31 358 SER A C 1
ATOM 2613 O O . SER A 1 358 ? -13.470 8.649 -1.925 1.00 93.31 358 SER A O 1
ATOM 2615 N N . GLY A 1 359 ? -12.799 8.849 0.203 1.00 95.56 359 GLY A N 1
ATOM 2616 C CA . GLY A 1 359 ? -11.370 8.943 -0.093 1.00 95.56 359 GLY A CA 1
ATOM 2617 C C . GLY A 1 359 ? -10.791 7.656 -0.690 1.00 95.56 359 GLY A C 1
ATOM 2618 O O . GLY A 1 359 ? -10.055 7.722 -1.675 1.00 95.56 359 GLY A O 1
ATOM 2619 N N . THR A 1 360 ? -11.155 6.485 -0.157 1.00 94.19 360 THR A N 1
ATOM 2620 C CA . THR A 1 360 ? -10.707 5.193 -0.703 1.00 94.19 360 THR A CA 1
ATOM 2621 C C . THR A 1 360 ? -11.234 4.936 -2.112 1.00 94.19 360 THR A C 1
ATOM 2623 O O . THR A 1 360 ? -10.488 4.421 -2.942 1.00 94.19 360 THR A O 1
ATOM 2626 N N . ASP A 1 361 ? -12.453 5.378 -2.433 1.00 91.12 361 ASP A N 1
ATOM 2627 C CA . ASP A 1 361 ? -13.007 5.264 -3.789 1.00 91.12 361 ASP A CA 1
ATOM 2628 C C . ASP A 1 361 ? -12.191 6.087 -4.803 1.00 91.12 361 ASP A C 1
ATOM 2630 O O . ASP A 1 361 ? -11.878 5.616 -5.899 1.00 91.12 361 ASP A O 1
ATOM 2634 N N . LEU A 1 362 ? -11.770 7.302 -4.427 1.00 93.88 362 LEU A N 1
ATOM 2635 C CA . LEU A 1 362 ? -10.896 8.132 -5.265 1.00 93.88 362 LEU A CA 1
ATOM 2636 C C . LEU A 1 362 ? -9.524 7.485 -5.482 1.00 93.88 362 LEU A C 1
ATOM 2638 O O . LEU A 1 362 ? -8.995 7.519 -6.596 1.00 93.88 362 LEU A O 1
ATOM 2642 N N . ILE A 1 363 ? -8.955 6.876 -4.440 1.00 94.44 363 ILE A N 1
ATOM 2643 C CA . ILE A 1 363 ? -7.675 6.171 -4.550 1.00 94.44 363 ILE A CA 1
ATOM 2644 C C . ILE A 1 363 ? -7.817 4.930 -5.441 1.00 94.44 363 ILE A C 1
ATOM 2646 O O . ILE A 1 363 ? -6.976 4.710 -6.310 1.00 94.44 363 ILE A O 1
ATOM 2650 N N . SER A 1 364 ? -8.904 4.169 -5.300 1.00 91.25 364 SER A N 1
ATOM 2651 C CA . SER A 1 364 ? -9.213 3.021 -6.162 1.00 91.25 364 SER A CA 1
ATOM 2652 C C . SER A 1 364 ? -9.271 3.422 -7.642 1.00 91.25 364 SER A C 1
ATOM 2654 O O . SER A 1 364 ? -8.656 2.781 -8.499 1.00 91.25 364 SER A O 1
ATOM 2656 N N . HIS A 1 365 ? -9.903 4.559 -7.955 1.00 93.62 365 HIS A N 1
ATOM 2657 C CA . HIS A 1 365 ? -9.896 5.107 -9.312 1.00 93.62 365 HIS A CA 1
ATOM 2658 C C . HIS A 1 365 ? -8.494 5.472 -9.814 1.00 93.62 365 HIS A C 1
ATOM 2660 O O . HIS A 1 365 ? -8.170 5.176 -10.966 1.00 93.62 365 HIS A O 1
ATOM 2666 N N . ALA A 1 366 ? -7.652 6.081 -8.978 1.00 94.94 366 ALA A N 1
ATOM 2667 C CA . ALA A 1 366 ? -6.272 6.393 -9.349 1.00 94.94 366 ALA A CA 1
ATOM 2668 C C . ALA A 1 366 ? -5.443 5.121 -9.610 1.00 94.94 366 ALA A C 1
ATOM 2670 O O . ALA A 1 366 ? -4.673 5.076 -10.568 1.00 94.94 366 ALA A O 1
ATOM 2671 N N . ILE A 1 367 ? -5.643 4.063 -8.820 1.00 93.94 367 ILE A N 1
ATOM 2672 C CA . ILE A 1 367 ? -4.970 2.773 -9.023 1.00 93.94 367 ILE A CA 1
ATOM 2673 C C . ILE A 1 367 ? -5.427 2.116 -10.333 1.00 93.94 367 ILE A C 1
ATOM 2675 O O . ILE A 1 367 ? -4.597 1.623 -11.092 1.00 93.94 367 ILE A O 1
ATOM 2679 N N . SER A 1 368 ? -6.718 2.186 -10.668 1.00 92.31 368 SER A N 1
ATOM 2680 C CA . SER A 1 368 ? -7.225 1.700 -11.961 1.00 92.31 368 SER A CA 1
ATOM 2681 C C . SER A 1 368 ? -6.626 2.457 -13.160 1.00 92.31 368 SER A C 1
ATOM 2683 O O . SER A 1 368 ? -6.348 1.865 -14.206 1.00 92.31 368 SER A O 1
ATOM 2685 N N . GLN A 1 369 ? -6.365 3.760 -13.020 1.00 95.31 369 GLN A N 1
ATOM 2686 C CA . GLN A 1 369 ? -5.619 4.514 -14.035 1.00 95.31 369 GLN A CA 1
ATOM 2687 C C . GLN A 1 369 ? -4.158 4.061 -14.120 1.00 95.31 369 GLN A C 1
ATOM 2689 O O . GLN A 1 369 ? -3.604 3.978 -15.216 1.00 95.31 369 GLN A O 1
ATOM 2694 N N . MET A 1 370 ? -3.542 3.737 -12.983 1.00 95.94 370 MET A N 1
ATOM 2695 C CA . MET A 1 370 ? -2.176 3.224 -12.931 1.00 95.94 370 MET A CA 1
ATOM 2696 C C . MET A 1 370 ? -2.053 1.870 -13.640 1.00 95.94 370 MET A C 1
ATOM 2698 O O . MET A 1 370 ? -1.124 1.699 -14.424 1.00 95.94 370 MET A O 1
ATOM 2702 N N . ASP A 1 371 ? -3.027 0.968 -13.476 1.00 95.25 371 ASP A N 1
ATOM 2703 C CA . ASP A 1 371 ? -3.110 -0.284 -14.246 1.00 95.25 371 ASP A CA 1
ATOM 2704 C C . ASP A 1 371 ? -3.119 -0.019 -15.762 1.00 95.25 371 ASP A C 1
ATOM 2706 O O . ASP A 1 371 ? -2.359 -0.621 -16.518 1.00 95.25 371 ASP A O 1
ATOM 2710 N N . THR A 1 372 ? -3.885 0.980 -16.215 1.00 96.25 372 THR A N 1
ATOM 2711 C CA . THR A 1 372 ? -3.900 1.368 -17.637 1.00 96.25 372 THR A CA 1
ATOM 2712 C C . THR A 1 372 ? -2.515 1.806 -18.128 1.00 96.25 372 THR A C 1
ATOM 2714 O O . THR A 1 372 ? -2.104 1.430 -19.226 1.00 96.25 372 THR A O 1
ATOM 2717 N N . VAL A 1 373 ? -1.775 2.576 -17.326 1.00 97.25 373 VAL A N 1
ATOM 2718 C CA . VAL A 1 373 ? -0.403 3.000 -17.660 1.00 97.25 373 VAL A CA 1
ATOM 2719 C C . VAL A 1 373 ? 0.556 1.808 -17.681 1.00 97.25 373 VAL A C 1
ATOM 2721 O O . VAL A 1 373 ? 1.401 1.722 -18.568 1.00 97.25 373 VAL A O 1
ATOM 2724 N N . VAL A 1 374 ? 0.411 0.856 -16.758 1.00 96.44 374 VAL A N 1
ATOM 2725 C CA . VAL A 1 374 ? 1.215 -0.374 -16.740 1.00 96.44 374 VAL A CA 1
ATOM 2726 C C . VAL A 1 374 ? 1.004 -1.189 -18.019 1.00 96.44 374 VAL A C 1
ATOM 2728 O O . VAL A 1 374 ? 1.978 -1.595 -18.655 1.00 96.44 374 VAL A O 1
ATOM 2731 N N . GLN A 1 375 ? -0.246 -1.351 -18.459 1.00 94.69 375 GLN A N 1
ATOM 2732 C CA . GLN A 1 375 ? -0.559 -2.018 -19.728 1.00 94.69 375 GLN A CA 1
ATOM 2733 C C . GLN A 1 375 ? 0.026 -1.266 -20.935 1.00 94.69 375 GLN A C 1
ATOM 2735 O O . GLN A 1 375 ? 0.540 -1.886 -21.867 1.00 94.69 375 GLN A O 1
ATOM 2740 N N . GLN A 1 376 ? -0.005 0.071 -20.918 1.00 97.00 376 GLN A N 1
ATOM 2741 C CA . GLN A 1 376 ? 0.620 0.890 -21.961 1.00 97.00 376 GLN A CA 1
ATOM 2742 C C . GLN A 1 376 ? 2.141 0.724 -21.991 1.00 97.00 376 GLN A C 1
ATOM 2744 O O . GLN A 1 376 ? 2.706 0.605 -23.074 1.00 97.00 376 GLN A O 1
ATOM 2749 N N . ASN A 1 377 ? 2.802 0.667 -20.834 1.00 95.19 377 ASN A N 1
ATOM 2750 C CA . ASN A 1 377 ? 4.244 0.437 -20.747 1.00 95.19 377 ASN A CA 1
ATOM 2751 C C . ASN A 1 377 ? 4.624 -0.947 -21.278 1.00 95.19 377 ASN A C 1
ATOM 2753 O O . ASN A 1 377 ? 5.600 -1.066 -22.017 1.00 95.19 377 ASN A O 1
ATOM 2757 N N . ALA A 1 378 ? 3.838 -1.977 -20.949 1.00 94.69 378 ALA A N 1
ATOM 2758 C CA . ALA A 1 378 ? 4.032 -3.318 -21.486 1.00 94.69 378 ALA A CA 1
ATOM 2759 C C . ALA A 1 378 ? 3.918 -3.319 -23.022 1.00 94.69 378 ALA A C 1
ATOM 2761 O O . ALA A 1 378 ? 4.853 -3.738 -23.703 1.00 94.69 378 ALA A O 1
ATOM 2762 N N . ALA A 1 379 ? 2.842 -2.757 -23.579 1.00 96.31 379 ALA A N 1
ATOM 2763 C CA . ALA A 1 379 ? 2.653 -2.663 -25.028 1.00 96.31 379 ALA A CA 1
ATOM 2764 C C . ALA A 1 379 ? 3.758 -1.841 -25.722 1.00 96.31 379 ALA A C 1
ATOM 2766 O O . ALA A 1 379 ? 4.317 -2.271 -26.730 1.00 96.31 379 ALA A O 1
ATOM 2767 N N . ALA A 1 380 ? 4.126 -0.690 -25.153 1.00 96.25 380 ALA A N 1
ATOM 2768 C CA . ALA A 1 380 ? 5.204 0.149 -25.669 1.00 96.25 380 ALA A CA 1
ATOM 2769 C C . ALA A 1 380 ? 6.558 -0.573 -25.630 1.00 96.25 380 ALA A C 1
ATOM 2771 O O . ALA A 1 380 ? 7.365 -0.418 -26.543 1.00 96.25 380 ALA A O 1
ATOM 2772 N N . SER A 1 381 ? 6.811 -1.389 -24.602 1.00 97.31 381 SER A N 1
ATOM 2773 C CA . SER A 1 381 ? 8.026 -2.204 -24.518 1.00 97.31 381 SER A CA 1
ATOM 2774 C C . SER A 1 381 ? 8.097 -3.257 -25.630 1.00 97.31 381 SER A C 1
ATOM 2776 O O . SER A 1 381 ? 9.150 -3.424 -26.241 1.00 97.31 381 SER A O 1
ATOM 2778 N N . GLU A 1 382 ? 6.977 -3.904 -25.966 1.00 94.81 382 GLU A N 1
ATOM 2779 C CA . GLU A 1 382 ? 6.911 -4.868 -27.071 1.00 94.81 382 GLU A CA 1
ATOM 2780 C C . GLU A 1 382 ? 7.136 -4.185 -28.429 1.00 94.81 382 GLU A C 1
ATOM 2782 O O . GLU A 1 382 ? 7.894 -4.686 -29.264 1.00 94.81 382 GLU A O 1
ATOM 2787 N N . GLU A 1 383 ? 6.538 -3.010 -28.640 1.00 97.06 383 GLU A N 1
ATOM 2788 C CA . GLU A 1 383 ? 6.726 -2.217 -29.859 1.00 97.06 383 GLU A CA 1
ATOM 2789 C C . GLU A 1 383 ? 8.175 -1.722 -30.008 1.00 97.06 383 GLU A C 1
ATOM 2791 O O . GLU A 1 383 ? 8.762 -1.806 -31.093 1.00 97.06 383 GLU A O 1
ATOM 2796 N N . LEU A 1 384 ? 8.791 -1.263 -28.913 1.00 96.06 384 LEU A N 1
ATOM 2797 C CA . LEU A 1 384 ? 10.198 -0.857 -28.885 1.00 96.06 384 LEU A CA 1
ATOM 2798 C C . LEU A 1 384 ? 11.135 -2.027 -29.191 1.00 96.06 384 LEU A C 1
ATOM 2800 O O . LEU A 1 384 ? 12.069 -1.853 -29.974 1.00 96.06 384 LEU A O 1
ATOM 2804 N N . ALA A 1 385 ? 10.881 -3.211 -28.624 1.00 95.50 385 ALA A N 1
ATOM 2805 C CA . ALA A 1 385 ? 11.664 -4.411 -28.912 1.00 95.50 385 ALA A CA 1
ATOM 2806 C C . ALA A 1 385 ? 11.569 -4.794 -30.398 1.00 95.50 385 ALA A C 1
ATOM 2808 O O . ALA A 1 385 ? 12.594 -4.988 -31.050 1.00 95.50 385 ALA A O 1
ATOM 2809 N N . SER A 1 386 ? 10.360 -4.797 -30.970 1.00 96.94 386 SER A N 1
ATOM 2810 C CA . SER A 1 386 ? 10.158 -5.057 -32.402 1.00 96.94 386 SER A CA 1
ATOM 2811 C C . SER A 1 386 ? 10.881 -4.033 -33.284 1.00 96.94 386 SER A C 1
ATOM 2813 O O . SER A 1 386 ? 11.506 -4.397 -34.280 1.00 96.94 386 SER A O 1
ATOM 2815 N N . THR A 1 387 ? 10.818 -2.750 -32.923 1.00 96.69 387 THR A N 1
ATOM 2816 C CA . THR A 1 387 ? 11.490 -1.675 -33.670 1.00 96.69 387 THR A CA 1
ATOM 2817 C C . THR A 1 387 ? 13.011 -1.816 -33.589 1.00 96.69 387 THR A C 1
ATOM 2819 O O . THR A 1 387 ? 13.712 -1.626 -34.581 1.00 96.69 387 THR A O 1
ATOM 2822 N N . ALA A 1 388 ? 13.537 -2.187 -32.422 1.00 97.38 388 ALA A N 1
ATOM 2823 C CA . ALA A 1 388 ? 14.956 -2.451 -32.223 1.00 97.38 388 ALA A CA 1
ATOM 2824 C C . ALA A 1 388 ? 15.446 -3.644 -33.063 1.00 97.38 388 ALA A C 1
ATOM 2826 O O . ALA A 1 388 ? 16.497 -3.561 -33.701 1.00 97.38 388 ALA A O 1
ATOM 2827 N N . GLU A 1 389 ? 14.680 -4.736 -33.123 1.00 94.81 389 GLU A N 1
ATOM 2828 C CA . GLU A 1 389 ? 14.992 -5.878 -33.989 1.00 94.81 389 GLU A CA 1
ATOM 2829 C C . GLU A 1 389 ? 15.019 -5.481 -35.472 1.00 94.81 389 GLU A C 1
ATOM 2831 O O . GLU A 1 389 ? 15.943 -5.861 -36.199 1.00 94.81 389 GLU A O 1
ATOM 2836 N N . GLU A 1 390 ? 14.059 -4.665 -35.917 1.00 97.06 390 GLU A N 1
ATOM 2837 C CA . GLU A 1 390 ? 14.003 -4.173 -37.295 1.00 97.06 390 GLU A CA 1
ATOM 2838 C C . GLU A 1 390 ? 15.196 -3.266 -37.636 1.00 97.06 390 GLU A C 1
ATOM 2840 O O . GLU A 1 390 ? 15.858 -3.474 -38.656 1.00 97.06 390 GLU A O 1
ATOM 2845 N N . LEU A 1 391 ? 15.531 -2.302 -36.774 1.00 96.62 391 LEU A N 1
ATOM 2846 C CA . LEU A 1 391 ? 16.684 -1.415 -36.971 1.00 96.62 391 LEU A CA 1
ATOM 2847 C C . LEU A 1 391 ? 18.008 -2.190 -36.992 1.00 96.62 391 LEU A C 1
ATOM 2849 O O . LEU A 1 391 ? 18.883 -1.908 -37.815 1.00 96.62 391 LEU A O 1
ATOM 2853 N N . SER A 1 392 ? 18.140 -3.209 -36.140 1.00 96.31 392 SER A N 1
ATOM 2854 C CA . SER A 1 392 ? 19.287 -4.118 -36.143 1.00 96.31 392 SER A CA 1
ATOM 2855 C C . SER A 1 392 ? 19.388 -4.885 -37.467 1.00 96.31 392 SER A C 1
ATOM 2857 O O . SER A 1 392 ? 20.460 -4.940 -38.079 1.00 96.31 392 SER A O 1
ATOM 2859 N N . ALA A 1 393 ? 18.268 -5.410 -37.973 1.00 95.25 393 ALA A N 1
ATOM 2860 C CA . ALA A 1 393 ? 18.222 -6.092 -39.263 1.00 95.25 393 ALA A CA 1
ATOM 2861 C C . ALA A 1 393 ? 18.603 -5.160 -40.428 1.00 95.25 393 ALA A C 1
ATOM 2863 O O . ALA A 1 393 ? 19.422 -5.542 -41.269 1.00 95.25 393 ALA A O 1
ATOM 2864 N N . GLN A 1 394 ? 18.088 -3.925 -40.443 1.00 95.81 394 GLN A N 1
ATOM 2865 C CA . GLN A 1 394 ? 18.434 -2.910 -41.446 1.00 95.81 394 GLN A CA 1
ATOM 2866 C C . GLN A 1 394 ? 19.922 -2.527 -41.385 1.00 95.81 394 GLN A C 1
ATOM 2868 O O . GLN A 1 394 ? 20.574 -2.387 -42.422 1.00 95.81 394 GLN A O 1
ATOM 2873 N N . ALA A 1 395 ? 20.499 -2.414 -40.186 1.00 95.50 395 ALA A N 1
ATOM 2874 C CA . ALA A 1 395 ? 21.926 -2.150 -40.014 1.00 95.50 395 ALA A CA 1
ATOM 2875 C C . ALA A 1 395 ? 22.797 -3.294 -40.562 1.00 95.50 395 ALA A C 1
ATOM 2877 O O . ALA A 1 395 ? 23.780 -3.044 -41.266 1.00 95.50 395 ALA A O 1
ATOM 2878 N N . VAL A 1 396 ? 22.417 -4.549 -40.300 1.00 92.19 396 VAL A N 1
ATOM 2879 C CA . VAL A 1 396 ? 23.093 -5.735 -40.853 1.00 92.19 396 VAL A CA 1
ATOM 2880 C C . VAL A 1 396 ? 22.960 -5.790 -42.377 1.00 92.19 396 VAL A C 1
ATOM 2882 O O . VAL A 1 396 ? 23.921 -6.136 -43.071 1.00 92.19 396 VAL A O 1
ATOM 2885 N N . GLU A 1 397 ? 21.798 -5.438 -42.926 1.00 93.69 397 GLU A N 1
ATOM 2886 C CA . GLU A 1 397 ? 21.592 -5.363 -44.372 1.00 93.69 397 GLU A CA 1
ATOM 2887 C C . GLU A 1 397 ? 22.481 -4.289 -45.013 1.00 93.69 397 GLU A C 1
ATOM 2889 O O . GLU A 1 397 ? 23.148 -4.566 -46.012 1.00 93.69 397 GLU A O 1
ATOM 2894 N N . LEU A 1 398 ? 22.586 -3.109 -44.397 1.00 92.88 398 LEU A N 1
ATOM 2895 C CA . LEU A 1 398 ? 23.461 -2.029 -44.853 1.00 92.88 398 LEU A CA 1
ATOM 2896 C C . LEU A 1 398 ? 24.939 -2.446 -44.827 1.00 92.88 398 LEU A C 1
ATOM 2898 O O . LEU A 1 398 ? 25.659 -2.235 -45.806 1.00 92.88 398 LEU A O 1
ATOM 2902 N N . GLN A 1 399 ? 25.381 -3.111 -43.753 1.00 90.12 399 GLN A N 1
ATOM 2903 C CA . GLN A 1 399 ? 26.726 -3.690 -43.660 1.00 90.12 399 GLN A CA 1
ATOM 2904 C C . GLN A 1 399 ? 26.977 -4.738 -44.749 1.00 90.12 399 GLN A C 1
ATOM 2906 O O . GLN A 1 399 ? 28.062 -4.782 -45.331 1.00 90.12 399 GLN A O 1
ATOM 2911 N N . ARG A 1 400 ? 25.980 -5.572 -45.066 1.00 89.06 400 ARG A N 1
ATOM 2912 C CA . ARG A 1 400 ? 26.079 -6.568 -46.140 1.00 89.06 400 ARG A CA 1
ATOM 2913 C C . ARG A 1 400 ? 26.151 -5.908 -47.517 1.00 89.06 400 ARG A C 1
ATOM 2915 O O . ARG A 1 400 ? 26.968 -6.329 -48.333 1.00 89.06 400 ARG A O 1
ATOM 2922 N N . ALA A 1 401 ? 25.344 -4.876 -47.763 1.00 89.19 401 ALA A N 1
ATOM 2923 C CA . ALA A 1 401 ? 25.303 -4.149 -49.029 1.00 89.19 401 ALA A CA 1
ATOM 2924 C C . ALA A 1 401 ? 26.646 -3.475 -49.352 1.00 89.19 401 ALA A C 1
ATOM 2926 O O . ALA A 1 401 ? 27.112 -3.532 -50.490 1.00 89.19 401 ALA A O 1
ATOM 2927 N N . ILE A 1 402 ? 27.311 -2.900 -48.345 1.00 88.94 402 ILE A N 1
ATOM 2928 C CA . ILE A 1 402 ? 28.637 -2.281 -48.507 1.00 88.94 402 ILE A CA 1
ATOM 2929 C C . ILE A 1 402 ? 29.798 -3.264 -48.314 1.00 88.94 402 ILE A C 1
ATOM 2931 O O . ILE A 1 402 ? 30.930 -2.922 -48.641 1.00 88.94 402 ILE A O 1
ATOM 2935 N N . GLY A 1 403 ? 29.543 -4.482 -47.822 1.00 85.00 403 GLY A N 1
ATOM 2936 C CA . GLY A 1 403 ? 30.560 -5.506 -47.543 1.00 85.00 403 GLY A CA 1
ATOM 2937 C C . GLY A 1 403 ? 31.300 -6.022 -48.782 1.00 85.00 403 GLY A C 1
ATOM 2938 O O . GLY A 1 403 ? 32.350 -6.653 -48.668 1.00 85.00 403 GLY A O 1
ATOM 2939 N N . TYR A 1 404 ? 30.782 -5.720 -49.974 1.00 85.44 404 TYR A N 1
ATOM 2940 C CA . TYR A 1 404 ? 31.501 -5.876 -51.234 1.00 85.44 404 TYR A CA 1
ATOM 2941 C C . TYR A 1 404 ? 32.766 -4.997 -51.299 1.00 85.44 404 TYR A C 1
ATOM 2943 O O . TYR A 1 404 ? 33.785 -5.430 -51.842 1.00 85.44 404 TYR A O 1
ATOM 2951 N N . PHE A 1 405 ? 32.730 -3.795 -50.713 1.00 88.00 405 PHE A N 1
ATOM 2952 C CA . PHE A 1 405 ? 33.858 -2.872 -50.696 1.00 88.00 405 PHE A CA 1
ATOM 2953 C C . PHE A 1 405 ? 34.844 -3.198 -49.566 1.00 88.00 405 PHE A C 1
ATOM 2955 O O . PHE A 1 405 ? 34.474 -3.340 -48.402 1.00 88.00 405 PHE A O 1
ATOM 2962 N N . ARG A 1 406 ? 36.132 -3.293 -49.905 1.00 81.69 406 ARG A N 1
ATOM 2963 C CA . ARG A 1 406 ? 37.236 -3.600 -48.989 1.00 81.69 406 ARG A CA 1
ATOM 2964 C C . ARG A 1 406 ? 38.086 -2.355 -48.752 1.00 81.69 406 ARG A C 1
ATOM 2966 O O . ARG A 1 406 ? 38.483 -1.688 -49.707 1.00 81.69 406 ARG A O 1
ATOM 2973 N N . THR A 1 407 ? 38.370 -2.078 -47.480 1.00 77.56 407 THR A N 1
ATOM 2974 C CA . THR A 1 407 ? 39.243 -0.987 -47.025 1.00 77.56 407 THR A CA 1
ATOM 2975 C C . THR A 1 407 ? 40.224 -1.511 -45.958 1.00 77.56 407 THR A C 1
ATOM 2977 O O . THR A 1 407 ? 39.838 -2.210 -45.022 1.00 77.56 407 THR A O 1
ATOM 2980 N N . THR A 1 408 ? 41.519 -1.194 -46.062 1.00 61.47 408 THR A N 1
ATOM 2981 C CA . THR A 1 408 ? 42.560 -1.686 -45.134 1.00 61.47 408 THR A CA 1
ATOM 2982 C C . THR A 1 408 ? 42.433 -1.087 -43.741 1.00 61.47 408 THR A C 1
ATOM 2984 O O . THR A 1 408 ? 42.918 -1.684 -42.783 1.00 61.47 408 THR A O 1
ATOM 2987 N N . ARG A 1 409 ? 41.759 0.063 -43.598 1.00 52.84 409 ARG A N 1
ATOM 2988 C CA . ARG A 1 409 ? 41.668 0.788 -42.322 1.00 52.84 409 ARG A CA 1
ATOM 2989 C C . ARG A 1 409 ? 40.868 0.054 -41.241 1.00 52.84 409 ARG A C 1
ATOM 2991 O O . ARG A 1 409 ? 41.063 0.361 -40.076 1.00 52.84 409 ARG A O 1
ATOM 2998 N N . VAL A 1 410 ? 40.037 -0.926 -41.601 1.00 47.56 410 VAL A N 1
ATOM 2999 C CA . VAL A 1 410 ? 39.209 -1.684 -40.638 1.00 47.56 410 VAL A CA 1
ATOM 3000 C C . VAL A 1 410 ? 39.753 -3.100 -40.388 1.00 47.56 410 VAL A C 1
ATOM 3002 O O . VAL A 1 410 ? 39.310 -3.795 -39.480 1.00 47.56 410 VAL A O 1
ATOM 3005 N N . ARG A 1 411 ? 40.782 -3.543 -41.127 1.00 42.47 411 ARG A N 1
ATOM 3006 C CA . ARG A 1 411 ? 41.349 -4.894 -40.952 1.00 42.47 411 ARG A CA 1
ATOM 3007 C C . ARG A 1 411 ? 42.315 -5.014 -39.762 1.00 42.47 411 ARG A C 1
ATOM 3009 O O . ARG A 1 411 ? 42.671 -6.130 -39.407 1.00 42.47 411 ARG A O 1
ATOM 3016 N N . ALA A 1 412 ? 42.746 -3.904 -39.157 1.00 37.50 412 ALA A N 1
ATOM 3017 C CA . ALA A 1 412 ? 43.745 -3.922 -38.083 1.00 37.50 412 ALA A CA 1
ATOM 3018 C C . ALA A 1 412 ? 43.177 -4.200 -36.674 1.00 37.50 412 ALA A C 1
ATOM 3020 O O . ALA A 1 412 ? 43.952 -4.559 -35.797 1.00 37.50 412 ALA A O 1
ATOM 3021 N N . GLU A 1 413 ? 41.859 -4.104 -36.462 1.00 37.09 413 GLU A N 1
ATOM 3022 C CA . GLU A 1 413 ? 41.221 -4.411 -35.162 1.00 37.09 413 GLU A CA 1
ATOM 3023 C C . GLU A 1 413 ? 40.014 -5.356 -35.260 1.00 37.09 413 GLU A C 1
ATOM 3025 O O . GLU A 1 413 ? 39.527 -5.840 -34.241 1.00 37.09 413 GLU A O 1
ATOM 3030 N N . ALA A 1 414 ? 39.564 -5.703 -36.468 1.00 37.47 414 ALA A N 1
ATOM 3031 C CA . ALA A 1 414 ? 38.616 -6.793 -36.647 1.00 37.47 414 ALA A CA 1
ATOM 3032 C C . ALA A 1 414 ? 39.364 -8.139 -36.624 1.00 37.47 414 ALA A C 1
ATOM 3034 O O . ALA A 1 414 ? 39.611 -8.754 -37.665 1.00 37.47 414 ALA A O 1
ATOM 3035 N N . GLU A 1 415 ? 39.687 -8.618 -35.417 1.00 33.03 415 GLU A N 1
ATOM 3036 C CA . GLU A 1 415 ? 39.600 -10.058 -35.143 1.00 33.03 415 GLU A CA 1
ATOM 3037 C C . GLU A 1 415 ? 38.291 -10.564 -35.775 1.00 33.03 415 GLU A C 1
ATOM 3039 O O . GLU A 1 415 ? 37.280 -9.849 -35.725 1.00 33.03 415 GLU A O 1
ATOM 3044 N N . PRO A 1 416 ? 38.275 -11.743 -36.422 1.00 34.75 416 PRO A N 1
ATOM 3045 C CA . PRO A 1 416 ? 37.034 -12.279 -36.943 1.00 34.75 416 PRO A CA 1
ATOM 3046 C C . PRO A 1 416 ? 36.053 -12.310 -35.778 1.00 34.75 416 PRO A C 1
ATOM 3048 O O . PRO A 1 416 ? 36.278 -13.038 -34.812 1.00 34.75 416 PRO A O 1
ATOM 3051 N N . PHE A 1 417 ? 34.984 -11.511 -35.857 1.00 39.12 417 PHE A N 1
ATOM 3052 C CA . PHE A 1 417 ? 33.816 -11.712 -35.020 1.00 39.12 417 PHE A CA 1
ATOM 3053 C C . PHE A 1 417 ? 33.372 -13.141 -35.313 1.00 39.12 417 PHE A C 1
ATOM 3055 O O . PHE A 1 417 ? 32.665 -13.418 -36.283 1.00 39.12 417 PHE A O 1
ATOM 3062 N N . HIS A 1 418 ? 33.861 -14.075 -34.497 1.00 34.66 418 HIS A N 1
ATOM 3063 C CA . HIS A 1 418 ? 33.183 -15.316 -34.241 1.00 34.66 418 HIS A CA 1
ATOM 3064 C C . HIS A 1 418 ? 31.795 -14.850 -33.849 1.00 34.66 418 HIS A C 1
ATOM 3066 O O . HIS A 1 418 ? 31.613 -14.259 -32.783 1.00 34.66 418 HIS A O 1
ATOM 3072 N N . GLN A 1 419 ? 30.834 -15.040 -34.751 1.00 40.06 419 GLN A N 1
ATOM 3073 C CA . GLN A 1 419 ? 29.451 -15.088 -34.333 1.00 40.06 419 GLN A CA 1
ATOM 3074 C C . GLN A 1 419 ? 29.469 -16.009 -33.113 1.00 40.06 419 GLN A C 1
ATOM 3076 O O . GLN A 1 419 ? 29.942 -17.148 -33.243 1.00 40.06 419 GLN A O 1
ATOM 3081 N N . PRO A 1 420 ? 29.049 -15.551 -31.921 1.00 37.69 420 PRO A N 1
ATOM 3082 C CA . PRO A 1 420 ? 28.659 -16.507 -30.913 1.00 37.69 420 PRO A CA 1
ATOM 3083 C C . PRO A 1 420 ? 27.674 -17.402 -31.652 1.00 37.69 420 PRO A C 1
ATOM 3085 O O . PRO A 1 420 ? 26.703 -16.892 -32.220 1.00 37.69 420 PRO A O 1
ATOM 3088 N N . ALA A 1 421 ? 27.986 -18.699 -31.760 1.00 42.56 421 ALA A N 1
ATOM 3089 C CA . ALA A 1 421 ? 27.032 -19.665 -32.282 1.00 42.56 421 ALA A CA 1
ATOM 3090 C C . ALA A 1 421 ? 25.678 -19.316 -31.655 1.00 42.56 421 ALA A C 1
ATOM 3092 O O . ALA A 1 421 ? 25.688 -18.999 -30.457 1.00 42.56 421 ALA A O 1
ATOM 3093 N N . PRO A 1 422 ? 24.572 -19.288 -32.427 1.00 40.53 422 PRO A N 1
ATOM 3094 C CA . PRO A 1 422 ? 23.275 -18.912 -31.890 1.00 40.53 422 PRO A CA 1
ATOM 3095 C C . PRO A 1 422 ? 23.110 -19.708 -30.607 1.00 40.53 422 PRO A C 1
ATOM 3097 O O . PRO A 1 422 ? 23.081 -20.943 -30.641 1.00 40.53 422 PRO A O 1
ATOM 3100 N N . ARG A 1 423 ? 23.147 -19.014 -29.458 1.00 41.75 423 ARG A N 1
ATOM 3101 C CA . ARG A 1 423 ? 22.872 -19.689 -28.199 1.00 41.75 423 ARG A CA 1
ATOM 3102 C C . ARG A 1 423 ? 21.500 -20.307 -28.429 1.00 41.75 423 ARG A C 1
ATOM 3104 O O . ARG A 1 423 ? 20.631 -19.595 -28.945 1.00 41.75 423 ARG A O 1
ATOM 3111 N N . PRO A 1 424 ? 21.309 -21.609 -28.147 1.00 41.84 424 PRO A N 1
ATOM 3112 C CA . PRO A 1 424 ? 19.966 -22.152 -28.164 1.00 41.84 424 PRO A CA 1
ATOM 3113 C C . PRO A 1 424 ? 19.142 -21.187 -27.327 1.00 41.84 424 PRO A C 1
ATOM 3115 O O . PRO A 1 424 ? 19.569 -20.844 -26.218 1.00 41.84 424 PRO A O 1
ATOM 3118 N N . ALA A 1 425 ? 18.070 -20.660 -27.926 1.00 44.03 425 ALA A N 1
ATOM 3119 C CA . ALA A 1 425 ? 17.179 -19.730 -27.259 1.00 44.03 425 ALA A CA 1
ATOM 3120 C C . ALA A 1 425 ? 16.993 -20.238 -25.824 1.00 44.03 425 ALA A C 1
ATOM 3122 O O . ALA A 1 425 ? 16.732 -21.443 -25.675 1.00 44.03 425 ALA A O 1
ATOM 3123 N N . PRO A 1 426 ? 17.202 -19.409 -24.778 1.00 39.62 426 PRO A N 1
ATOM 3124 C CA . PRO A 1 426 ? 16.827 -19.830 -23.440 1.00 39.62 426 PRO A CA 1
ATOM 3125 C C . PRO A 1 426 ? 15.398 -20.321 -23.579 1.00 39.62 426 PRO A C 1
ATOM 3127 O O . PRO A 1 426 ? 14.566 -19.613 -24.152 1.00 39.62 426 PRO A O 1
ATOM 3130 N N . ALA A 1 427 ? 15.184 -21.596 -23.234 1.00 41.47 427 ALA A N 1
ATOM 3131 C CA . ALA A 1 427 ? 13.913 -22.255 -23.440 1.00 41.47 427 ALA A CA 1
ATOM 3132 C C . ALA A 1 427 ? 12.851 -21.291 -22.936 1.00 41.47 427 ALA A C 1
ATOM 3134 O O . ALA A 1 427 ? 12.840 -20.969 -21.747 1.00 41.47 427 ALA A O 1
ATOM 3135 N N . ARG A 1 428 ? 12.041 -20.771 -23.869 1.00 39.66 428 ARG A N 1
ATOM 3136 C CA . ARG A 1 428 ? 10.876 -19.953 -23.563 1.00 39.66 428 ARG A CA 1
ATOM 3137 C C . ARG A 1 428 ? 10.227 -20.659 -22.377 1.00 39.66 428 ARG A C 1
ATOM 3139 O O . ARG A 1 428 ? 9.933 -21.852 -22.542 1.00 39.66 428 ARG A O 1
ATOM 3146 N N . PRO A 1 429 ? 10.088 -20.040 -21.187 1.00 41.00 429 PRO A N 1
ATOM 3147 C CA . PRO A 1 429 ? 9.281 -20.665 -20.159 1.00 41.00 429 PRO A CA 1
ATOM 3148 C C . PRO A 1 429 ? 7.970 -20.955 -20.867 1.00 41.00 429 PRO A C 1
ATOM 3150 O O . PRO A 1 429 ? 7.398 -20.057 -21.495 1.00 41.00 429 PRO A O 1
ATOM 3153 N N . ALA A 1 430 ? 7.624 -22.246 -20.941 1.00 38.16 430 ALA A N 1
ATOM 3154 C CA . ALA A 1 430 ? 6.456 -22.683 -21.680 1.00 38.16 430 ALA A CA 1
ATOM 3155 C C . ALA A 1 430 ? 5.335 -21.724 -21.289 1.00 38.16 430 ALA A C 1
ATOM 3157 O O . ALA A 1 430 ? 5.197 -21.479 -20.083 1.00 38.16 430 ALA A O 1
ATOM 3158 N N . PRO A 1 431 ? 4.601 -21.119 -22.246 1.00 36.72 431 PRO A N 1
ATOM 3159 C CA . PRO A 1 431 ? 3.460 -20.315 -21.868 1.00 36.72 431 PRO A CA 1
ATOM 3160 C C . PRO A 1 431 ? 2.652 -21.220 -20.952 1.00 36.72 431 PRO A C 1
ATOM 3162 O O . PRO A 1 431 ? 2.234 -22.305 -21.371 1.00 36.72 431 PRO A O 1
ATOM 3165 N N . LYS A 1 432 ? 2.529 -20.842 -19.671 1.00 36.72 432 LYS A N 1
ATOM 3166 C CA . LYS A 1 432 ? 1.505 -21.437 -18.829 1.00 36.72 432 LYS A CA 1
ATOM 3167 C C . LYS A 1 432 ? 0.259 -21.185 -19.642 1.00 36.72 432 LYS A C 1
ATOM 3169 O O . LYS A 1 432 ? -0.121 -20.035 -19.843 1.00 36.72 432 LYS A O 1
ATOM 3174 N N . VAL A 1 433 ? -0.270 -22.254 -20.228 1.00 34.78 433 VAL A N 1
ATOM 3175 C CA . VAL A 1 433 ? -1.543 -22.225 -20.914 1.00 34.78 433 VAL A CA 1
ATOM 3176 C C . VAL A 1 433 ? -2.496 -21.737 -19.842 1.00 34.78 433 VAL A C 1
ATOM 3178 O O . VAL A 1 433 ? -2.901 -22.503 -18.967 1.00 34.78 433 VAL A O 1
ATOM 3181 N N . VAL A 1 434 ? -2.790 -20.438 -19.863 1.00 42.81 434 VAL A N 1
ATOM 3182 C CA . VAL A 1 434 ? -3.979 -19.908 -19.231 1.00 42.81 434 VAL A CA 1
ATOM 3183 C C . VAL A 1 434 ? -5.079 -20.621 -19.984 1.00 42.81 434 VAL A C 1
ATOM 3185 O O . VAL A 1 434 ? -5.373 -20.328 -21.144 1.00 42.81 434 VAL A O 1
ATOM 3188 N N . ARG A 1 435 ? -5.580 -21.692 -19.364 1.00 35.19 435 ARG A N 1
ATOM 3189 C CA . ARG A 1 435 ? -6.769 -22.383 -19.834 1.00 35.19 435 ARG A CA 1
ATOM 3190 C C . ARG A 1 435 ? -7.813 -21.285 -20.034 1.00 35.19 435 ARG A C 1
ATOM 3192 O O . ARG A 1 435 ? -8.066 -20.554 -19.076 1.00 35.19 435 ARG A O 1
ATOM 3199 N N . PRO A 1 436 ? -8.424 -21.156 -21.221 1.00 40.50 436 PRO A N 1
ATOM 3200 C CA . PRO A 1 436 ? -9.583 -20.291 -21.342 1.00 40.50 436 PRO A CA 1
ATOM 3201 C C . PRO A 1 436 ? -10.622 -20.754 -20.308 1.00 40.50 436 PRO A C 1
ATOM 3203 O O . PRO A 1 436 ? -10.706 -21.965 -20.039 1.00 40.50 436 PRO A O 1
ATOM 3206 N N . PRO A 1 437 ? -11.386 -19.828 -19.700 1.00 39.53 437 PRO A N 1
ATOM 3207 C CA . PRO A 1 437 ? -12.403 -20.192 -18.730 1.00 39.53 437 PRO A CA 1
ATOM 3208 C C . PRO A 1 437 ? -13.321 -21.230 -19.373 1.00 39.53 437 PRO A C 1
ATOM 3210 O O . PRO A 1 437 ? -13.859 -21.034 -20.467 1.00 39.53 437 PRO A O 1
ATOM 3213 N N . ALA A 1 438 ? -13.429 -22.389 -18.725 1.00 35.59 438 ALA A N 1
ATOM 3214 C CA . ALA A 1 438 ? -14.319 -23.437 -19.181 1.00 35.59 438 ALA A CA 1
ATOM 3215 C C . ALA A 1 438 ? -15.743 -22.867 -19.212 1.00 35.59 438 ALA A C 1
ATOM 3217 O O . ALA A 1 438 ? -16.232 -22.361 -18.202 1.00 35.59 438 ALA A O 1
ATOM 3218 N N . LYS A 1 439 ? -16.405 -22.952 -20.372 1.00 41.28 439 LYS A N 1
ATOM 3219 C CA . LYS A 1 439 ? -17.847 -22.700 -20.474 1.00 41.28 439 LYS A CA 1
ATOM 3220 C C . LYS A 1 439 ? -18.575 -23.563 -19.433 1.00 41.28 439 LYS A C 1
ATOM 3222 O O . LYS A 1 439 ? -18.254 -24.751 -19.328 1.00 41.28 439 LYS A O 1
ATOM 3227 N N . PRO A 1 440 ? -19.555 -23.012 -18.698 1.00 35.38 440 PRO A N 1
ATOM 3228 C CA . PRO A 1 440 ? -20.287 -23.778 -17.704 1.00 35.38 440 PRO A CA 1
ATOM 3229 C C . PRO A 1 440 ? -21.127 -24.844 -18.415 1.00 35.38 440 PRO A C 1
ATOM 3231 O O . PRO A 1 440 ? -22.004 -24.533 -19.221 1.00 35.38 440 PRO A O 1
ATOM 3234 N N . LEU A 1 441 ? -20.830 -26.115 -18.141 1.00 37.81 441 LEU A N 1
ATOM 3235 C CA . LEU A 1 441 ? -21.717 -27.223 -18.483 1.00 37.81 441 LEU A CA 1
ATOM 3236 C C . LEU A 1 441 ? -22.838 -27.315 -17.431 1.00 37.81 441 LEU A C 1
ATOM 3238 O O . LEU A 1 441 ? -22.594 -27.047 -16.253 1.00 37.81 441 LEU A O 1
ATOM 3242 N N . PRO A 1 442 ? -24.063 -27.684 -17.839 1.00 37.78 442 PRO A N 1
ATOM 3243 C CA . PRO A 1 442 ? -25.233 -27.684 -16.971 1.00 37.78 442 PRO A CA 1
ATOM 3244 C C . PRO A 1 442 ? -25.115 -28.741 -15.867 1.00 37.78 442 PRO A C 1
ATOM 3246 O O . PRO A 1 442 ? -24.822 -29.910 -16.126 1.00 37.78 442 PRO A O 1
ATOM 3249 N N . ALA A 1 443 ? -25.374 -28.314 -14.630 1.00 34.25 443 ALA A N 1
ATOM 3250 C CA . ALA A 1 443 ? -25.371 -29.162 -13.448 1.00 34.25 443 ALA A CA 1
ATOM 3251 C C . ALA A 1 443 ? -26.440 -30.264 -13.549 1.00 34.25 443 ALA A C 1
ATOM 3253 O O . ALA A 1 443 ? -27.615 -29.995 -13.804 1.00 34.25 443 ALA A O 1
ATOM 3254 N N . LYS A 1 444 ? -26.030 -31.513 -13.307 1.00 34.44 444 LYS A N 1
ATOM 3255 C CA . LYS A 1 444 ? -26.931 -32.649 -13.080 1.00 34.44 444 LYS A CA 1
ATOM 3256 C C . LYS A 1 444 ? -27.077 -32.845 -11.561 1.00 34.44 444 LYS A C 1
ATOM 3258 O O . LYS A 1 444 ? -26.059 -32.798 -10.872 1.00 34.44 444 LYS A O 1
ATOM 3263 N N . PRO A 1 445 ? -28.294 -33.038 -11.024 1.00 38.12 445 PRO A N 1
ATOM 3264 C CA . PRO A 1 445 ? -28.529 -33.002 -9.584 1.00 38.12 445 PRO A CA 1
ATOM 3265 C C . PRO A 1 445 ? -28.141 -34.327 -8.916 1.00 38.12 445 PRO A C 1
ATOM 3267 O O . PRO A 1 445 ? -28.406 -35.405 -9.451 1.00 38.12 445 PRO A O 1
ATOM 3270 N N . ALA A 1 446 ? -27.548 -34.238 -7.727 1.00 29.89 446 ALA A N 1
ATOM 3271 C CA . ALA A 1 446 ? -27.260 -35.359 -6.835 1.00 29.89 446 ALA A CA 1
ATOM 3272 C C . ALA A 1 446 ? -27.604 -34.955 -5.380 1.00 29.89 446 ALA A C 1
ATOM 3274 O O . ALA A 1 446 ? -27.743 -33.767 -5.098 1.00 29.89 446 ALA A O 1
ATOM 3275 N N . PRO A 1 447 ? -27.866 -35.925 -4.489 1.00 33.66 447 PRO A N 1
ATOM 3276 C CA . PRO A 1 447 ? -29.143 -36.029 -3.788 1.00 33.66 447 PRO A CA 1
ATOM 3277 C C . PRO A 1 447 ? -29.198 -35.318 -2.431 1.00 33.66 447 PRO A C 1
ATOM 3279 O O . PRO A 1 447 ? -28.225 -35.229 -1.692 1.00 33.66 447 PRO A O 1
ATOM 3282 N N . SER A 1 448 ? -30.410 -34.900 -2.079 1.00 39.62 448 SER A N 1
ATOM 3283 C CA . SER A 1 448 ? -30.804 -34.354 -0.782 1.00 39.62 448 SER A CA 1
ATOM 3284 C C . SER A 1 448 ? -30.907 -35.425 0.310 1.00 39.62 448 SER A C 1
ATOM 3286 O O . SER A 1 448 ? -31.650 -36.395 0.127 1.00 39.62 448 SER A O 1
ATOM 3288 N N . ARG A 1 449 ? -30.278 -35.198 1.476 1.00 30.95 449 ARG A N 1
ATOM 3289 C CA . ARG A 1 449 ? -30.726 -35.677 2.807 1.00 30.95 449 ARG A CA 1
ATOM 3290 C C . ARG A 1 449 ? -29.901 -35.042 3.950 1.00 30.95 449 ARG A C 1
ATOM 3292 O O . ARG A 1 449 ? -28.802 -34.577 3.687 1.00 30.95 449 ARG A O 1
ATOM 3299 N N . PRO A 1 450 ? -30.403 -35.037 5.201 1.00 33.22 450 PRO A N 1
ATOM 3300 C CA . PRO A 1 450 ? -31.355 -34.068 5.735 1.00 33.22 450 PRO A CA 1
ATOM 3301 C C . PRO A 1 450 ? -30.743 -33.185 6.845 1.00 33.22 450 PRO A C 1
ATOM 3303 O O . PRO A 1 450 ? -29.671 -33.460 7.369 1.00 33.22 450 PRO A O 1
ATOM 3306 N N . ALA A 1 451 ? -31.473 -32.129 7.201 1.00 35.97 451 ALA A N 1
ATOM 3307 C CA . ALA A 1 451 ? -31.109 -31.121 8.192 1.00 35.97 451 ALA A CA 1
ATOM 3308 C C . ALA A 1 451 ? -30.954 -31.656 9.632 1.00 35.97 451 ALA A C 1
ATOM 3310 O O . ALA A 1 451 ? -31.816 -32.392 10.114 1.00 35.97 451 ALA A O 1
ATOM 3311 N N . SER A 1 452 ? -29.935 -31.159 10.346 1.00 31.33 452 SER A N 1
ATOM 3312 C CA . SER A 1 452 ? -29.922 -31.038 11.811 1.00 31.33 452 SER A CA 1
ATOM 3313 C C . SER A 1 452 ? -29.193 -29.757 12.260 1.00 31.33 452 SER A C 1
ATOM 3315 O O . SER A 1 452 ? -27.985 -29.632 12.105 1.00 31.33 452 SER A O 1
ATOM 3317 N N . SER A 1 453 ? -29.995 -28.813 12.759 1.00 33.53 453 SER A N 1
ATOM 3318 C CA . SER A 1 453 ? -29.776 -27.812 13.825 1.00 33.53 453 SER A CA 1
ATOM 3319 C C . SER A 1 453 ? -28.357 -27.410 14.285 1.00 33.53 453 SER A C 1
ATOM 3321 O O . SER A 1 453 ? -27.677 -28.201 14.934 1.00 33.53 453 SER A O 1
ATOM 3323 N N . GLY A 1 454 ? -28.054 -26.107 14.149 1.00 34.56 454 GLY A N 1
ATOM 3324 C CA . GLY A 1 454 ? -27.098 -25.338 14.972 1.00 34.56 454 GLY A CA 1
ATOM 3325 C C . GLY A 1 454 ? -26.092 -24.507 14.152 1.00 34.56 454 GLY A C 1
ATOM 3326 O O . GLY A 1 454 ? -25.403 -25.097 13.324 1.00 34.56 454 GLY A O 1
ATOM 3327 N N . PRO A 1 455 ? -25.982 -23.169 14.324 1.00 37.78 455 PRO A N 1
ATOM 3328 C CA . PRO A 1 455 ? -24.966 -22.383 13.624 1.00 37.78 455 PRO A CA 1
ATOM 3329 C C . PRO A 1 455 ? -23.601 -22.530 14.327 1.00 37.78 455 PRO A C 1
ATOM 3331 O O . PRO A 1 455 ? -23.546 -22.366 15.548 1.00 37.78 455 PRO A O 1
ATOM 3334 N N . PRO A 1 456 ? -22.496 -22.816 13.612 1.00 38.69 456 PRO A N 1
ATOM 3335 C CA . PRO A 1 456 ? -21.158 -22.719 14.188 1.00 38.69 456 PRO A CA 1
ATOM 3336 C C . PRO A 1 456 ? -20.747 -21.239 14.337 1.00 38.69 456 PRO A C 1
ATOM 3338 O O . PRO A 1 456 ? -21.243 -20.392 13.585 1.00 38.69 456 PRO A O 1
ATOM 3341 N N . PRO A 1 457 ? -19.861 -20.902 15.293 1.00 38.19 457 PRO A N 1
ATOM 3342 C CA . PRO A 1 457 ? -19.412 -19.531 15.504 1.00 38.19 457 PRO A CA 1
ATOM 3343 C C . PRO A 1 457 ? -18.630 -19.014 14.290 1.00 38.19 457 PRO A C 1
ATOM 3345 O O . PRO A 1 457 ? -17.884 -19.745 13.637 1.00 38.19 457 PRO A O 1
ATOM 3348 N N . ALA A 1 458 ? -18.847 -17.735 13.984 1.00 35.66 458 ALA A N 1
ATOM 3349 C CA . ALA A 1 458 ? -18.227 -17.034 12.874 1.00 35.66 458 ALA A CA 1
ATOM 3350 C C . ALA A 1 458 ? -16.701 -16.979 13.039 1.00 35.66 458 ALA A C 1
ATOM 3352 O O . ALA A 1 458 ? -16.177 -16.545 14.061 1.00 35.66 458 ALA A O 1
ATOM 3353 N N . ARG A 1 459 ? -16.005 -17.415 11.992 1.00 35.78 459 ARG A N 1
ATOM 3354 C CA . ARG A 1 459 ? -14.558 -17.307 11.815 1.00 35.78 459 ARG A CA 1
ATOM 3355 C C . ARG A 1 459 ? -14.220 -15.835 11.516 1.00 35.78 459 ARG A C 1
ATOM 3357 O O . ARG A 1 459 ? -14.837 -15.296 10.592 1.00 35.78 459 ARG A O 1
ATOM 3364 N N . PRO A 1 460 ? -13.295 -15.167 12.227 1.00 37.34 460 PRO A N 1
ATOM 3365 C CA . PRO A 1 460 ? -12.870 -13.837 11.822 1.00 37.34 460 PRO A CA 1
ATOM 3366 C C . PRO A 1 460 ? -12.060 -13.946 10.525 1.00 37.34 460 PRO A C 1
ATOM 3368 O O . PRO A 1 460 ? -11.207 -14.820 10.364 1.00 37.34 460 PRO A O 1
ATOM 3371 N N . ALA A 1 461 ? -12.420 -13.096 9.566 1.00 33.00 461 ALA A N 1
ATOM 3372 C CA . ALA A 1 461 ? -11.787 -12.991 8.265 1.00 33.00 461 ALA A CA 1
ATOM 3373 C C . ALA A 1 461 ? -10.337 -12.517 8.426 1.00 33.00 461 ALA A C 1
ATOM 3375 O O . ALA A 1 461 ? -10.071 -11.547 9.132 1.00 33.00 461 ALA A O 1
ATOM 3376 N N . GLY A 1 462 ? -9.409 -13.220 7.775 1.00 29.36 462 GLY A N 1
ATOM 3377 C CA . GLY A 1 462 ? -8.002 -12.848 7.746 1.00 29.36 462 GLY A CA 1
ATOM 337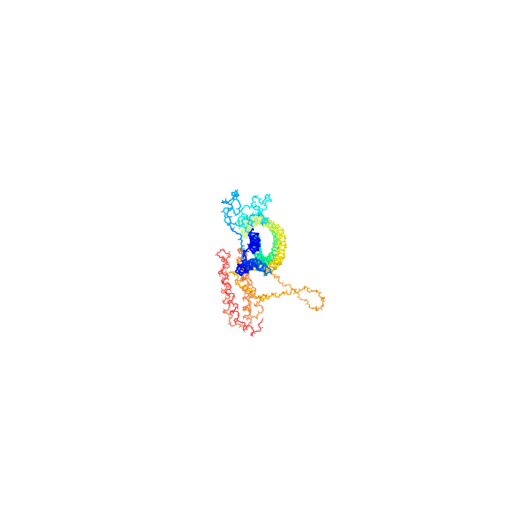8 C C . GLY A 1 462 ? -7.812 -11.493 7.073 1.00 29.36 462 GLY A C 1
ATOM 3379 O O . GLY A 1 462 ? -8.213 -11.304 5.927 1.00 29.36 462 GLY A O 1
ATOM 3380 N N . THR A 1 463 ? -7.186 -10.571 7.797 1.00 33.12 463 THR A N 1
ATOM 3381 C CA . THR A 1 463 ? -6.604 -9.349 7.254 1.00 33.12 463 THR A CA 1
ATOM 3382 C C . THR A 1 463 ? -5.198 -9.666 6.737 1.00 33.12 463 THR A C 1
ATOM 3384 O O . THR A 1 463 ? -4.320 -9.982 7.539 1.00 33.12 463 THR A O 1
ATOM 3387 N N . SER A 1 464 ? -4.958 -9.604 5.428 1.00 34.72 464 SER A N 1
ATOM 3388 C CA . SER A 1 464 ? -3.611 -9.650 4.853 1.00 34.72 464 SER A CA 1
ATOM 3389 C C . SER A 1 464 ? -3.031 -8.234 4.795 1.00 34.72 464 SER A C 1
ATOM 3391 O O . SER A 1 464 ? -3.413 -7.427 3.947 1.00 34.72 464 SER A O 1
ATOM 3393 N N . GLY A 1 465 ? -2.140 -7.922 5.735 1.00 30.92 465 GLY A N 1
ATOM 3394 C CA . GLY A 1 465 ? -1.184 -6.817 5.646 1.00 30.92 465 GLY A CA 1
ATOM 3395 C C . GLY A 1 465 ? 0.115 -7.271 4.971 1.00 30.92 465 GLY A C 1
ATOM 3396 O O . GLY A 1 465 ? 0.338 -8.471 4.797 1.00 30.92 465 GLY A O 1
ATOM 3397 N N . ALA A 1 466 ? 0.954 -6.303 4.590 1.00 37.06 466 ALA A N 1
ATOM 3398 C CA . ALA A 1 466 ? 2.307 -6.496 4.066 1.00 37.06 466 ALA A CA 1
ATOM 3399 C C . ALA A 1 466 ? 3.016 -7.679 4.747 1.00 37.06 466 ALA A C 1
ATOM 3401 O O . ALA A 1 466 ? 3.033 -7.756 5.975 1.00 37.06 466 ALA A O 1
ATOM 3402 N N . GLN A 1 467 ? 3.580 -8.606 3.963 1.00 42.31 467 GLN A N 1
ATOM 3403 C CA . GLN A 1 467 ? 4.145 -9.858 4.479 1.00 42.31 467 GLN A CA 1
ATOM 3404 C C . GLN A 1 467 ? 5.371 -9.615 5.377 1.00 42.31 467 GLN A C 1
ATOM 3406 O O . GLN A 1 467 ? 6.524 -9.788 4.973 1.00 42.31 467 GLN A O 1
ATOM 3411 N N . HIS A 1 468 ? 5.142 -9.284 6.645 1.00 53.72 468 HIS A N 1
ATOM 3412 C CA . HIS A 1 468 ? 6.060 -9.679 7.693 1.00 53.72 468 HIS A CA 1
ATOM 3413 C C . HIS A 1 468 ? 6.056 -11.206 7.723 1.00 53.72 468 HIS A C 1
ATOM 3415 O O . HIS A 1 468 ? 5.017 -11.845 7.848 1.00 53.72 468 HIS A O 1
ATOM 3421 N N . LYS A 1 469 ? 7.232 -11.807 7.540 1.00 81.50 469 LYS A N 1
ATOM 3422 C CA . LYS A 1 469 ? 7.384 -13.257 7.638 1.00 81.50 469 LYS A CA 1
ATOM 3423 C C . LYS A 1 469 ? 6.916 -13.709 9.023 1.00 81.50 469 LYS A C 1
ATOM 3425 O O . LYS A 1 469 ? 7.403 -13.173 10.018 1.00 81.50 469 LYS A O 1
ATOM 3430 N N . ASP A 1 470 ? 6.025 -14.697 9.062 1.00 90.50 470 ASP A N 1
ATOM 3431 C CA . ASP A 1 470 ? 5.535 -15.290 10.307 1.00 90.50 470 ASP A CA 1
ATOM 3432 C C . ASP A 1 470 ? 6.686 -15.690 11.235 1.00 90.50 470 ASP A C 1
ATOM 3434 O O . ASP A 1 470 ? 7.727 -16.206 10.803 1.00 90.50 470 ASP A O 1
ATOM 3438 N N . LEU A 1 471 ? 6.481 -15.469 12.532 1.00 93.44 471 LEU A N 1
ATOM 3439 C CA . LEU A 1 471 ? 7.438 -15.835 13.571 1.00 93.44 471 LEU A CA 1
ATOM 3440 C C . LEU A 1 471 ? 7.560 -17.358 13.701 1.00 93.44 471 LEU A C 1
ATOM 3442 O O . LEU A 1 471 ? 8.659 -17.883 13.906 1.00 93.44 471 LEU A O 1
ATOM 3446 N N . VAL A 1 472 ? 6.431 -18.056 13.574 1.00 93.69 472 VAL A N 1
ATOM 3447 C CA . VAL A 1 472 ? 6.323 -19.514 13.538 1.00 93.69 472 VAL A CA 1
ATOM 3448 C C . VAL A 1 472 ? 5.706 -19.910 12.200 1.00 93.69 472 VAL A C 1
ATOM 3450 O O . VAL A 1 472 ? 4.518 -19.703 11.973 1.00 93.69 472 VAL A O 1
ATOM 3453 N N . ALA A 1 473 ? 6.501 -20.513 11.318 1.00 91.38 473 ALA A N 1
ATOM 3454 C CA . ALA A 1 473 ? 5.977 -21.110 10.094 1.00 91.38 473 ALA A CA 1
ATOM 3455 C C . ALA A 1 473 ? 5.384 -22.491 10.406 1.00 91.38 473 ALA A C 1
ATOM 3457 O O . ALA A 1 473 ? 6.076 -23.347 10.966 1.00 91.38 473 ALA A O 1
ATOM 3458 N N . TRP A 1 474 ? 4.124 -22.711 10.028 1.00 91.56 474 TRP A N 1
ATOM 3459 C CA . TRP A 1 474 ? 3.485 -24.014 10.184 1.00 91.56 474 TRP A CA 1
ATOM 3460 C C . TRP A 1 474 ? 4.131 -25.063 9.272 1.00 91.56 474 TRP A C 1
ATOM 3462 O O . TRP A 1 474 ? 4.377 -24.824 8.088 1.00 91.56 474 TRP A O 1
ATOM 3472 N N . ASP A 1 475 ? 4.366 -26.256 9.812 1.00 91.38 475 ASP A N 1
ATOM 3473 C CA . ASP A 1 475 ? 4.871 -27.405 9.070 1.00 91.38 475 ASP A CA 1
ATOM 3474 C C . ASP A 1 475 ? 4.282 -28.718 9.630 1.00 91.38 475 ASP A C 1
ATOM 3476 O O . ASP A 1 475 ? 3.667 -28.752 10.694 1.00 91.38 475 ASP A O 1
ATOM 3480 N N . GLN A 1 476 ? 4.481 -29.830 8.919 1.00 91.19 476 GLN A N 1
ATOM 3481 C CA . GLN A 1 476 ? 3.932 -31.143 9.298 1.00 91.19 476 GLN A CA 1
ATOM 3482 C C . GLN A 1 476 ? 4.461 -31.688 10.640 1.00 91.19 476 GLN A C 1
ATOM 3484 O O . GLN A 1 476 ? 3.923 -32.659 11.161 1.00 91.19 476 GLN A O 1
ATOM 3489 N N . SER A 1 477 ? 5.521 -31.113 11.215 1.00 91.81 477 SER A N 1
ATOM 3490 C CA . SER A 1 477 ? 6.072 -31.562 12.499 1.00 91.81 477 SER A CA 1
ATOM 3491 C C . SER A 1 477 ? 5.266 -31.106 13.717 1.00 91.81 477 SER A C 1
ATOM 3493 O O . SER A 1 477 ? 5.500 -31.654 14.794 1.00 91.81 477 SER A O 1
ATOM 3495 N N . PHE A 1 478 ? 4.322 -30.174 13.544 1.00 92.06 478 PHE A N 1
ATOM 3496 C CA . PHE A 1 478 ? 3.358 -29.762 14.575 1.00 92.06 478 PHE A CA 1
ATOM 3497 C C . PHE A 1 478 ? 2.134 -30.684 14.680 1.00 92.06 478 PHE A C 1
ATOM 3499 O O . PHE A 1 478 ? 1.364 -30.567 15.629 1.00 92.06 478 PHE A O 1
ATOM 3506 N N . ILE A 1 479 ? 1.969 -31.601 13.722 1.00 93.69 479 ILE A N 1
ATOM 3507 C CA . ILE A 1 479 ? 0.848 -32.539 13.679 1.00 93.69 479 ILE A CA 1
ATOM 3508 C C . ILE A 1 479 ? 1.174 -33.757 14.546 1.00 93.69 479 ILE A C 1
ATOM 3510 O O . ILE A 1 479 ? 2.192 -34.436 14.349 1.00 93.69 479 ILE A O 1
ATOM 3514 N N . LEU A 1 480 ? 0.289 -34.035 15.494 1.00 93.44 480 LEU A N 1
ATOM 3515 C CA . LEU A 1 480 ? 0.325 -35.181 16.391 1.00 93.44 480 LEU A CA 1
ATOM 3516 C C . LEU A 1 480 ? -0.526 -36.348 15.882 1.00 93.44 480 LEU A C 1
ATOM 3518 O O . LEU A 1 480 ? -0.240 -37.492 16.237 1.00 93.44 480 LEU A O 1
ATOM 3522 N N . GLY A 1 481 ? -1.505 -36.078 15.012 1.00 91.88 481 GLY A N 1
ATOM 3523 C CA . GLY A 1 481 ? -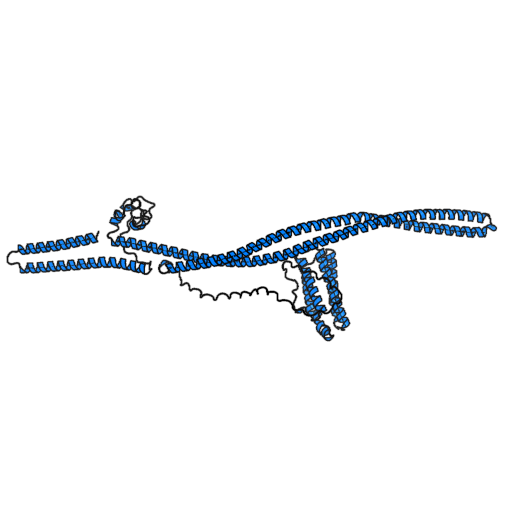2.477 -37.070 14.555 1.00 91.88 481 GLY A CA 1
ATOM 3524 C C . GLY A 1 481 ? -3.607 -37.270 15.559 1.00 91.88 481 GLY A C 1
ATOM 3525 O O . GLY A 1 481 ? -4.066 -38.397 15.711 1.00 91.88 481 GLY A O 1
ATOM 3526 N N . ILE A 1 482 ? -3.970 -36.194 16.264 1.00 94.75 482 ILE A N 1
ATOM 3527 C CA . ILE A 1 482 ? -5.126 -36.100 17.158 1.00 94.75 482 ILE A CA 1
ATOM 3528 C C . ILE A 1 482 ? -5.906 -34.870 16.706 1.00 94.75 482 ILE A C 1
ATOM 3530 O O . ILE A 1 482 ? -5.493 -33.751 17.006 1.00 94.75 482 ILE A O 1
ATOM 3534 N N . GLU A 1 483 ? -6.998 -35.065 15.959 1.00 91.12 483 GLU A N 1
ATOM 3535 C CA . GLU A 1 483 ? -7.664 -33.987 15.199 1.00 91.12 483 GLU A CA 1
ATOM 3536 C C . GLU A 1 483 ? -8.000 -32.756 16.060 1.00 91.12 483 GLU A C 1
ATOM 3538 O O . GLU A 1 483 ? -7.766 -31.617 15.652 1.00 91.12 483 GLU A O 1
ATOM 3543 N N . GLU A 1 484 ? -8.520 -32.970 17.270 1.00 93.31 484 GLU A N 1
ATOM 3544 C CA . GLU A 1 484 ? -8.871 -31.884 18.192 1.00 93.31 484 GLU A CA 1
ATOM 3545 C C . GLU A 1 484 ? -7.641 -31.073 18.631 1.00 93.31 484 GLU A C 1
ATOM 3547 O O . GLU A 1 484 ? -7.673 -29.843 18.598 1.00 93.31 484 GLU A O 1
ATOM 3552 N N . ILE A 1 485 ? -6.540 -31.750 18.962 1.00 96.12 485 ILE A N 1
ATOM 3553 C CA . ILE A 1 485 ? -5.289 -31.118 19.399 1.00 96.12 485 ILE A CA 1
ATOM 3554 C C . ILE A 1 485 ? -4.585 -30.422 18.231 1.00 96.12 485 ILE A C 1
ATOM 3556 O O . ILE A 1 485 ? -4.128 -29.291 18.370 1.00 96.12 485 ILE A O 1
ATOM 3560 N N . ASP A 1 486 ? -4.567 -31.040 17.051 1.00 94.88 486 ASP A N 1
ATOM 3561 C CA . ASP A 1 486 ? -3.949 -30.462 15.856 1.00 94.88 486 ASP A CA 1
ATOM 3562 C C . ASP A 1 486 ? -4.644 -29.151 15.437 1.00 94.88 486 ASP A C 1
ATOM 3564 O O . ASP A 1 486 ? -3.983 -28.176 15.065 1.00 94.88 486 ASP A O 1
ATOM 3568 N N . ASN A 1 487 ? -5.973 -29.084 15.570 1.00 93.00 487 ASN A N 1
ATOM 3569 C CA . ASN A 1 487 ? -6.739 -27.854 15.354 1.00 93.00 487 ASN A CA 1
ATOM 3570 C C . ASN A 1 487 ? -6.429 -26.776 16.410 1.00 93.00 487 ASN A C 1
ATOM 3572 O O . ASN A 1 487 ? -6.357 -25.583 16.086 1.00 93.00 487 ASN A O 1
ATOM 3576 N N . GLN A 1 488 ? -6.216 -27.178 17.667 1.00 95.31 488 GLN A N 1
ATOM 3577 C CA . GLN A 1 488 ? -5.815 -26.258 18.733 1.00 95.31 488 GLN A CA 1
ATOM 3578 C C . GLN A 1 488 ? -4.396 -25.715 18.519 1.00 95.31 488 GLN A C 1
ATOM 3580 O O . GLN A 1 488 ? -4.180 -24.509 18.643 1.00 95.31 488 GLN A O 1
ATOM 3585 N N . HIS A 1 489 ? -3.449 -26.553 18.092 1.00 96.56 489 HIS A N 1
ATOM 3586 C CA . HIS A 1 489 ? -2.092 -26.128 17.740 1.00 96.56 489 HIS A CA 1
ATOM 3587 C C . HIS A 1 489 ? -2.073 -25.103 16.610 1.00 96.56 489 HIS A C 1
ATOM 3589 O O . HIS A 1 489 ? -1.346 -24.113 16.698 1.00 96.56 489 HIS A O 1
ATOM 3595 N N . HIS A 1 490 ? -2.881 -25.310 15.567 1.00 94.19 490 HIS A N 1
ATOM 3596 C CA . HIS A 1 490 ? -3.037 -24.329 14.493 1.00 94.19 490 HIS A CA 1
ATOM 3597 C C . HIS A 1 490 ? -3.452 -22.964 15.046 1.00 94.19 490 HIS A C 1
ATOM 3599 O O . HIS A 1 490 ? -2.821 -21.953 14.747 1.00 94.19 490 HIS A O 1
ATOM 3605 N N . THR A 1 491 ? -4.456 -22.955 15.920 1.00 94.81 491 THR A N 1
ATOM 3606 C CA . THR A 1 491 ? -4.967 -21.719 16.517 1.00 94.81 491 THR A CA 1
ATOM 3607 C C . THR A 1 491 ? -3.928 -21.047 17.422 1.00 94.81 491 THR A C 1
ATOM 3609 O O . THR A 1 491 ? -3.773 -19.830 17.374 1.00 94.81 491 THR A O 1
ATOM 3612 N N . LEU A 1 492 ? -3.161 -21.814 18.206 1.00 95.44 492 LEU A N 1
ATOM 3613 C CA . LEU A 1 492 ? -2.069 -21.274 19.026 1.00 95.44 492 LEU A CA 1
ATOM 3614 C C . LEU A 1 492 ? -0.970 -20.626 18.179 1.00 95.44 492 LEU A C 1
ATOM 3616 O O . LEU A 1 492 ? -0.499 -19.536 18.507 1.00 95.44 492 LEU A O 1
ATOM 3620 N N . VAL A 1 493 ? -0.574 -21.273 17.079 1.00 95.38 493 VAL A N 1
ATOM 3621 C CA . VAL A 1 493 ? 0.411 -20.718 16.140 1.00 95.38 493 VAL A CA 1
ATOM 3622 C C . VAL A 1 493 ? -0.108 -19.421 15.516 1.00 95.38 493 VAL A C 1
ATOM 3624 O O . VAL A 1 493 ? 0.627 -18.431 15.479 1.00 95.38 493 VAL A O 1
ATOM 3627 N N . ASP A 1 494 ? -1.374 -19.392 15.102 1.00 94.69 494 ASP A N 1
ATOM 3628 C CA . ASP A 1 494 ? -2.008 -18.203 14.528 1.00 94.69 494 ASP A CA 1
ATOM 3629 C C . ASP A 1 494 ? -2.088 -17.048 15.538 1.00 94.69 494 ASP A C 1
ATOM 3631 O O . ASP A 1 494 ? -1.797 -15.903 15.184 1.00 94.69 494 ASP A O 1
ATOM 3635 N N . LEU A 1 495 ? -2.408 -17.321 16.808 1.00 95.12 495 LEU A N 1
ATOM 3636 C CA . LEU A 1 495 ? -2.441 -16.307 17.869 1.00 95.12 495 LEU A CA 1
ATOM 3637 C C . LEU A 1 495 ? -1.045 -15.739 18.167 1.00 95.12 495 LEU A C 1
ATOM 3639 O O . LEU A 1 495 ? -0.887 -14.521 18.272 1.00 95.12 495 LEU A O 1
ATOM 3643 N N . VAL A 1 496 ? -0.012 -16.588 18.235 1.00 95.56 496 VAL A N 1
ATOM 3644 C CA . VAL A 1 496 ? 1.379 -16.136 18.431 1.00 95.56 496 VAL A CA 1
ATOM 3645 C C . VAL A 1 496 ? 1.858 -15.279 17.257 1.00 95.56 496 VAL A C 1
ATOM 3647 O O . VAL A 1 496 ? 2.492 -14.243 17.472 1.00 95.56 496 VAL A O 1
ATOM 3650 N N . ASN A 1 497 ? 1.540 -15.668 16.020 1.00 95.56 497 ASN A N 1
ATOM 3651 C CA . ASN A 1 497 ? 1.867 -14.871 14.837 1.00 95.56 497 ASN A CA 1
ATOM 3652 C C . ASN A 1 497 ? 1.062 -13.562 14.792 1.00 95.56 497 ASN A C 1
ATOM 3654 O O . ASN A 1 497 ? 1.624 -12.520 14.470 1.00 95.56 497 ASN A O 1
ATOM 3658 N N . SER A 1 498 ? -0.211 -13.573 15.192 1.00 94.38 498 SER A N 1
ATOM 3659 C CA . SER A 1 498 ? -1.040 -12.361 15.272 1.00 94.38 498 SER A CA 1
ATOM 3660 C C . SER A 1 498 ? -0.469 -11.355 16.270 1.00 94.38 498 SER A C 1
ATOM 3662 O O . SER A 1 498 ? -0.360 -10.168 15.961 1.00 94.38 498 SER A O 1
ATOM 3664 N N . LEU A 1 499 ? -0.028 -11.830 17.441 1.00 94.38 499 LEU A N 1
ATOM 3665 C CA . LEU A 1 499 ? 0.635 -10.991 18.437 1.00 94.38 499 LEU A CA 1
ATOM 3666 C C . LEU A 1 499 ? 1.981 -10.448 17.928 1.00 94.38 499 LEU A C 1
ATOM 3668 O O . LEU A 1 499 ? 2.301 -9.279 18.144 1.00 94.38 499 LEU A O 1
ATOM 3672 N N . TYR A 1 500 ? 2.753 -11.272 17.210 1.00 94.88 500 TYR A N 1
ATOM 3673 C CA . TYR A 1 500 ? 4.005 -10.851 16.578 1.00 94.88 500 TYR A CA 1
ATOM 3674 C C . TYR A 1 500 ? 3.794 -9.724 15.561 1.00 94.88 500 TYR A C 1
ATOM 3676 O O . TYR A 1 500 ? 4.503 -8.718 15.600 1.00 94.88 500 TYR A O 1
ATOM 3684 N N . HIS A 1 501 ? 2.818 -9.883 14.666 1.00 93.06 501 HIS A N 1
ATOM 3685 C CA . HIS A 1 501 ? 2.515 -8.898 13.630 1.00 93.06 501 HIS A CA 1
ATOM 3686 C C . HIS A 1 501 ? 1.985 -7.604 14.238 1.00 93.06 501 HIS A C 1
ATOM 3688 O O . HIS A 1 501 ? 2.472 -6.533 13.894 1.00 93.06 501 HIS A O 1
ATOM 3694 N N . ALA A 1 502 ? 1.100 -7.692 15.235 1.00 92.38 502 ALA A N 1
ATOM 3695 C CA . ALA A 1 502 ? 0.628 -6.528 15.979 1.00 92.38 502 ALA A CA 1
ATOM 3696 C C . ALA A 1 502 ? 1.776 -5.738 16.635 1.00 92.38 502 ALA A C 1
ATOM 3698 O O . ALA A 1 502 ? 1.776 -4.506 16.607 1.00 92.38 502 ALA A O 1
ATOM 3699 N N . MET A 1 503 ? 2.780 -6.431 17.186 1.00 93.31 503 MET A N 1
ATOM 3700 C CA . MET A 1 503 ? 3.985 -5.800 17.736 1.00 93.31 503 MET A CA 1
ATOM 3701 C C . MET A 1 503 ? 4.821 -5.122 16.635 1.00 93.31 503 MET A C 1
ATOM 3703 O O . MET A 1 503 ? 5.285 -4.000 16.827 1.00 93.31 503 MET A O 1
ATOM 3707 N N . GLN A 1 504 ? 5.011 -5.7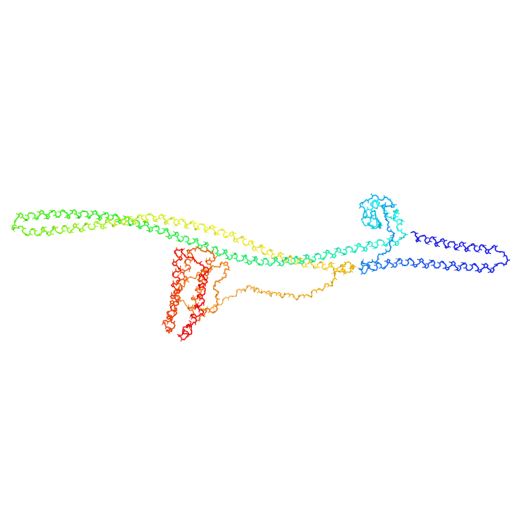77 15.484 1.00 90.88 504 GLN A N 1
ATOM 3708 C CA . GLN A 1 504 ? 5.802 -5.252 14.358 1.00 90.88 504 GLN A CA 1
ATOM 3709 C C . GLN A 1 504 ? 5.148 -4.041 13.683 1.00 90.88 504 GLN A C 1
ATOM 3711 O O . GLN A 1 504 ? 5.841 -3.110 13.279 1.00 90.88 504 GLN A O 1
ATOM 3716 N N . GLU A 1 505 ? 3.821 -4.034 13.613 1.00 91.38 505 GLU A N 1
ATOM 3717 C CA . GLU A 1 505 ? 3.007 -2.933 13.094 1.00 91.38 505 GLU A CA 1
ATOM 3718 C C . GLU A 1 505 ? 2.918 -1.747 14.071 1.00 91.38 505 GLU A C 1
ATOM 3720 O O . GLU A 1 505 ? 2.365 -0.705 13.724 1.00 91.38 505 GLU A O 1
ATOM 3725 N N . GLY A 1 506 ? 3.450 -1.883 15.293 1.00 88.88 506 GLY A N 1
ATOM 3726 C CA . GLY A 1 506 ? 3.398 -0.836 16.311 1.00 88.88 506 GLY A CA 1
ATOM 3727 C C . GLY A 1 506 ? 1.983 -0.563 16.825 1.00 88.88 506 GLY A C 1
ATOM 3728 O O . GLY A 1 506 ? 1.659 0.585 17.135 1.00 88.88 506 GLY A O 1
ATOM 3729 N N . ARG A 1 507 ? 1.125 -1.593 16.898 1.00 88.38 507 ARG A N 1
ATOM 3730 C CA . ARG A 1 507 ? -0.235 -1.452 17.438 1.00 88.38 507 ARG A CA 1
ATOM 3731 C C . ARG A 1 507 ? -0.202 -0.984 18.897 1.00 88.38 507 ARG A C 1
ATOM 3733 O O . ARG A 1 507 ? 0.734 -1.268 19.642 1.00 88.38 507 ARG A O 1
ATOM 3740 N N . GLY A 1 508 ? -1.239 -0.244 19.289 1.00 86.50 508 GLY A N 1
ATOM 3741 C CA . GLY A 1 508 ? -1.357 0.345 20.624 1.00 86.50 508 GLY A CA 1
ATOM 3742 C C . GLY A 1 508 ? -1.390 -0.691 21.753 1.00 86.50 508 GLY A C 1
ATOM 3743 O O . GLY A 1 508 ? -1.703 -1.862 21.535 1.00 86.50 508 GLY A O 1
ATOM 3744 N N . HIS A 1 509 ? -1.086 -0.232 22.970 1.00 89.06 509 HIS A N 1
ATOM 3745 C CA . HIS A 1 509 ? -0.991 -1.061 24.180 1.00 89.06 509 HIS A CA 1
ATOM 3746 C C . HIS A 1 509 ? -2.259 -1.892 24.439 1.00 89.06 509 HIS A C 1
ATOM 3748 O O . HIS A 1 509 ? -2.142 -3.093 24.665 1.00 89.06 509 HIS A O 1
ATOM 3754 N N . ASP A 1 510 ? -3.447 -1.303 24.268 1.00 86.81 510 ASP A N 1
ATOM 3755 C CA . ASP A 1 510 ? -4.731 -1.996 24.459 1.00 86.81 510 ASP A CA 1
ATOM 3756 C C . ASP A 1 510 ? -4.921 -3.160 23.474 1.00 86.81 510 ASP A C 1
ATOM 3758 O O . ASP A 1 510 ? -5.248 -4.275 23.874 1.00 86.81 510 ASP A O 1
ATOM 3762 N N . SER A 1 511 ? -4.628 -2.939 22.187 1.00 89.00 511 SER A N 1
ATOM 3763 C CA . SER A 1 511 ? -4.753 -3.974 21.148 1.00 89.00 511 SER A CA 1
ATOM 3764 C C . SER A 1 511 ? -3.777 -5.132 21.372 1.00 89.00 511 SER A C 1
ATOM 3766 O O . SER A 1 511 ? -4.127 -6.296 21.172 1.00 89.00 511 SER A O 1
ATOM 3768 N N . LEU A 1 512 ? -2.554 -4.825 21.811 1.00 92.00 512 LEU A N 1
ATOM 3769 C CA . LEU A 1 512 ? -1.578 -5.837 22.212 1.00 92.00 512 LEU A CA 1
ATOM 3770 C C . LEU A 1 512 ? -2.027 -6.591 23.473 1.00 92.00 512 LEU A C 1
ATOM 3772 O O . LEU A 1 512 ? -1.804 -7.797 23.569 1.00 92.00 512 LEU A O 1
ATOM 3776 N N . GLY A 1 513 ? -2.687 -5.902 24.408 1.00 90.94 513 GLY A N 1
ATOM 3777 C CA . GLY A 1 513 ? -3.270 -6.489 25.612 1.00 90.94 513 GLY A CA 1
ATOM 3778 C C . GLY A 1 513 ? -4.377 -7.494 25.308 1.00 90.94 513 GLY A C 1
ATOM 3779 O O . GLY A 1 513 ? -4.350 -8.596 25.849 1.00 90.94 513 GLY A O 1
ATOM 3780 N N . GLU A 1 514 ? -5.294 -7.165 24.396 1.00 92.06 514 GLU A N 1
ATOM 3781 C CA . GLU A 1 514 ? -6.366 -8.074 23.966 1.00 92.06 514 GLU A CA 1
ATOM 3782 C C . GLU A 1 514 ? -5.818 -9.355 23.324 1.00 92.06 514 GLU A C 1
ATOM 3784 O O . GLU A 1 514 ? -6.276 -10.453 23.638 1.00 92.06 514 GLU A O 1
ATOM 3789 N N . LEU A 1 515 ? -4.814 -9.240 22.448 1.00 92.94 515 LEU A N 1
ATOM 3790 C CA . LEU A 1 515 ? -4.179 -10.402 21.815 1.00 92.94 515 LEU A CA 1
ATOM 3791 C C . LEU A 1 515 ? -3.421 -11.269 22.827 1.00 92.94 515 LEU A C 1
ATOM 3793 O O . LEU A 1 515 ? -3.452 -12.497 22.733 1.00 92.94 515 LEU A O 1
ATOM 3797 N N . LEU A 1 516 ? -2.756 -10.644 23.802 1.00 92.62 516 LEU A N 1
ATOM 3798 C CA . LEU A 1 516 ? -2.072 -11.351 24.883 1.00 92.62 516 LEU A CA 1
ATOM 3799 C C . LEU A 1 516 ? -3.069 -12.114 25.771 1.00 92.62 516 LEU A C 1
ATOM 3801 O O . LEU A 1 516 ? -2.811 -13.262 26.135 1.00 92.62 516 LEU A O 1
ATOM 3805 N N . GLU A 1 517 ? -4.215 -11.507 26.079 1.00 92.88 517 GLU A N 1
ATOM 3806 C CA . GLU A 1 517 ? -5.289 -12.132 26.854 1.00 92.88 517 GLU A CA 1
ATOM 3807 C C . GLU A 1 517 ? -5.932 -13.301 26.095 1.00 92.88 517 GLU A C 1
ATOM 3809 O O . GLU A 1 517 ? -6.057 -14.390 26.653 1.00 92.88 517 GLU A O 1
ATOM 3814 N N . GLN A 1 518 ? -6.218 -13.136 24.798 1.00 94.19 518 GLN A N 1
ATOM 3815 C CA . GLN A 1 518 ? -6.708 -14.224 23.943 1.00 94.19 518 GLN A CA 1
ATOM 3816 C C . GLN A 1 518 ? -5.724 -15.397 23.871 1.00 94.19 518 GLN A C 1
ATOM 3818 O O . GLN A 1 518 ? -6.134 -16.553 23.984 1.00 94.19 518 GLN A O 1
ATOM 3823 N N . LEU A 1 519 ? -4.425 -15.117 23.703 1.00 94.44 519 LEU A N 1
ATOM 3824 C CA . LEU A 1 519 ? -3.392 -16.152 23.679 1.00 94.44 519 LEU A CA 1
ATOM 3825 C C . LEU A 1 519 ? -3.343 -16.917 25.006 1.00 94.44 519 LEU A C 1
ATOM 3827 O O . LEU A 1 519 ? -3.303 -18.148 24.996 1.00 94.44 519 LEU A O 1
ATOM 3831 N N . LYS A 1 520 ? -3.380 -16.210 26.141 1.00 93.25 520 LYS A N 1
ATOM 3832 C CA . LYS A 1 520 ? -3.415 -16.815 27.479 1.00 93.25 520 LYS A CA 1
ATOM 3833 C C . LYS A 1 520 ? -4.640 -17.713 27.651 1.00 93.25 520 LYS A C 1
ATOM 3835 O O . LYS A 1 520 ? -4.483 -18.883 27.998 1.00 93.25 520 LYS A O 1
ATOM 3840 N N . ASP A 1 521 ? -5.836 -17.194 27.388 1.00 93.62 521 ASP A N 1
ATOM 3841 C CA . ASP A 1 521 ? -7.088 -17.926 27.601 1.00 93.62 521 ASP A CA 1
ATOM 3842 C C . ASP A 1 521 ? -7.160 -19.178 26.721 1.00 93.62 521 ASP A C 1
ATOM 3844 O O . ASP A 1 521 ? -7.532 -20.259 27.187 1.00 93.62 521 ASP A O 1
ATOM 3848 N N . TYR A 1 522 ? -6.733 -19.061 25.461 1.00 95.75 522 TYR A N 1
ATOM 3849 C CA . TYR A 1 522 ? -6.692 -20.199 24.551 1.00 95.75 522 TYR A CA 1
ATOM 3850 C C . TYR A 1 522 ? -5.663 -21.249 24.985 1.00 95.75 522 TYR A C 1
ATOM 3852 O O . TYR A 1 522 ? -5.944 -22.444 24.922 1.00 95.75 522 TYR A O 1
ATOM 3860 N N . THR A 1 523 ? -4.501 -20.814 25.478 1.00 94.00 523 THR A N 1
ATOM 3861 C CA . THR A 1 523 ? -3.455 -21.706 26.003 1.00 94.00 523 THR A CA 1
ATOM 3862 C C . THR A 1 523 ? -3.963 -22.506 27.204 1.00 94.00 523 THR A C 1
ATOM 3864 O O . THR A 1 523 ? -3.807 -23.722 27.241 1.00 94.00 523 THR A O 1
ATOM 3867 N N . VAL A 1 524 ? -4.656 -21.858 28.147 1.00 94.38 524 VAL A N 1
ATOM 3868 C CA . VAL A 1 524 ? -5.262 -22.540 29.304 1.00 94.38 524 VAL A CA 1
ATOM 3869 C C . VAL A 1 524 ? -6.319 -23.558 28.863 1.00 94.38 524 VAL A C 1
ATOM 3871 O O . VAL A 1 524 ? -6.372 -24.667 29.393 1.00 94.38 524 VAL A O 1
ATOM 3874 N N . ASN A 1 525 ? -7.150 -23.212 27.876 1.00 95.12 525 ASN A N 1
ATOM 3875 C CA . ASN A 1 525 ? -8.157 -24.131 27.348 1.00 95.12 525 ASN A CA 1
ATOM 3876 C C . ASN A 1 525 ? -7.537 -25.343 26.624 1.00 95.12 525 ASN A C 1
ATOM 3878 O O . ASN A 1 525 ? -8.015 -26.470 26.775 1.00 95.12 525 ASN A O 1
ATOM 3882 N N . HIS A 1 526 ? -6.471 -25.120 25.854 1.00 96.00 526 HIS A N 1
ATOM 3883 C CA . HIS A 1 526 ? -5.715 -26.182 25.194 1.00 96.00 526 HIS A CA 1
ATOM 3884 C C . HIS A 1 526 ? -5.122 -27.161 26.218 1.00 96.00 526 HIS A C 1
ATOM 3886 O O . HIS A 1 526 ? -5.430 -28.351 26.166 1.00 96.00 526 HIS A O 1
ATOM 3892 N N . PHE A 1 527 ? -4.416 -26.650 27.231 1.00 96.94 527 PHE A N 1
ATOM 3893 C CA . PHE A 1 527 ? -3.871 -27.470 28.317 1.00 96.94 527 PHE A CA 1
ATOM 3894 C C . PHE A 1 527 ? -4.955 -28.265 29.045 1.00 96.94 527 PHE A C 1
ATOM 3896 O O . PHE A 1 527 ? -4.809 -29.464 29.267 1.00 96.94 527 PHE A O 1
ATOM 3903 N N . GLY A 1 528 ? -6.101 -27.641 29.339 1.00 95.31 528 GLY A N 1
ATOM 3904 C CA . GLY A 1 528 ? -7.232 -28.340 29.949 1.00 95.31 528 GLY A CA 1
ATOM 3905 C C . GLY A 1 528 ? -7.770 -29.497 29.094 1.00 95.31 528 GLY A C 1
ATOM 3906 O O . GLY A 1 528 ? -8.215 -30.512 29.636 1.00 95.31 528 GLY A O 1
ATOM 3907 N N . THR A 1 529 ? -7.697 -29.375 27.765 1.00 95.62 529 THR A N 1
ATOM 3908 C CA . THR A 1 529 ? -8.086 -30.440 26.827 1.00 95.62 529 THR A CA 1
ATOM 3909 C C . THR A 1 529 ? -7.126 -31.628 26.928 1.00 95.62 529 THR A C 1
ATOM 3911 O O . THR A 1 529 ? -7.567 -32.773 27.061 1.00 95.62 529 THR A O 1
ATOM 3914 N N . GLU A 1 530 ? -5.819 -31.370 26.933 1.00 95.69 530 GLU A N 1
ATOM 3915 C CA . GLU A 1 530 ? -4.788 -32.406 27.065 1.00 95.69 530 GLU A CA 1
ATOM 3916 C C . GLU A 1 530 ? -4.829 -33.102 28.429 1.00 95.69 530 GLU A C 1
ATOM 3918 O O . GLU A 1 530 ? -4.798 -34.331 28.511 1.00 95.69 530 GLU A O 1
ATOM 3923 N N . GLU A 1 531 ? -4.989 -32.342 29.508 1.00 95.62 531 GLU A N 1
ATOM 3924 C CA . GLU A 1 531 ? -5.079 -32.870 30.872 1.00 95.62 531 GLU A CA 1
ATOM 3925 C C . GLU A 1 531 ? -6.324 -33.749 31.072 1.00 95.62 531 GLU A C 1
ATOM 3927 O O . GLU A 1 531 ? -6.285 -34.787 31.744 1.00 95.62 531 GLU A O 1
ATOM 3932 N N . GLU A 1 532 ? -7.444 -33.393 30.438 1.00 95.25 532 GLU A N 1
ATOM 3933 C CA . GLU A 1 532 ? -8.629 -34.250 30.390 1.00 95.25 532 GLU A CA 1
ATOM 3934 C C . GLU A 1 532 ? -8.357 -35.545 29.606 1.00 95.25 532 GLU A C 1
ATOM 3936 O O . GLU A 1 532 ? -8.767 -36.626 30.047 1.00 95.25 532 GLU A O 1
ATOM 3941 N N . LEU A 1 533 ? -7.628 -35.481 28.484 1.00 93.88 533 LEU A N 1
ATOM 3942 C CA . LEU A 1 533 ? -7.193 -36.675 27.748 1.00 93.88 533 LEU A CA 1
ATOM 3943 C C . LEU A 1 533 ? -6.269 -37.556 28.598 1.00 93.88 533 LEU A C 1
ATOM 3945 O O . LEU A 1 533 ? -6.419 -38.785 28.599 1.00 93.88 533 LEU A O 1
ATOM 3949 N N . PHE A 1 534 ? -5.362 -36.967 29.377 1.00 96.31 534 PHE A N 1
ATOM 3950 C CA . PHE A 1 534 ? -4.497 -37.705 30.297 1.00 96.31 534 PHE A CA 1
ATOM 3951 C C . PHE A 1 534 ? -5.301 -38.428 31.375 1.00 96.31 534 PHE A C 1
ATOM 3953 O O . PHE A 1 534 ? -5.075 -39.623 31.597 1.00 96.31 534 PHE A O 1
ATOM 3960 N N . ARG A 1 535 ? -6.287 -37.757 31.987 1.00 93.94 535 ARG A N 1
ATOM 3961 C CA . ARG A 1 535 ? -7.184 -38.375 32.978 1.00 93.94 535 ARG A CA 1
ATOM 3962 C C . ARG A 1 535 ? -8.013 -39.510 32.384 1.00 93.94 535 ARG A C 1
ATOM 3964 O O . ARG A 1 535 ? -8.133 -40.559 33.015 1.00 93.94 535 ARG A O 1
ATOM 3971 N N . LYS A 1 536 ? -8.545 -39.342 31.169 1.00 93.81 536 LYS A N 1
ATOM 3972 C CA . LYS A 1 536 ? -9.355 -40.370 30.488 1.00 93.81 536 LYS A CA 1
ATOM 3973 C C . LYS A 1 536 ? -8.551 -41.603 30.090 1.00 93.81 536 LYS A C 1
ATOM 3975 O O . LYS A 1 536 ? -9.056 -42.719 30.184 1.00 93.81 536 LYS A O 1
ATOM 3980 N N . THR A 1 537 ? -7.316 -41.414 29.634 1.00 93.75 537 THR A N 1
ATOM 3981 C CA . THR A 1 537 ? -6.486 -42.498 29.083 1.00 93.75 537 THR A CA 1
ATOM 3982 C C . THR A 1 537 ? -5.494 -43.081 30.091 1.00 93.75 537 THR A C 1
ATOM 3984 O O . THR A 1 537 ? -4.852 -44.090 29.801 1.00 93.75 537 THR A O 1
ATOM 3987 N N . GLY A 1 538 ? -5.339 -42.468 31.269 1.00 92.69 538 GLY A N 1
ATOM 3988 C CA . GLY A 1 538 ? -4.392 -42.903 32.297 1.00 92.69 538 GLY A CA 1
ATOM 3989 C C . GLY A 1 538 ? -2.928 -42.711 31.889 1.00 92.69 538 GLY A C 1
ATOM 3990 O O . GLY A 1 538 ? -2.106 -43.611 32.089 1.00 92.69 538 GLY A O 1
ATOM 3991 N N . TYR A 1 539 ? -2.595 -41.572 31.274 1.00 94.69 539 TYR A N 1
ATOM 3992 C CA . TYR A 1 539 ? -1.228 -41.281 30.835 1.00 94.69 539 TYR A CA 1
ATOM 3993 C C . TYR A 1 539 ? -0.274 -41.137 32.031 1.00 94.69 539 TYR A C 1
ATOM 3995 O O . TYR A 1 539 ? -0.430 -40.264 32.878 1.00 94.69 539 TYR A O 1
ATOM 4003 N N . LYS A 1 540 ? 0.758 -41.988 32.103 1.00 90.94 540 LYS A N 1
ATOM 4004 C CA . LYS A 1 540 ? 1.694 -42.022 33.246 1.00 90.94 540 LYS A CA 1
ATOM 4005 C C . LYS A 1 540 ? 2.575 -40.777 33.379 1.00 90.94 540 LYS A C 1
ATOM 4007 O O . LYS A 1 540 ? 3.118 -40.552 34.452 1.00 90.94 540 LYS A O 1
ATOM 4012 N N . GLY A 1 541 ? 2.758 -40.024 32.295 1.00 91.44 541 GLY A N 1
ATOM 4013 C CA . GLY A 1 541 ? 3.553 -38.795 32.282 1.00 91.44 541 GLY A CA 1
ATOM 4014 C C . GLY A 1 541 ? 2.758 -37.530 32.608 1.00 91.44 541 GLY A C 1
ATOM 4015 O O . GLY A 1 541 ? 3.319 -36.453 32.459 1.00 91.44 541 GLY A O 1
ATOM 4016 N N . ALA A 1 542 ? 1.483 -37.648 33.005 1.00 91.75 542 ALA A N 1
ATOM 4017 C CA . ALA A 1 542 ? 0.581 -36.511 33.196 1.00 91.75 542 ALA A CA 1
ATOM 4018 C C . ALA A 1 542 ? 1.122 -35.478 34.195 1.00 91.75 542 ALA A C 1
ATOM 4020 O O . ALA A 1 542 ? 1.218 -34.310 33.857 1.00 91.75 542 ALA A O 1
ATOM 4021 N N . GLU A 1 543 ? 1.580 -35.913 35.372 1.00 91.19 543 GLU A N 1
ATOM 4022 C CA . GLU A 1 543 ? 2.028 -35.007 36.443 1.00 91.19 543 GLU A CA 1
ATOM 4023 C C . GLU A 1 543 ? 3.196 -34.102 36.014 1.00 91.19 543 GLU A C 1
ATOM 4025 O O . GLU A 1 543 ? 3.172 -32.897 36.248 1.00 91.19 543 GLU A O 1
ATOM 4030 N N . GLY A 1 544 ? 4.195 -34.664 35.324 1.00 91.38 544 GLY A N 1
ATOM 4031 C CA . GLY A 1 544 ? 5.322 -33.880 34.808 1.00 91.38 544 GLY A CA 1
ATOM 4032 C C . GLY A 1 544 ? 4.950 -32.991 33.618 1.00 91.38 544 GLY A C 1
ATOM 4033 O O . GLY A 1 544 ? 5.621 -31.997 33.364 1.00 91.38 544 GLY A O 1
ATOM 4034 N N . HIS A 1 545 ? 3.890 -33.335 32.886 1.00 93.38 545 HIS A N 1
ATOM 4035 C CA . HIS A 1 545 ? 3.374 -32.527 31.784 1.00 93.38 545 HIS A CA 1
ATOM 4036 C C . HIS A 1 545 ? 2.558 -31.333 32.323 1.00 93.38 545 HIS A C 1
ATOM 4038 O O . HIS A 1 545 ? 2.805 -30.194 31.938 1.00 93.38 545 HIS A O 1
ATOM 4044 N N . GLU A 1 546 ? 1.680 -31.574 33.299 1.00 93.56 546 GLU A N 1
ATOM 4045 C CA . GLU A 1 546 ? 0.910 -30.552 34.028 1.00 93.56 546 GLU A CA 1
ATOM 4046 C C . GLU A 1 546 ? 1.816 -29.533 34.744 1.00 93.56 546 GLU A C 1
ATOM 4048 O O . GLU A 1 546 ? 1.479 -28.354 34.867 1.00 93.56 546 GLU A O 1
ATOM 4053 N N . GLU A 1 547 ? 2.995 -29.957 35.209 1.00 94.25 547 GLU A N 1
ATOM 4054 C CA . GLU A 1 547 ? 3.990 -29.044 35.778 1.00 94.25 547 GLU A CA 1
ATOM 4055 C C . GLU A 1 547 ? 4.526 -28.051 34.734 1.00 94.25 547 GLU A C 1
ATOM 4057 O O . GLU A 1 547 ? 4.577 -26.852 35.008 1.00 94.25 547 GLU A O 1
ATOM 4062 N N . ILE A 1 548 ? 4.822 -28.517 33.515 1.00 93.19 548 ILE A N 1
ATOM 4063 C CA . ILE A 1 548 ? 5.256 -27.659 32.400 1.00 93.19 548 ILE A CA 1
ATOM 4064 C C . ILE A 1 548 ? 4.163 -26.639 32.041 1.00 93.19 548 ILE A C 1
ATOM 4066 O O . ILE A 1 548 ? 4.472 -25.467 31.808 1.00 93.19 548 ILE A O 1
ATOM 4070 N N . HIS A 1 549 ? 2.894 -27.059 32.031 1.00 94.94 549 HIS A N 1
ATOM 4071 C CA . HIS A 1 549 ? 1.752 -26.167 31.795 1.00 94.94 549 HIS A CA 1
ATOM 4072 C C . HIS A 1 549 ? 1.668 -25.069 32.847 1.00 94.94 549 HIS A C 1
ATOM 4074 O O . HIS A 1 549 ? 1.596 -23.881 32.522 1.00 94.94 549 HIS A O 1
ATOM 4080 N N . ARG A 1 550 ? 1.719 -25.459 34.123 1.00 93.62 550 ARG A N 1
ATOM 4081 C CA . ARG A 1 550 ? 1.635 -24.531 35.251 1.00 93.62 550 ARG A CA 1
ATOM 4082 C C . ARG A 1 550 ? 2.764 -23.502 35.228 1.00 93.62 550 ARG A C 1
ATOM 4084 O O . ARG A 1 550 ? 2.508 -22.326 35.484 1.00 93.62 550 ARG A O 1
ATOM 4091 N N . ASP A 1 551 ? 3.980 -23.917 34.886 1.00 93.31 551 ASP A N 1
ATOM 4092 C CA . ASP A 1 551 ? 5.130 -23.017 34.791 1.00 93.31 551 ASP A CA 1
ATOM 4093 C C . ASP A 1 551 ? 4.953 -21.959 33.693 1.00 93.31 551 ASP A C 1
ATOM 4095 O O . ASP A 1 551 ? 5.226 -20.774 33.929 1.00 93.31 551 ASP A O 1
ATOM 4099 N N . LEU A 1 552 ? 4.441 -22.343 32.514 1.00 92.94 552 LEU A N 1
ATOM 4100 C CA . LEU A 1 552 ? 4.142 -21.365 31.467 1.00 92.94 552 LEU A CA 1
ATOM 4101 C C . LEU A 1 552 ? 3.025 -20.416 31.904 1.00 92.94 552 LEU A C 1
ATOM 4103 O O . LEU A 1 552 ? 3.190 -19.204 31.781 1.00 92.94 552 LEU A O 1
ATOM 4107 N N . VAL A 1 553 ? 1.908 -20.943 32.414 1.00 91.31 553 VAL A N 1
ATOM 4108 C CA . VAL A 1 553 ? 0.756 -20.123 32.819 1.00 91.31 553 VAL A CA 1
ATOM 4109 C C . VAL A 1 553 ? 1.170 -19.091 33.868 1.00 91.31 553 VAL A C 1
ATOM 4111 O O . VAL A 1 553 ? 0.842 -17.916 33.720 1.00 91.31 553 VAL A O 1
ATOM 4114 N N . ASN A 1 554 ? 1.961 -19.482 34.870 1.00 91.62 554 ASN A N 1
ATOM 4115 C CA . ASN A 1 554 ? 2.486 -18.551 35.872 1.00 91.62 554 ASN A CA 1
ATOM 4116 C C . ASN A 1 554 ? 3.373 -17.470 35.240 1.00 91.62 554 ASN A C 1
ATOM 4118 O O . ASN A 1 554 ? 3.202 -16.286 35.527 1.00 91.62 554 ASN A O 1
ATOM 4122 N N . THR A 1 555 ? 4.274 -17.862 34.335 1.00 90.19 555 THR A N 1
ATOM 4123 C CA . 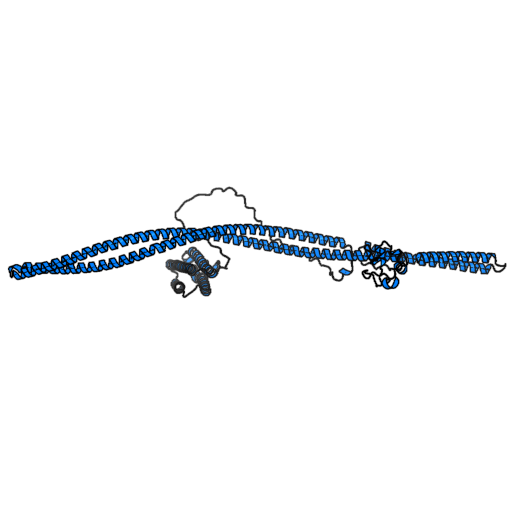THR A 1 555 ? 5.155 -16.922 33.624 1.00 90.19 555 THR A CA 1
ATOM 4124 C C . THR A 1 555 ? 4.350 -15.909 32.801 1.00 90.19 555 THR A C 1
ATOM 4126 O O . THR A 1 555 ? 4.650 -14.714 32.810 1.00 90.19 555 THR A O 1
ATOM 4129 N N . VAL A 1 556 ? 3.304 -16.369 32.107 1.00 88.94 556 VAL A N 1
ATOM 4130 C CA . VAL A 1 556 ? 2.431 -15.519 31.286 1.00 88.94 556 VAL A CA 1
ATOM 4131 C C . VAL A 1 556 ? 1.589 -14.587 32.156 1.00 88.94 556 VAL A C 1
ATOM 4133 O O . VAL A 1 556 ? 1.492 -13.408 31.829 1.00 88.94 556 VAL A O 1
ATOM 4136 N N . LEU A 1 557 ? 1.043 -15.062 33.279 1.00 89.25 557 LEU A N 1
ATOM 4137 C CA . LEU A 1 557 ? 0.273 -14.237 34.219 1.00 89.25 557 LEU A CA 1
ATOM 4138 C C . LEU A 1 557 ? 1.128 -13.129 34.849 1.00 89.25 557 LEU A C 1
ATOM 4140 O O . LEU A 1 557 ? 0.697 -11.977 34.916 1.00 89.25 557 LEU A O 1
ATOM 4144 N N . GLU A 1 558 ? 2.355 -13.448 35.271 1.00 91.50 558 GLU A N 1
ATOM 4145 C CA . GLU A 1 558 ? 3.291 -12.446 35.793 1.00 91.50 558 GLU A CA 1
ATOM 4146 C C . GLU A 1 558 ? 3.636 -11.384 34.743 1.00 91.50 558 GLU A C 1
ATOM 4148 O O . GLU A 1 558 ? 3.738 -10.194 35.062 1.00 91.50 558 GLU A O 1
ATOM 4153 N N . PHE A 1 559 ? 3.822 -11.798 33.487 1.00 92.38 559 PHE A N 1
ATOM 4154 C CA . PHE A 1 559 ? 4.081 -10.871 32.392 1.00 92.38 559 PHE A CA 1
ATOM 4155 C C . PHE A 1 559 ? 2.852 -10.012 32.071 1.00 92.38 559 PHE A C 1
ATOM 4157 O O . PHE A 1 559 ? 2.982 -8.795 31.962 1.00 92.38 559 PHE A O 1
ATOM 4164 N N . GLU A 1 560 ? 1.665 -10.613 31.962 1.00 88.69 560 GLU A N 1
ATOM 4165 C CA . GLU A 1 560 ? 0.402 -9.917 31.695 1.00 88.69 560 GLU A CA 1
ATOM 4166 C C . GLU A 1 560 ? 0.137 -8.839 32.750 1.00 88.69 560 GLU A C 1
ATOM 4168 O O . GLU A 1 560 ? -0.233 -7.718 32.405 1.00 88.69 560 GLU A O 1
ATOM 4173 N N . GLN A 1 561 ? 0.386 -9.137 34.028 1.00 90.88 561 GLN A N 1
ATOM 4174 C CA . GLN A 1 561 ? 0.216 -8.170 35.109 1.00 90.88 561 GLN A CA 1
ATOM 4175 C C . GLN A 1 561 ? 1.146 -6.960 34.949 1.00 90.88 561 GLN A C 1
ATOM 4177 O O . GLN A 1 561 ? 0.692 -5.821 35.061 1.00 90.88 561 GLN A O 1
ATOM 4182 N N . LYS A 1 562 ? 2.428 -7.195 34.638 1.00 90.69 562 LYS A N 1
ATOM 4183 C CA . LYS A 1 562 ? 3.404 -6.122 34.373 1.00 90.69 562 LYS A CA 1
ATOM 4184 C C . LYS A 1 562 ? 3.077 -5.353 33.095 1.00 90.69 562 LYS A C 1
ATOM 4186 O O . LYS A 1 562 ? 3.313 -4.152 33.019 1.00 90.69 562 LYS A O 1
ATOM 4191 N N . PHE A 1 563 ? 2.531 -6.028 32.087 1.00 92.06 563 PHE A N 1
ATOM 4192 C CA . PHE A 1 563 ? 2.090 -5.391 30.854 1.00 92.06 563 PHE A CA 1
ATOM 4193 C C . PHE A 1 563 ? 0.895 -4.468 31.120 1.00 92.06 563 PHE A C 1
ATOM 4195 O O . PHE A 1 563 ? 0.943 -3.296 30.755 1.00 92.06 563 PHE A O 1
ATOM 4202 N N . LYS A 1 564 ? -0.127 -4.949 31.844 1.00 88.56 564 LYS A N 1
ATOM 4203 C CA . LYS A 1 564 ? -1.315 -4.173 32.244 1.00 88.56 564 LYS A CA 1
ATOM 4204 C C . LYS A 1 564 ? -0.969 -2.986 33.157 1.00 88.56 564 LYS A C 1
ATOM 4206 O O . LYS A 1 564 ? -1.625 -1.954 33.057 1.00 88.56 564 LYS A O 1
ATOM 4211 N N . SER A 1 565 ? 0.065 -3.083 34.001 1.00 89.69 565 SER A N 1
ATOM 4212 C CA . SER A 1 565 ? 0.539 -1.953 34.824 1.00 89.69 565 SER A CA 1
ATOM 4213 C C . SER A 1 565 ? 1.440 -0.957 34.079 1.00 89.69 565 SER A C 1
ATOM 4215 O O . SER A 1 565 ? 1.784 0.087 34.634 1.00 89.69 565 SER A O 1
ATOM 4217 N N . GLY A 1 566 ? 1.824 -1.253 32.832 1.00 87.94 566 GLY A N 1
ATOM 4218 C CA . GLY A 1 566 ? 2.753 -0.443 32.038 1.00 87.94 566 GLY A CA 1
ATOM 4219 C C . GLY A 1 566 ? 4.232 -0.622 32.410 1.00 87.94 566 GLY A C 1
ATOM 4220 O O . GLY A 1 566 ? 5.087 0.075 31.868 1.00 87.94 566 GLY A O 1
ATOM 4221 N N . GLU A 1 567 ? 4.556 -1.552 33.312 1.00 86.06 567 GLU A N 1
ATOM 4222 C CA . GLU A 1 567 ? 5.930 -1.886 33.716 1.00 86.06 567 GLU A CA 1
ATOM 4223 C C . GLU A 1 567 ? 6.668 -2.754 32.684 1.00 86.06 567 GLU A C 1
ATOM 4225 O O . GLU A 1 567 ? 7.900 -2.782 32.664 1.00 86.06 567 GLU A O 1
ATOM 4230 N N . ALA A 1 568 ? 5.932 -3.462 31.823 1.00 88.06 568 ALA A N 1
ATOM 4231 C CA . ALA A 1 568 ? 6.477 -4.279 30.747 1.00 88.06 568 ALA A CA 1
ATOM 4232 C C . ALA A 1 568 ? 5.850 -3.928 29.394 1.00 88.06 568 ALA A C 1
ATOM 4234 O O . ALA A 1 568 ? 4.701 -3.505 29.295 1.00 88.06 568 ALA A O 1
ATOM 4235 N N . THR A 1 569 ? 6.615 -4.150 28.330 1.00 90.00 569 THR A N 1
ATOM 4236 C CA . THR A 1 569 ? 6.157 -4.042 26.941 1.00 90.00 569 THR A CA 1
ATOM 4237 C C . THR A 1 569 ? 6.401 -5.366 26.232 1.00 90.00 569 THR A C 1
ATOM 4239 O O . THR A 1 569 ? 7.235 -6.166 26.661 1.00 90.00 569 THR A O 1
ATOM 4242 N N . ILE A 1 570 ? 5.664 -5.624 25.154 1.00 90.12 570 ILE A N 1
ATOM 4243 C CA . ILE A 1 570 ? 5.894 -6.809 24.328 1.00 90.12 570 ILE A CA 1
ATOM 4244 C C . ILE A 1 570 ? 7.161 -6.572 23.516 1.00 90.12 570 ILE A C 1
ATOM 4246 O O . ILE A 1 570 ? 7.223 -5.680 22.672 1.00 90.12 570 ILE A O 1
ATOM 4250 N N . THR A 1 571 ? 8.194 -7.355 23.815 1.00 91.75 571 THR A N 1
ATOM 4251 C CA . THR A 1 571 ? 9.511 -7.233 23.194 1.00 91.75 571 THR A CA 1
ATOM 4252 C C . THR A 1 571 ? 9.785 -8.393 22.247 1.00 91.75 571 THR A C 1
ATOM 4254 O O . THR A 1 571 ? 9.206 -9.478 22.334 1.00 91.75 571 THR A O 1
ATOM 4257 N N . ARG A 1 572 ? 10.775 -8.206 21.372 1.00 89.12 572 ARG A N 1
ATOM 4258 C CA . ARG A 1 572 ? 11.291 -9.281 20.515 1.00 89.12 572 ARG A CA 1
ATOM 4259 C C . ARG A 1 572 ? 11.824 -10.481 21.314 1.00 89.12 572 ARG A C 1
ATOM 4261 O O . ARG A 1 572 ? 11.795 -11.605 20.811 1.00 89.12 572 ARG A O 1
ATOM 4268 N N . GLU A 1 573 ? 12.312 -10.252 22.533 1.00 88.62 573 GLU A N 1
ATOM 4269 C CA . GLU A 1 573 ? 12.782 -11.304 23.443 1.00 88.62 573 GLU A CA 1
ATOM 4270 C C . GLU A 1 573 ? 11.619 -12.174 23.923 1.00 88.62 573 GLU A C 1
ATOM 4272 O O . GLU A 1 573 ? 11.705 -13.397 23.823 1.00 88.62 573 GLU A O 1
ATOM 4277 N N . LEU A 1 574 ? 10.500 -11.563 24.327 1.00 91.06 574 LEU A N 1
ATOM 4278 C CA . LEU A 1 574 ? 9.284 -12.296 24.681 1.00 91.06 574 LEU A CA 1
ATOM 4279 C C . LEU A 1 574 ? 8.756 -13.111 23.498 1.00 91.06 574 LEU A C 1
ATOM 4281 O O . LEU A 1 574 ? 8.459 -14.292 23.643 1.00 91.06 574 LEU A O 1
ATOM 4285 N N . MET A 1 575 ? 8.684 -12.509 22.309 1.00 94.50 575 MET A N 1
ATOM 4286 C CA . MET A 1 575 ? 8.218 -13.224 21.118 1.00 94.50 575 MET A CA 1
ATOM 4287 C C . MET A 1 575 ? 9.132 -14.408 20.772 1.00 94.50 575 MET A C 1
ATOM 4289 O O . MET A 1 575 ? 8.664 -15.479 20.394 1.00 94.50 575 MET A O 1
ATOM 4293 N N . THR A 1 576 ? 10.444 -14.252 20.958 1.00 92.62 576 THR A N 1
ATOM 4294 C CA . THR A 1 576 ? 11.420 -15.341 20.800 1.00 92.62 576 THR A CA 1
ATOM 4295 C C . THR A 1 576 ? 11.176 -16.455 21.817 1.00 92.62 576 THR A C 1
ATOM 4297 O O . THR A 1 576 ? 11.148 -17.620 21.426 1.00 92.62 576 THR A O 1
ATOM 4300 N N . PHE A 1 577 ? 10.927 -16.108 23.081 1.00 94.19 577 PHE A N 1
ATOM 4301 C CA . PHE A 1 577 ? 10.556 -17.068 24.117 1.00 94.19 577 PHE A CA 1
ATOM 4302 C C . PHE A 1 577 ? 9.280 -17.842 23.755 1.00 94.19 577 PHE A C 1
ATOM 4304 O O . PHE A 1 577 ? 9.307 -19.069 23.762 1.00 94.19 577 PHE A O 1
ATOM 4311 N N . LEU A 1 578 ? 8.199 -17.155 23.364 1.00 94.06 578 LEU A N 1
ATOM 4312 C CA . LEU A 1 578 ? 6.927 -17.791 22.994 1.00 94.06 578 LEU A CA 1
ATOM 4313 C C . LEU A 1 578 ? 7.088 -18.744 21.804 1.00 94.06 578 LEU A C 1
ATOM 4315 O O . LEU A 1 578 ? 6.605 -19.874 21.847 1.00 94.06 578 LEU A O 1
ATOM 4319 N N . ARG A 1 579 ? 7.823 -18.323 20.767 1.00 95.38 579 ARG A N 1
ATOM 4320 C CA . ARG A 1 579 ? 8.150 -19.166 19.607 1.00 95.38 579 ARG A CA 1
ATOM 4321 C C . ARG A 1 579 ? 8.880 -20.438 20.034 1.00 95.38 579 ARG A C 1
ATOM 4323 O O . ARG A 1 579 ? 8.505 -21.533 19.616 1.00 95.38 579 ARG A O 1
ATOM 4330 N N . ASP A 1 580 ? 9.945 -20.293 20.817 1.00 95.38 580 ASP A N 1
ATOM 4331 C CA . ASP A 1 580 ? 10.815 -21.410 21.180 1.00 95.38 580 ASP A CA 1
ATOM 4332 C C . ASP A 1 580 ? 10.124 -22.359 22.166 1.00 95.38 580 ASP A C 1
ATOM 4334 O O . ASP A 1 580 ? 10.299 -23.576 22.067 1.00 95.38 580 ASP A O 1
ATOM 4338 N N . TRP A 1 581 ? 9.309 -21.826 23.078 1.00 95.38 581 TRP A N 1
ATOM 4339 C CA . TRP A 1 581 ? 8.487 -22.620 23.985 1.00 95.38 581 TRP A CA 1
ATOM 4340 C C . TRP A 1 581 ? 7.455 -23.436 23.202 1.00 95.38 581 TRP A C 1
ATOM 4342 O O . TRP A 1 581 ? 7.484 -24.663 23.283 1.00 95.38 581 TRP A O 1
ATOM 4352 N N . LEU A 1 582 ? 6.643 -22.788 22.354 1.00 95.50 582 LEU A N 1
ATOM 4353 C CA . LEU A 1 582 ? 5.577 -23.440 21.581 1.00 95.50 582 LEU A CA 1
ATOM 4354 C C . LEU A 1 582 ? 6.125 -24.553 20.681 1.00 95.50 582 LEU A C 1
ATOM 4356 O O . LEU A 1 582 ? 5.597 -25.662 20.646 1.00 95.50 582 LEU A O 1
ATOM 4360 N N . GLN A 1 583 ? 7.234 -24.290 19.983 1.00 95.69 583 GLN A N 1
ATOM 4361 C CA . GLN A 1 583 ? 7.868 -25.299 19.137 1.00 95.69 583 GLN A CA 1
ATOM 4362 C C . GLN A 1 583 ? 8.404 -26.485 19.935 1.00 95.69 583 GLN A C 1
ATOM 4364 O O . GLN A 1 583 ? 8.282 -27.624 19.487 1.00 95.69 583 GLN A O 1
ATOM 4369 N N . ASN A 1 584 ? 9.040 -26.243 21.083 1.00 95.19 584 ASN A N 1
ATOM 4370 C CA . ASN A 1 584 ? 9.574 -27.332 21.894 1.00 95.19 584 ASN A CA 1
ATOM 4371 C C . ASN A 1 584 ? 8.464 -28.141 22.562 1.00 95.19 584 ASN A C 1
ATOM 4373 O O . ASN A 1 584 ? 8.597 -29.361 22.632 1.00 95.19 584 ASN A O 1
ATOM 4377 N N . HIS A 1 585 ? 7.399 -27.485 23.016 1.00 94.69 585 HIS A N 1
ATOM 4378 C CA . HIS A 1 585 ? 6.255 -28.134 23.636 1.00 94.69 585 HIS A CA 1
ATOM 4379 C C . HIS A 1 585 ? 5.586 -29.091 22.643 1.00 94.69 585 HIS A C 1
ATOM 4381 O O . HIS A 1 585 ? 5.745 -30.304 22.775 1.00 94.69 585 HIS A O 1
ATOM 4387 N N . ILE A 1 586 ? 5.094 -28.571 21.516 1.00 95.44 586 ILE A N 1
ATOM 4388 C CA . ILE A 1 586 ? 4.409 -29.382 20.500 1.00 95.44 586 ILE A CA 1
ATOM 4389 C C . ILE A 1 586 ? 5.309 -30.487 19.941 1.00 95.44 586 ILE A C 1
ATOM 4391 O O . ILE A 1 586 ? 4.960 -31.671 19.909 1.00 95.44 586 ILE A O 1
ATOM 4395 N N . LYS A 1 587 ? 6.522 -30.131 19.500 1.00 94.31 587 LYS A N 1
ATOM 4396 C CA . LYS A 1 587 ? 7.369 -31.077 18.755 1.00 94.31 587 LYS A CA 1
ATOM 4397 C C . LYS A 1 587 ? 8.035 -32.127 19.645 1.00 94.31 587 LYS A C 1
ATOM 4399 O O . LYS A 1 587 ? 8.525 -33.126 19.106 1.00 94.31 587 LYS A O 1
ATOM 4404 N N . LYS A 1 588 ? 8.107 -31.920 20.967 1.00 93.69 588 LYS A N 1
ATOM 4405 C CA . LYS A 1 588 ? 8.789 -32.843 21.894 1.00 93.69 588 LYS A CA 1
ATOM 4406 C C . LYS A 1 588 ? 7.904 -33.308 23.038 1.00 93.69 588 LYS A C 1
ATOM 4408 O O . LYS A 1 588 ? 7.839 -34.513 23.263 1.00 93.69 588 LYS A O 1
ATOM 4413 N N . VAL A 1 589 ? 7.302 -32.378 23.771 1.00 95.12 589 VAL A N 1
ATOM 4414 C CA . VAL A 1 589 ? 6.526 -32.670 24.980 1.00 95.12 589 VAL A CA 1
ATOM 4415 C C . VAL A 1 589 ? 5.221 -33.363 24.591 1.00 95.12 589 VAL A C 1
ATOM 4417 O O . VAL A 1 589 ? 4.969 -34.477 25.051 1.00 95.12 589 VAL A O 1
ATOM 4420 N N . ASP A 1 590 ? 4.482 -32.807 23.637 1.00 95.75 590 ASP A N 1
ATOM 4421 C CA . ASP A 1 590 ? 3.144 -33.307 23.295 1.00 95.75 590 ASP A CA 1
ATOM 4422 C C . ASP A 1 590 ? 3.254 -34.560 22.430 1.00 95.75 590 ASP A C 1
ATOM 4424 O O . ASP A 1 590 ? 2.626 -35.600 22.650 1.00 95.75 590 ASP A O 1
ATOM 4428 N N . LYS A 1 591 ? 4.237 -34.544 21.528 1.00 94.19 591 LYS A N 1
ATOM 4429 C CA . LYS A 1 591 ? 4.626 -35.717 20.746 1.00 94.19 591 LYS A CA 1
ATOM 4430 C C . LYS A 1 591 ? 4.983 -36.941 21.601 1.00 94.19 591 LYS A C 1
ATOM 4432 O O . LYS A 1 591 ? 4.870 -38.069 21.113 1.00 94.19 591 LYS A O 1
ATOM 4437 N N . ALA A 1 592 ? 5.396 -36.759 22.859 1.00 93.31 592 ALA A N 1
ATOM 4438 C CA . ALA A 1 592 ? 5.729 -37.867 23.751 1.00 93.31 592 ALA A CA 1
ATOM 4439 C C . ALA A 1 592 ? 4.501 -38.696 24.161 1.00 93.31 592 ALA A C 1
ATOM 4441 O O . ALA A 1 592 ? 4.627 -39.914 24.335 1.00 93.31 592 ALA A O 1
ATOM 4442 N N . TYR A 1 593 ? 3.315 -38.085 24.271 1.00 94.19 593 TYR A N 1
ATOM 4443 C CA . TYR A 1 593 ? 2.104 -38.799 24.682 1.00 94.19 593 TYR A CA 1
ATOM 4444 C C . TYR A 1 593 ? 1.357 -39.456 23.511 1.00 94.19 593 TYR A C 1
ATOM 4446 O O . TYR A 1 593 ? 0.547 -40.354 23.737 1.00 94.19 593 TYR A O 1
ATOM 4454 N N . VAL A 1 594 ? 1.644 -39.090 22.255 1.00 93.75 594 VAL A N 1
ATOM 4455 C CA . VAL A 1 594 ? 0.917 -39.572 21.056 1.00 93.75 594 VAL A CA 1
ATOM 4456 C C . VAL A 1 594 ? 0.835 -41.097 20.982 1.00 93.75 594 VAL A C 1
ATOM 4458 O O . VAL A 1 594 ? -0.224 -41.667 20.720 1.00 93.75 594 VAL A O 1
ATOM 4461 N N . LYS A 1 595 ? 1.939 -41.796 21.277 1.00 92.69 595 LYS A N 1
ATOM 4462 C CA . LYS A 1 595 ? 1.962 -43.269 21.268 1.00 92.69 595 LYS A CA 1
ATOM 4463 C C . LYS A 1 595 ? 0.973 -43.868 22.275 1.00 92.69 595 LYS A C 1
ATOM 4465 O O . LYS A 1 595 ? 0.388 -44.915 22.003 1.00 92.69 595 LYS A O 1
ATOM 4470 N N . HIS A 1 596 ? 0.817 -43.228 23.433 1.00 93.56 596 HIS A N 1
ATOM 4471 C CA . HIS A 1 596 ? -0.155 -43.627 24.448 1.00 93.56 596 HIS A CA 1
ATOM 4472 C C . HIS A 1 596 ? -1.584 -43.348 23.970 1.00 93.56 596 HIS A C 1
ATOM 4474 O O . HIS A 1 596 ? -2.422 -44.240 24.057 1.00 93.56 596 HIS A O 1
ATOM 4480 N N . MET A 1 597 ? -1.831 -42.175 23.380 1.00 94.75 597 MET A N 1
ATOM 4481 C CA . MET A 1 597 ? -3.153 -41.775 22.873 1.00 94.75 597 MET A CA 1
ATOM 4482 C C . MET A 1 597 ? -3.673 -42.706 21.780 1.00 94.75 597 MET A C 1
ATOM 4484 O O . MET A 1 597 ? -4.771 -43.247 21.905 1.00 94.75 597 MET A O 1
ATOM 4488 N N . HIS A 1 598 ? -2.844 -43.014 20.781 1.00 92.69 598 HIS A N 1
ATOM 4489 C CA . HIS A 1 598 ? -3.209 -43.980 19.742 1.00 92.69 598 HIS A CA 1
ATOM 4490 C C . HIS A 1 598 ? -3.436 -45.385 20.320 1.00 92.69 598 HIS A C 1
ATOM 4492 O O . HIS A 1 598 ? -4.316 -46.112 19.865 1.00 92.69 598 HIS A O 1
ATOM 4498 N N . GLY A 1 599 ? -2.670 -45.776 21.347 1.00 88.75 599 GLY A N 1
ATOM 4499 C CA . GLY A 1 599 ? -2.874 -47.037 22.067 1.00 88.75 599 GLY A CA 1
ATOM 4500 C C . GLY A 1 599 ? -4.196 -47.096 22.841 1.00 88.75 599 GLY A C 1
ATOM 4501 O O . GLY A 1 599 ? -4.728 -48.186 23.049 1.00 88.75 599 GLY A O 1
ATOM 4502 N N . ALA A 1 600 ? -4.737 -45.939 23.227 1.00 89.12 600 ALA A N 1
ATOM 4503 C CA . ALA A 1 600 ? -6.031 -45.781 23.883 1.00 89.12 600 ALA A CA 1
ATOM 4504 C C . ALA A 1 600 ? -7.195 -45.528 22.898 1.00 89.12 600 ALA A C 1
ATOM 4506 O O . ALA A 1 600 ? -8.334 -45.379 23.338 1.00 89.12 600 ALA A O 1
ATOM 4507 N N . GLY A 1 601 ? -6.933 -45.512 21.583 1.00 88.94 601 GLY A N 1
ATOM 4508 C CA . GLY A 1 601 ? -7.943 -45.305 20.537 1.00 88.94 601 GLY A CA 1
ATOM 4509 C C . GLY A 1 601 ? -8.354 -43.846 20.310 1.00 88.94 601 GLY A C 1
ATOM 4510 O O . GLY A 1 601 ? -9.413 -43.607 19.737 1.00 88.94 601 GLY A O 1
ATOM 4511 N N . VAL A 1 602 ? -7.546 -42.888 20.771 1.00 88.75 602 VAL A N 1
ATOM 4512 C CA . VAL A 1 602 ? -7.711 -41.454 20.485 1.00 88.75 602 VAL A CA 1
ATOM 4513 C C . VAL A 1 602 ? -6.912 -41.126 19.221 1.00 88.75 602 VAL A C 1
ATOM 4515 O O . VAL A 1 602 ? -5.747 -41.518 19.134 1.00 88.75 602 VAL A O 1
ATOM 4518 N N . HIS A 1 603 ? -7.544 -40.458 18.254 1.00 86.69 603 HIS A N 1
ATOM 4519 C CA . HIS A 1 603 ? -7.021 -40.108 16.926 1.00 86.69 603 HIS A CA 1
ATOM 4520 C C . HIS A 1 603 ? -7.470 -38.707 16.519 1.00 86.69 603 HIS A C 1
ATOM 4522 O O . HIS A 1 603 ? -8.379 -38.171 17.190 1.00 86.69 603 HIS A O 1
#

Radius of gyration: 62.89 Å; chains: 1; bounding box: 138×82×211 Å

InterPro domains:
  IPR003660 HAMP domain [PS50885] (150-172)
  IPR004089 Methyl-accepting chemotaxis protein (MCP) signalling domain [PF00015] (231-393)
  IPR004089 Methyl-accepting chemotaxis protein (MCP) signalling domain [PS50111] (177-392)
  IPR004089 Methyl-accepting chemotaxis protein (MCP) signalling domain [SM00283] (173-406)
  IPR004090 Chemotaxis methyl-accepting receptor [PR00260] (187-216)
  IPR004090 Chemotaxis methyl-accepting receptor [PR00260] (264-291)
  IPR004090 Chemotaxis methyl-accepting receptor [PR00260] (293-322)
  IPR012312 Hemerythrin-like [PF01814] (481-594)
  IPR012827 Hemerythrin, metal-binding domain [TIGR02481] (473-597)
  IPR012827 Hemerythrin, metal-binding domain [cd12107] (483-595)
  IPR016131 Haemerythrin, iron-binding site [PS00550] (526-549)
  IPR035938 Hemerythrin-like superfamily [G3DSA:1.20.120.50] (467-602)
  IPR035938 Hemerythrin-like superfamily [SSF47188] (470-597)

Sequence (603 aa):
MRVKYKVTTLGGIIASACAASFISVIYWKTAAPGQEAELRIWGWCLGVGWLAAAILAGLGLGNAITAAVMRVAEVLKQLNLGNLDVEHIPMGKAVDCGDKVGCNNPDCRSYGKDSHCWVEAGSFNADPQCPKAVQGLDCRDCKIYKHAVNDEFEELGSVLNTMADRLRTLVGDIQTSAAGVAAGSLELSTSAETMSQGAVEQAASVEETMASMEQMTANIVHTADNAKRTSDVAAKAAAEASEGGRSVARMVEAMHVIANKITIIEEIARQTNLLALNAAIEAARAGKHGKGFAVVAAEVRKLAEKSGQAAAEIGEVSADSQAIATSAGEILERMVPDITATSDQLQEISASSDEQRSGTDLISHAISQMDTVVQQNAAASEELASTAEELSAQAVELQRAIGYFRTTRVRAEAEPFHQPAPRPAPARPAPKVVRPPAKPLPAKPAPSRPASSGPPPARPAGTSGAQHKDLVAWDQSFILGIEEIDNQHHTLVDLVNSLYHAMQEGRGHDSLGELLEQLKDYTVNHFGTEEELFRKTGYKGAEGHEEIHRDLVNTVLEFEQKFKSGEATITRELMTFLRDWLQNHIKKVDKAYVKHMHGAGVH

Organism: NCBI:txid1716143